Protein AF-A0A4Y2AVK8-F1 (afdb_monomer_lite)

Organism: Araneus ventricosus (NCBI:txid182803)

Foldseek 3Di:
DLVVLLPDQDPVRHRPLLVVLLVLVLLLVVLVVVLPDPLPPDPLLPLLSVLSVLLSQLSVLLVCLLLCCLQPLLVLLLVCLVPPLQVVLLVLLVVLCVVLVDHLVVLLVLLVVQLVCVVVVNPDHDVVSVVSLVSSVVSVVVSLDDPDDDPPDDDSNSVSVCVNVVSVVSSVVSLVVSLVSLVPDPDDPLLCLAPLNVVLCVQAVQQVDPVSVVSVVSSLVSLSSVLVSQLSVLSSLQSVLLDDPPDPDCPPPPSPNQAPSNNSSSSSSSSSVCCRHRSRSSSSSSVLSSLVVVLVSLVHPLSVVSVPDPCPPVSHDHSVVSSVVSVVVSCVVPDDPVCVVVVVVVVVVVSVVSSVVSVVVVVVSVVSSVVSSVVVVVVSVLSVCQVCVVVCVVVVVVVPPDVPRDHPVVVVVVVVVVVVVVVVVVVVD

pLDDT: mean 81.4, std 15.29, range [35.22, 97.69]

Radius of gyration: 27.88 Å; chains: 1; bounding box: 68×67×81 Å

Sequence (429 aa):
SGDRLVDLTSWNGDWFLDEISSTCANVAQYVQLLLDSSVVKNNELKSALQGVKLAHIVFLALEDLNLHFQNIILPEAIQTALEPSVIEMVAKLDRIIARCGIPLEKLIADLQCNITNLILETQIIENRVADTVKKLRNEFESLMQRSEPQITGLNQGQMLLMGFNGLFTKVDSDLETLLTFLDNLVVPASWQKLDFYSDTISLAPSIHYLGARPILKDIYFVKKLSAMQQAFHVCHSFAASLQVNSRPGILEREMHLISDHQLVKPVKQFIADYVCHMVLGLPSQAIGFAVCMLLNHLGYDLSAEIELRDIGVENKAPTEEILVKACKCCISEHFSEAQLPALSTLLGAFDTAWRKEDLARRLEQYLVVARGGQQRAQLHLARYQWLNEDLLMQGNIGALQSPSVSSRATVMSEIRKVKHNNVQLIIST

Secondary structure (DSSP, 8-state):
-THHHHT-B-TTS-BHHHHHHHHHHHHHHHHHHHHHSTT---HHHHHHHHHHHHHHHHHHHHHHHHHHIIIIIHHHHHHHTTSHHHHHHHHHHHHHHHHT-S-HHHHHHHHHHHHHHHHTT-S---HHHHHHHHHHHHHHHHHHS-SSS-TT---HHHHHHHHHHHHHHHHHHHHHHHHHHHHT----TTGGGBHHHHHHHHHSHHHHSTTTHHHHHHHHHHHHHHHHHHHHHHHHHHHHHTS----TT-TT-------HHHHHHHHHHHHHHHIIIIITTHHHHHHHHHHHHHHHHTT--HHHHHHHS---TT--B-HHHHHHHHHHHHHHHHS-TTTHHHHHHHHHHHHHHHHHHHHHHHHHHHHHHHHHHHHHHHHHHHHHHHHTHHHHHHTT-GGG--TT---HHHHHHHHHHHHHHHHHHHH--

Structure (mmCIF, N/CA/C/O backbone):
data_AF-A0A4Y2AVK8-F1
#
_entry.id   AF-A0A4Y2AVK8-F1
#
loop_
_atom_site.group_PDB
_atom_site.id
_atom_site.type_symbol
_atom_site.label_atom_id
_atom_site.label_alt_id
_atom_site.label_comp_id
_atom_site.label_asym_id
_atom_site.label_entity_id
_atom_site.label_seq_id
_atom_site.pdbx_PDB_ins_code
_atom_site.Cartn_x
_atom_site.Cartn_y
_atom_site.Cartn_z
_atom_site.occupancy
_atom_site.B_iso_or_equiv
_atom_site.auth_seq_id
_atom_site.auth_comp_id
_atom_site.auth_asym_id
_atom_site.auth_atom_id
_atom_site.pdbx_PDB_model_num
ATOM 1 N N . SER A 1 1 ? 4.474 -13.587 7.503 1.00 47.62 1 SER A N 1
ATOM 2 C CA . SER A 1 1 ? 5.597 -12.888 6.847 1.00 47.62 1 SER A CA 1
ATOM 3 C C . SER A 1 1 ? 5.493 -11.366 6.943 1.00 47.62 1 SER A C 1
ATOM 5 O O . SER A 1 1 ? 6.541 -10.755 7.099 1.00 47.62 1 SER A O 1
ATOM 7 N N . GLY A 1 2 ? 4.298 -10.750 6.979 1.00 44.09 2 GLY A N 1
ATOM 8 C CA . GLY A 1 2 ? 4.146 -9.304 7.222 1.00 44.09 2 GLY A CA 1
ATOM 9 C C . GLY A 1 2 ? 4.422 -8.805 8.642 1.00 44.09 2 GLY A C 1
ATOM 10 O O . GLY A 1 2 ? 4.807 -7.653 8.787 1.00 44.09 2 GLY A O 1
ATOM 11 N N . ASP A 1 3 ? 4.343 -9.641 9.685 1.00 50.28 3 ASP A N 1
ATOM 12 C CA . ASP A 1 3 ? 4.666 -9.194 11.057 1.00 50.28 3 ASP A CA 1
ATOM 13 C C . ASP A 1 3 ? 6.102 -8.667 11.200 1.00 50.28 3 ASP A C 1
ATOM 15 O O . ASP A 1 3 ? 6.341 -7.740 11.961 1.00 50.28 3 ASP A O 1
ATOM 19 N N . ARG A 1 4 ? 7.055 -9.200 10.421 1.00 52.72 4 ARG A N 1
ATOM 20 C CA . ARG A 1 4 ? 8.433 -8.680 10.389 1.00 52.72 4 ARG A CA 1
ATOM 21 C C . ARG A 1 4 ? 8.551 -7.360 9.625 1.00 52.72 4 ARG A C 1
ATOM 23 O O . ARG A 1 4 ? 9.481 -6.610 9.878 1.00 52.72 4 ARG A O 1
ATOM 30 N N . LEU A 1 5 ? 7.632 -7.095 8.694 1.00 57.19 5 LEU A N 1
ATOM 31 C CA . LEU A 1 5 ? 7.611 -5.886 7.866 1.00 57.19 5 LEU A CA 1
ATOM 32 C C . LEU A 1 5 ? 6.950 -4.699 8.563 1.00 57.19 5 LEU A C 1
ATOM 34 O O . LEU A 1 5 ? 7.324 -3.554 8.343 1.00 57.19 5 LEU A O 1
ATOM 38 N N . VAL A 1 6 ? 5.997 -4.975 9.447 1.00 56.81 6 VAL A N 1
ATOM 39 C CA . VAL A 1 6 ? 5.347 -3.967 10.297 1.00 56.81 6 VAL A CA 1
ATOM 40 C C . VAL A 1 6 ? 6.362 -3.249 11.176 1.00 56.81 6 VAL A C 1
ATOM 42 O O . VAL A 1 6 ? 6.271 -2.033 11.336 1.00 56.81 6 VAL A O 1
ATOM 45 N N . ASP A 1 7 ? 7.336 -4.009 11.674 1.00 58.81 7 ASP A N 1
ATOM 46 C CA . ASP A 1 7 ? 8.418 -3.533 12.530 1.00 58.81 7 ASP A CA 1
ATOM 47 C C . ASP A 1 7 ? 9.723 -3.277 11.744 1.00 58.81 7 ASP A C 1
ATOM 49 O O . ASP A 1 7 ? 10.729 -2.890 12.339 1.00 58.81 7 ASP A O 1
ATOM 53 N N . LEU A 1 8 ? 9.734 -3.470 10.413 1.00 58.59 8 LEU A N 1
ATOM 54 C CA . LEU A 1 8 ? 10.880 -3.110 9.571 1.00 58.59 8 LEU A CA 1
ATOM 55 C C . LEU A 1 8 ? 10.925 -1.594 9.415 1.00 58.59 8 LEU A C 1
ATOM 57 O O . LEU A 1 8 ? 10.232 -0.985 8.595 1.00 58.59 8 LEU A O 1
ATOM 61 N N . THR A 1 9 ? 11.785 -1.006 10.230 1.00 58.78 9 THR A N 1
ATOM 62 C CA . THR A 1 9 ? 12.331 0.326 10.031 1.00 58.78 9 THR A CA 1
ATOM 63 C C . THR A 1 9 ? 13.674 0.193 9.319 1.00 58.78 9 THR A C 1
ATOM 65 O O . THR A 1 9 ? 14.493 -0.647 9.703 1.00 58.78 9 THR A O 1
ATOM 68 N N . SER A 1 10 ? 13.907 1.001 8.288 1.00 55.56 10 SER A N 1
ATOM 69 C CA . SER A 1 10 ? 15.195 1.093 7.598 1.00 55.56 10 SER A CA 1
ATOM 70 C C . SER A 1 10 ? 16.316 1.494 8.569 1.00 55.56 10 SER A C 1
ATOM 72 O O . SER A 1 10 ? 16.071 1.876 9.716 1.00 55.56 10 SER A O 1
ATOM 74 N N . TRP A 1 11 ? 17.570 1.466 8.108 1.00 42.94 11 TRP A N 1
ATOM 75 C CA . TRP A 1 11 ? 18.714 1.941 8.900 1.00 42.94 11 TRP A CA 1
ATOM 76 C C . TRP A 1 11 ? 18.565 3.407 9.358 1.00 42.94 11 TRP A C 1
ATOM 78 O O . TRP A 1 11 ? 19.110 3.785 10.393 1.00 42.94 11 TRP A O 1
ATOM 88 N N . ASN A 1 12 ? 17.770 4.203 8.633 1.00 48.88 12 ASN A N 1
ATOM 89 C CA . ASN A 1 12 ? 17.460 5.596 8.965 1.00 48.88 12 ASN A CA 1
ATOM 90 C C . ASN A 1 12 ? 16.224 5.752 9.873 1.00 48.88 12 ASN A C 1
ATOM 92 O O . ASN A 1 12 ? 15.891 6.871 10.252 1.00 48.88 12 ASN A O 1
ATOM 96 N N . GLY A 1 13 ? 15.546 4.655 10.227 1.00 59.72 13 GLY A N 1
ATOM 97 C CA . GLY A 1 13 ? 14.335 4.659 11.053 1.00 59.72 13 GLY A CA 1
ATOM 98 C C . GLY A 1 13 ? 13.020 4.823 10.280 1.00 59.72 13 GLY A C 1
ATOM 99 O O . GLY A 1 13 ? 11.960 4.727 10.896 1.00 59.72 13 GLY A O 1
ATOM 100 N N . ASP A 1 14 ? 13.070 5.025 8.959 1.00 67.81 14 ASP A N 1
ATOM 101 C CA . ASP A 1 14 ? 11.879 5.151 8.105 1.00 67.81 14 ASP A CA 1
ATOM 102 C C . ASP A 1 14 ? 11.139 3.811 8.007 1.00 67.81 14 ASP A C 1
ATOM 104 O O . ASP A 1 14 ? 11.762 2.751 7.913 1.00 67.81 14 ASP A O 1
ATOM 108 N N . TRP A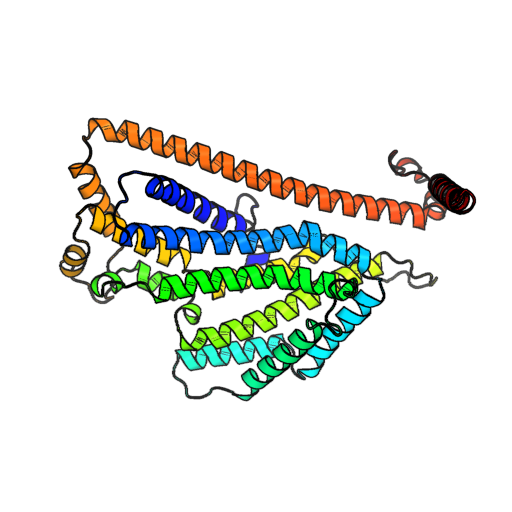 1 15 ? 9.807 3.837 7.998 1.00 83.44 15 TRP A N 1
ATOM 109 C CA . TRP A 1 15 ? 9.010 2.632 7.768 1.00 83.44 15 TRP A CA 1
ATOM 110 C C . TRP A 1 15 ? 9.214 2.125 6.332 1.00 83.44 15 TRP A C 1
ATOM 112 O O . TRP A 1 15 ? 9.336 2.930 5.411 1.00 83.44 15 TRP A O 1
ATOM 122 N N . PHE A 1 16 ? 9.233 0.801 6.118 1.00 85.06 16 PHE A N 1
ATOM 123 C CA . PHE A 1 16 ? 9.571 0.209 4.810 1.00 85.06 16 PHE A CA 1
ATOM 124 C C . PHE A 1 16 ? 8.772 0.799 3.629 1.00 85.06 16 PHE A C 1
ATOM 126 O O . PHE A 1 16 ? 9.305 0.928 2.526 1.00 85.06 16 PHE A O 1
ATOM 133 N N . LEU A 1 17 ? 7.496 1.152 3.847 1.00 86.69 17 LEU A N 1
ATOM 134 C CA . LEU A 1 17 ? 6.638 1.703 2.799 1.00 86.69 17 LEU A CA 1
ATOM 135 C C . LEU A 1 17 ? 7.180 3.038 2.286 1.00 86.69 17 LEU A C 1
ATOM 137 O O . LEU A 1 17 ? 7.158 3.264 1.081 1.00 86.69 17 LEU A O 1
ATOM 141 N N . ASP A 1 18 ? 7.700 3.882 3.174 1.00 86.00 18 ASP A N 1
ATOM 142 C CA . ASP A 1 18 ? 8.155 5.227 2.826 1.00 86.00 18 ASP A CA 1
ATOM 143 C C . ASP A 1 18 ? 9.408 5.174 1.946 1.00 86.00 18 ASP A C 1
ATOM 145 O O . ASP A 1 18 ? 9.578 5.992 1.046 1.00 86.00 18 ASP A O 1
ATOM 149 N N . GLU A 1 19 ? 10.279 4.186 2.165 1.00 85.62 19 GLU A N 1
ATOM 150 C CA . GLU A 1 19 ? 11.477 3.974 1.347 1.00 85.62 19 GLU A CA 1
ATOM 151 C C . GLU A 1 19 ? 11.117 3.477 -0.062 1.00 85.62 19 GLU A C 1
ATOM 153 O O . GLU A 1 19 ? 11.610 4.004 -1.069 1.00 85.62 19 GLU A O 1
ATOM 158 N N . ILE A 1 20 ? 10.210 2.497 -0.150 1.00 87.06 20 ILE A N 1
ATOM 159 C CA . ILE A 1 20 ? 9.738 1.961 -1.434 1.00 87.06 20 ILE A CA 1
ATOM 160 C C . ILE A 1 20 ? 8.960 3.032 -2.204 1.00 87.06 20 ILE A C 1
ATOM 162 O O . ILE A 1 20 ? 9.185 3.220 -3.403 1.00 87.06 20 ILE A O 1
ATOM 166 N N . SER A 1 21 ? 8.076 3.755 -1.518 1.00 88.62 21 SER A N 1
ATOM 167 C CA . SER A 1 21 ? 7.280 4.833 -2.095 1.00 88.62 21 SER A CA 1
ATOM 168 C C . SER A 1 21 ? 8.163 5.981 -2.578 1.00 88.62 21 SER A C 1
ATOM 170 O O . SER A 1 21 ? 8.030 6.391 -3.728 1.00 88.62 21 SER A O 1
ATOM 172 N N . SER A 1 22 ? 9.152 6.416 -1.785 1.00 88.69 22 SER A N 1
ATOM 173 C CA . SER A 1 22 ? 10.132 7.437 -2.191 1.00 88.69 22 SER A CA 1
ATOM 174 C C . SER A 1 22 ? 10.910 7.010 -3.440 1.00 88.69 22 SER A C 1
ATOM 176 O O . SER A 1 22 ? 11.054 7.779 -4.393 1.00 88.69 22 SER A O 1
ATOM 178 N N . THR A 1 23 ? 11.340 5.747 -3.507 1.00 88.50 23 THR A N 1
ATOM 179 C CA . THR A 1 23 ? 12.012 5.209 -4.700 1.00 88.50 23 THR A CA 1
ATOM 180 C C . THR A 1 23 ? 11.089 5.237 -5.921 1.00 88.50 23 THR A C 1
ATOM 182 O O . THR A 1 23 ? 11.484 5.714 -6.987 1.00 88.50 23 THR A O 1
ATOM 185 N N . CYS A 1 24 ? 9.834 4.806 -5.770 1.00 90.38 24 CYS A N 1
ATOM 186 C CA . CYS A 1 24 ? 8.837 4.877 -6.839 1.00 90.38 24 CYS A CA 1
ATOM 187 C C . CYS A 1 24 ? 8.507 6.328 -7.231 1.00 90.38 24 CYS A C 1
ATOM 189 O O . CYS A 1 24 ? 8.263 6.600 -8.405 1.00 90.38 24 CYS A O 1
ATOM 191 N N . ALA A 1 25 ? 8.511 7.266 -6.281 1.00 91.44 25 ALA A N 1
ATOM 192 C CA . ALA A 1 25 ? 8.309 8.697 -6.505 1.00 91.44 25 ALA A CA 1
ATOM 193 C C . ALA A 1 25 ? 9.414 9.299 -7.361 1.00 91.44 25 ALA A C 1
ATOM 195 O O . ALA A 1 25 ? 9.125 9.996 -8.332 1.00 91.44 25 ALA A O 1
ATOM 196 N N . ASN A 1 26 ? 10.668 8.974 -7.050 1.00 91.31 26 ASN A N 1
ATOM 197 C CA . ASN A 1 26 ? 11.821 9.416 -7.828 1.00 91.31 26 ASN A CA 1
ATOM 198 C C . ASN A 1 26 ? 11.687 8.973 -9.289 1.00 91.31 26 ASN A C 1
ATOM 200 O O . ASN A 1 26 ? 11.794 9.792 -10.202 1.00 91.31 26 ASN A O 1
ATOM 204 N N . VAL A 1 27 ? 11.369 7.695 -9.521 1.00 92.25 27 VAL A N 1
ATOM 205 C CA . VAL A 1 27 ? 11.172 7.170 -10.880 1.00 92.25 27 VAL A CA 1
ATOM 206 C C . VAL A 1 27 ? 9.983 7.843 -11.573 1.00 92.25 27 VAL A C 1
ATOM 208 O O . VAL A 1 27 ? 10.096 8.241 -12.733 1.00 92.25 27 VAL A O 1
ATOM 211 N N . ALA A 1 28 ? 8.864 8.039 -10.871 1.00 92.25 28 ALA A N 1
ATOM 212 C CA . ALA A 1 28 ? 7.692 8.715 -11.420 1.00 92.25 28 ALA A CA 1
ATOM 213 C C . ALA A 1 28 ? 7.988 10.163 -11.855 1.00 92.25 28 ALA A C 1
ATOM 215 O O . ALA A 1 28 ? 7.420 10.615 -12.852 1.00 92.25 28 ALA A O 1
ATOM 216 N N . GLN A 1 29 ? 8.902 10.872 -11.183 1.00 91.50 29 GLN A N 1
ATOM 217 C CA . GLN A 1 29 ? 9.323 12.209 -11.614 1.00 91.50 29 GLN A CA 1
ATOM 218 C C . GLN A 1 29 ? 10.193 12.198 -12.863 1.00 91.50 29 GLN A C 1
ATOM 220 O O . GLN A 1 29 ? 9.978 13.017 -13.755 1.00 91.50 29 GLN A O 1
ATOM 225 N N . TYR A 1 30 ? 11.129 11.255 -12.987 1.00 90.75 30 TYR A N 1
ATOM 226 C CA . TYR A 1 30 ? 11.862 11.090 -14.246 1.00 90.75 30 TYR A CA 1
ATOM 227 C C . TYR A 1 30 ? 10.903 10.807 -15.404 1.00 90.75 30 TYR A C 1
ATOM 229 O O . TYR A 1 30 ? 11.015 11.397 -16.478 1.00 90.75 30 TYR A O 1
ATOM 237 N N . VAL A 1 31 ? 9.903 9.962 -15.162 1.00 92.62 31 VAL A N 1
ATOM 238 C CA . VAL A 1 31 ? 8.837 9.682 -16.123 1.00 92.62 31 VAL A CA 1
ATOM 239 C C . VAL A 1 31 ? 8.012 10.933 -16.442 1.00 92.62 31 VAL A C 1
ATOM 241 O O . VAL A 1 31 ? 7.685 11.159 -17.606 1.00 92.62 31 VAL A O 1
ATOM 244 N N . GLN A 1 32 ? 7.685 11.763 -15.449 1.00 91.19 32 GLN A N 1
ATOM 245 C CA . GLN A 1 32 ? 6.987 13.035 -15.657 1.00 91.19 32 GLN A CA 1
ATOM 246 C C . GLN A 1 32 ? 7.794 13.967 -16.568 1.00 91.19 32 GLN A C 1
ATOM 248 O O . GLN A 1 32 ? 7.256 14.433 -17.569 1.00 91.19 32 GLN A O 1
ATOM 253 N N . LEU A 1 33 ? 9.089 14.152 -16.297 1.00 89.75 33 LEU A N 1
ATOM 254 C CA . LEU A 1 33 ? 9.976 14.955 -17.143 1.00 89.75 33 LEU A CA 1
ATOM 255 C C . LEU A 1 33 ? 10.031 14.441 -18.587 1.00 89.75 33 LEU A C 1
ATOM 257 O O . LEU A 1 33 ? 10.002 15.233 -19.530 1.00 89.75 33 LEU A O 1
ATOM 261 N N . LEU A 1 34 ? 10.093 13.119 -18.775 1.00 89.00 34 LEU A N 1
ATOM 262 C CA . LEU A 1 34 ? 10.074 12.511 -20.107 1.00 89.00 34 LEU A CA 1
ATOM 263 C C . LEU A 1 34 ? 8.744 12.765 -20.824 1.00 89.00 34 LEU A C 1
ATOM 265 O O . LEU A 1 34 ? 8.749 13.102 -22.006 1.00 89.00 34 LEU A O 1
ATOM 269 N N . LEU A 1 35 ? 7.615 12.643 -20.125 1.00 88.38 35 LEU A N 1
ATOM 270 C CA . LEU A 1 35 ? 6.285 12.883 -20.691 1.00 88.38 35 LEU A CA 1
ATOM 271 C C . LEU A 1 35 ? 6.040 14.355 -21.048 1.00 88.38 35 LEU A C 1
ATOM 273 O O . LEU A 1 35 ? 5.359 14.621 -22.038 1.00 88.38 35 LEU A O 1
ATOM 277 N N . ASP A 1 36 ? 6.600 15.286 -20.275 1.00 86.75 36 ASP A N 1
ATOM 278 C CA . ASP A 1 36 ? 6.521 16.728 -20.543 1.00 86.75 36 ASP A CA 1
ATOM 279 C C . ASP A 1 36 ? 7.472 17.164 -21.667 1.00 86.75 36 ASP A C 1
ATOM 281 O O . ASP A 1 36 ? 7.308 18.229 -22.269 1.00 86.75 36 ASP A O 1
ATOM 285 N N . SER A 1 37 ? 8.467 16.334 -21.987 1.00 82.50 37 SER A N 1
ATOM 286 C CA . SER A 1 37 ? 9.390 16.595 -23.082 1.00 82.50 37 SER A CA 1
ATOM 287 C C . SER A 1 37 ? 8.710 16.452 -24.449 1.00 82.50 37 SER A C 1
ATOM 289 O O . SER A 1 37 ? 7.873 15.582 -24.690 1.00 82.50 37 SER A O 1
ATOM 291 N N . SER A 1 38 ? 9.150 17.259 -25.416 1.00 70.81 38 SER A N 1
ATOM 292 C CA . SER A 1 38 ? 8.705 17.142 -26.814 1.00 70.81 38 SER A CA 1
ATOM 293 C C . SER A 1 38 ? 9.252 15.900 -27.539 1.00 70.81 38 SER A C 1
ATOM 295 O O . SER A 1 38 ? 8.893 15.661 -28.696 1.00 70.81 38 SER A O 1
ATOM 297 N N . VAL A 1 39 ? 10.115 15.122 -26.872 1.00 69.50 39 VAL A N 1
ATOM 298 C CA . VAL A 1 39 ? 10.791 13.932 -27.409 1.00 69.50 39 VAL A CA 1
ATOM 299 C C . VAL A 1 39 ? 9.828 12.751 -27.472 1.00 69.50 39 VAL A C 1
ATOM 301 O O . VAL A 1 39 ? 9.789 12.032 -28.468 1.00 69.50 39 VAL A O 1
ATOM 304 N N . VAL A 1 40 ? 8.973 12.589 -26.461 1.00 74.88 40 VAL A N 1
ATOM 305 C CA . VAL A 1 40 ? 8.010 11.488 -26.409 1.00 74.88 40 VAL A CA 1
ATOM 306 C C . VAL A 1 40 ? 6.785 11.840 -27.257 1.00 74.88 40 VAL A C 1
ATOM 308 O O . VAL A 1 40 ? 5.798 12.400 -26.781 1.00 74.88 40 VAL A O 1
ATOM 311 N N . LYS A 1 41 ? 6.834 11.513 -28.553 1.00 76.44 41 LYS A N 1
ATOM 312 C CA . LYS A 1 41 ? 5.692 11.676 -29.478 1.00 76.44 41 LYS A CA 1
ATOM 313 C C . LYS A 1 41 ? 4.917 10.381 -29.711 1.00 76.44 41 LYS A C 1
ATOM 315 O O . LYS A 1 41 ? 3.737 10.448 -30.039 1.00 76.44 41 LYS A O 1
ATOM 320 N N . ASN A 1 42 ? 5.557 9.226 -29.518 1.00 83.12 42 ASN A N 1
ATOM 321 C CA . ASN A 1 42 ? 4.929 7.922 -29.709 1.00 83.12 42 ASN A CA 1
ATOM 322 C C . ASN A 1 42 ? 3.915 7.630 -28.586 1.00 83.12 42 ASN A C 1
ATOM 324 O O . ASN A 1 42 ? 4.268 7.639 -27.406 1.00 83.12 42 ASN A O 1
ATOM 328 N N . ASN A 1 43 ? 2.667 7.339 -28.960 1.00 85.44 43 ASN A N 1
ATOM 329 C CA . ASN A 1 43 ? 1.598 6.982 -28.027 1.00 85.44 43 ASN A CA 1
ATOM 330 C C . ASN A 1 43 ? 1.890 5.689 -27.253 1.00 85.44 43 ASN A C 1
ATOM 332 O O . ASN A 1 43 ? 1.525 5.596 -26.085 1.00 85.44 43 ASN A O 1
ATOM 336 N N . GLU A 1 44 ? 2.582 4.723 -27.856 1.00 86.12 44 GLU A N 1
ATOM 337 C CA . GLU A 1 44 ? 2.943 3.462 -27.196 1.00 86.12 44 GLU A CA 1
ATOM 338 C C . GLU A 1 44 ? 3.956 3.694 -26.070 1.00 86.12 44 GLU A C 1
ATOM 340 O O . GLU A 1 44 ? 3.788 3.184 -24.964 1.00 86.12 44 GLU A O 1
ATOM 345 N N . LEU A 1 45 ? 4.961 4.548 -26.310 1.00 88.38 45 LEU A N 1
ATOM 346 C CA . LEU A 1 45 ? 5.921 4.950 -25.282 1.00 88.38 45 LEU A CA 1
ATOM 347 C C . LEU A 1 45 ? 5.241 5.762 -24.171 1.00 88.38 45 LEU A C 1
ATOM 349 O O . LEU A 1 45 ? 5.497 5.518 -22.994 1.00 88.38 45 LEU A O 1
ATOM 353 N N . LYS A 1 46 ? 4.335 6.690 -24.519 1.00 89.62 46 LYS A N 1
ATOM 354 C CA . LYS A 1 46 ? 3.536 7.418 -23.515 1.00 89.62 46 LYS A CA 1
ATOM 355 C C . LYS A 1 46 ? 2.733 6.465 -22.642 1.00 89.62 46 LYS A C 1
ATOM 357 O O . LYS A 1 46 ? 2.722 6.640 -21.429 1.00 89.62 46 LYS A O 1
ATOM 362 N N . SER A 1 47 ? 2.098 5.467 -23.250 1.00 89.75 47 SER A N 1
ATOM 363 C CA . SER A 1 47 ? 1.336 4.445 -22.537 1.00 89.75 47 SER A CA 1
ATOM 364 C C . SER A 1 47 ? 2.238 3.659 -21.583 1.00 89.75 47 SER A C 1
ATOM 366 O O . SER A 1 47 ? 1.943 3.576 -20.395 1.00 89.75 47 SER A O 1
ATOM 368 N N . ALA A 1 48 ? 3.392 3.170 -22.048 1.00 90.81 48 ALA A N 1
ATOM 369 C CA . ALA A 1 48 ? 4.350 2.443 -21.209 1.00 90.81 48 ALA A CA 1
ATOM 370 C C . ALA A 1 48 ? 4.820 3.272 -19.995 1.00 90.81 48 ALA A C 1
ATOM 372 O O . ALA A 1 48 ? 4.824 2.789 -18.864 1.00 90.81 48 ALA A O 1
ATOM 373 N N . LEU A 1 49 ? 5.135 4.551 -20.218 1.00 92.31 49 LEU A N 1
ATOM 374 C CA . LEU A 1 49 ? 5.498 5.509 -19.172 1.00 92.31 49 LEU A CA 1
ATOM 375 C C . LEU A 1 49 ? 4.336 5.786 -18.198 1.00 92.31 49 LEU A C 1
ATOM 377 O O . LEU A 1 49 ? 4.551 5.903 -16.992 1.00 92.31 49 LEU A O 1
ATOM 381 N N . GLN A 1 50 ? 3.090 5.842 -18.678 1.00 91.69 50 GLN A N 1
ATOM 382 C CA . GLN A 1 50 ? 1.910 5.955 -17.813 1.00 91.69 50 GLN A CA 1
ATOM 383 C C . GLN A 1 50 ? 1.754 4.749 -16.877 1.00 91.69 50 GLN A C 1
ATOM 385 O O . GLN A 1 50 ? 1.348 4.938 -15.733 1.00 91.69 50 GLN A O 1
ATOM 390 N N . GLY A 1 51 ? 2.151 3.546 -17.299 1.00 93.12 51 GLY A N 1
ATOM 391 C CA . GLY A 1 51 ? 2.172 2.357 -16.439 1.00 93.12 51 GLY A CA 1
ATOM 392 C C . GLY A 1 51 ? 2.989 2.541 -15.160 1.00 93.12 51 GLY A C 1
ATOM 393 O O . GLY A 1 51 ? 2.557 2.150 -14.076 1.00 93.12 51 GLY A O 1
ATOM 394 N N . VAL A 1 52 ? 4.135 3.220 -15.256 1.00 95.06 52 VAL A N 1
ATOM 395 C CA . VAL A 1 52 ? 4.981 3.537 -14.093 1.00 95.06 52 VAL A CA 1
ATOM 396 C C . VAL A 1 52 ? 4.270 4.495 -13.133 1.00 95.06 52 VAL A C 1
ATOM 398 O O . VAL A 1 52 ? 4.349 4.332 -11.915 1.00 95.06 52 VAL A O 1
ATOM 401 N N . LYS A 1 53 ? 3.515 5.464 -13.663 1.00 94.81 53 LYS A N 1
ATOM 402 C CA . LYS A 1 53 ? 2.695 6.365 -12.840 1.00 94.81 53 LYS A CA 1
ATOM 403 C C . LYS A 1 53 ? 1.542 5.639 -12.157 1.00 94.81 53 LYS A C 1
ATOM 405 O O . LYS A 1 53 ? 1.282 5.915 -10.993 1.00 94.81 53 LYS A O 1
ATOM 410 N N . LEU A 1 54 ? 0.878 4.709 -12.845 1.00 95.88 54 LEU A N 1
ATOM 411 C CA . LEU A 1 54 ? -0.165 3.880 -12.236 1.00 95.88 54 LEU A CA 1
ATOM 412 C C . LEU A 1 54 ? 0.397 3.066 -11.064 1.00 95.88 54 LEU A C 1
ATOM 414 O O . LEU A 1 54 ? -0.218 3.027 -10.004 1.00 95.88 54 LEU A O 1
ATOM 418 N N . ALA A 1 55 ? 1.600 2.501 -11.210 1.00 95.06 55 ALA A N 1
ATOM 419 C CA . ALA A 1 55 ? 2.272 1.801 -10.116 1.00 95.06 55 ALA A CA 1
ATOM 420 C C . ALA A 1 55 ? 2.570 2.725 -8.925 1.00 95.06 55 ALA A C 1
ATOM 422 O O . ALA A 1 55 ? 2.337 2.350 -7.778 1.00 95.06 55 ALA A O 1
ATOM 423 N N . HIS A 1 56 ? 3.022 3.952 -9.188 1.00 95.00 56 HIS A N 1
ATOM 424 C CA . HIS A 1 56 ? 3.229 4.961 -8.151 1.00 95.00 56 HIS A CA 1
ATOM 425 C C . HIS A 1 56 ? 1.920 5.353 -7.433 1.00 95.00 56 HIS A C 1
ATOM 427 O O . HIS A 1 56 ? 1.908 5.473 -6.211 1.00 95.00 56 HIS A O 1
ATOM 433 N N . ILE A 1 57 ? 0.807 5.500 -8.163 1.00 96.19 57 ILE A N 1
ATOM 434 C CA . ILE A 1 57 ? -0.507 5.844 -7.586 1.00 96.19 57 ILE A CA 1
ATOM 435 C C . ILE A 1 57 ? -0.960 4.801 -6.554 1.00 96.19 57 ILE A C 1
ATOM 437 O O . ILE A 1 57 ? -1.506 5.177 -5.519 1.00 96.19 57 ILE A O 1
ATOM 441 N N . VAL A 1 58 ? -0.678 3.512 -6.773 1.00 96.88 58 VAL A N 1
ATOM 442 C CA . VAL A 1 58 ? -0.995 2.458 -5.792 1.00 96.88 58 VAL A CA 1
ATOM 443 C C . VAL A 1 58 ? -0.258 2.683 -4.466 1.00 96.88 58 VAL A C 1
ATOM 445 O O . VAL A 1 58 ? -0.857 2.520 -3.402 1.00 96.88 58 VAL A O 1
ATOM 448 N N . PHE A 1 59 ? 1.015 3.095 -4.496 1.00 95.06 59 PHE A N 1
ATOM 449 C CA . PHE A 1 59 ? 1.752 3.422 -3.270 1.00 95.06 59 PHE A CA 1
ATOM 450 C C . PHE A 1 59 ? 1.217 4.678 -2.588 1.00 95.06 59 PHE A C 1
ATOM 452 O O . PHE A 1 59 ? 1.026 4.646 -1.375 1.00 95.06 59 PHE A O 1
ATOM 459 N N . LEU A 1 60 ? 0.874 5.723 -3.348 1.00 94.50 60 LEU A N 1
ATOM 460 C CA . LEU A 1 60 ? 0.214 6.907 -2.786 1.00 94.50 60 LEU A CA 1
ATOM 461 C C . LEU A 1 60 ? -1.105 6.541 -2.097 1.00 94.50 60 LEU A C 1
ATOM 463 O O . LEU A 1 60 ? -1.394 7.044 -1.017 1.00 94.50 60 LEU A O 1
ATOM 467 N N . ALA A 1 61 ? -1.898 5.633 -2.673 1.00 96.81 61 ALA A N 1
ATOM 468 C CA . ALA A 1 61 ? -3.136 5.168 -2.055 1.00 96.81 61 ALA A CA 1
ATOM 469 C C . ALA A 1 61 ? -2.888 4.404 -0.738 1.00 96.81 61 ALA A C 1
ATOM 471 O O . ALA A 1 61 ? -3.680 4.517 0.200 1.00 96.81 61 ALA A O 1
ATOM 472 N N . LEU A 1 62 ? -1.793 3.641 -0.644 1.00 96.25 62 LEU A N 1
ATOM 473 C CA . LEU A 1 62 ? -1.386 2.944 0.582 1.00 96.25 62 LEU A CA 1
ATOM 474 C C . LEU A 1 62 ? -0.858 3.910 1.656 1.00 96.25 62 LEU A C 1
ATOM 476 O O . LEU A 1 62 ? -1.183 3.748 2.835 1.00 96.25 62 LEU A O 1
ATOM 480 N N . GLU A 1 63 ? -0.088 4.927 1.266 1.00 93.50 63 GLU A N 1
ATOM 481 C CA . GLU A 1 63 ? 0.337 6.012 2.158 1.00 93.50 63 GLU A CA 1
ATOM 482 C C . GLU A 1 63 ? -0.869 6.805 2.669 1.00 93.50 63 GLU A C 1
ATOM 484 O O . GLU A 1 63 ? -1.019 6.990 3.878 1.00 93.50 63 GLU A O 1
ATOM 489 N N . ASP A 1 64 ? -1.779 7.186 1.767 1.00 94.69 64 ASP A N 1
ATOM 490 C CA . ASP A 1 64 ? -3.045 7.847 2.079 1.00 94.69 64 ASP A CA 1
ATOM 491 C C . ASP A 1 64 ? -3.875 7.016 3.061 1.00 94.69 64 ASP A C 1
ATOM 493 O O . ASP A 1 64 ? -4.445 7.570 3.999 1.00 94.69 64 ASP A O 1
ATOM 497 N N . LEU A 1 65 ? -3.963 5.695 2.876 1.00 96.75 65 LEU A N 1
ATOM 498 C CA . LEU A 1 65 ? -4.666 4.805 3.802 1.00 96.75 65 LEU A CA 1
ATOM 499 C C . LEU A 1 65 ? -4.083 4.922 5.218 1.00 96.75 65 LEU A C 1
ATOM 501 O O . LEU A 1 65 ? -4.833 5.118 6.175 1.00 96.75 65 LEU A O 1
ATOM 505 N N . ASN A 1 66 ? -2.758 4.844 5.361 1.00 94.50 66 ASN A N 1
ATOM 506 C CA . ASN A 1 66 ? -2.095 4.945 6.662 1.00 94.50 66 ASN A CA 1
ATOM 507 C C . ASN A 1 66 ? -2.226 6.350 7.280 1.00 94.50 66 ASN A C 1
ATOM 509 O O . ASN A 1 66 ? -2.460 6.486 8.485 1.00 94.50 66 ASN A O 1
ATOM 513 N N . LEU A 1 67 ? -2.080 7.398 6.467 1.00 93.56 67 LEU A N 1
ATOM 514 C CA . LEU A 1 67 ? -2.121 8.792 6.901 1.00 93.56 67 LEU A CA 1
ATOM 515 C C . LEU A 1 67 ? -3.538 9.210 7.312 1.00 93.56 67 LEU A C 1
ATOM 517 O O . LEU A 1 67 ? -3.739 9.732 8.411 1.00 93.56 67 LEU A O 1
ATOM 521 N N . HIS A 1 68 ? -4.538 8.943 6.468 1.00 95.44 68 HIS A N 1
ATOM 522 C CA . HIS A 1 68 ? -5.936 9.255 6.765 1.00 95.44 68 HIS A CA 1
ATOM 523 C C . HIS A 1 68 ? -6.482 8.394 7.900 1.00 95.44 68 HIS A C 1
ATOM 525 O O . HIS A 1 68 ? -7.284 8.885 8.697 1.00 95.44 68 HIS A O 1
ATOM 531 N N . PHE A 1 69 ? -6.021 7.147 8.044 1.00 96.00 69 PHE A N 1
ATOM 532 C CA . PHE A 1 69 ? -6.351 6.374 9.233 1.00 96.00 69 PHE A CA 1
ATOM 533 C C . PHE A 1 69 ? -5.865 7.087 10.501 1.00 96.00 69 PHE A C 1
ATOM 535 O O . PHE A 1 69 ? -6.660 7.334 11.399 1.00 96.00 69 PHE A O 1
ATOM 542 N N . GLN A 1 70 ? -4.595 7.490 10.565 1.00 93.69 70 GLN A N 1
ATOM 543 C CA . GLN A 1 70 ? -4.012 8.112 11.762 1.00 93.69 70 GLN A CA 1
ATOM 544 C C . GLN A 1 70 ? -4.567 9.502 12.096 1.00 93.69 70 GLN A C 1
ATOM 546 O O . GLN A 1 70 ? -4.660 9.851 13.277 1.00 93.69 70 GLN A O 1
ATOM 551 N N . ASN A 1 71 ? -4.915 10.286 11.074 1.00 92.00 71 ASN A N 1
ATOM 552 C CA . ASN A 1 71 ? -5.314 11.686 11.231 1.00 92.00 71 ASN A CA 1
ATOM 553 C C . ASN A 1 71 ? -6.831 11.901 11.254 1.00 92.00 71 ASN A C 1
ATOM 555 O O . ASN A 1 71 ? -7.277 12.915 11.783 1.00 92.00 71 ASN A O 1
ATOM 559 N N . ILE A 1 72 ? -7.615 10.981 10.684 1.00 93.69 72 ILE A N 1
ATOM 560 C CA . ILE A 1 72 ? -9.071 11.130 10.549 1.00 93.69 72 ILE A CA 1
ATOM 561 C C . ILE A 1 72 ? -9.787 9.984 11.261 1.00 93.69 72 ILE A C 1
ATOM 563 O O . ILE A 1 72 ? -10.491 10.219 12.238 1.00 93.69 72 ILE A O 1
ATOM 567 N N . ILE A 1 73 ? -9.583 8.740 10.815 1.00 95.69 73 ILE A N 1
ATOM 568 C CA . ILE A 1 73 ? -10.362 7.592 11.309 1.00 95.69 73 ILE A CA 1
ATOM 569 C C . ILE A 1 73 ? -10.061 7.295 12.777 1.00 95.69 73 ILE A C 1
ATOM 571 O O . ILE A 1 73 ? -10.980 7.102 13.561 1.00 95.69 73 ILE A O 1
ATOM 575 N N . LEU A 1 74 ? -8.787 7.261 13.162 1.00 94.06 74 LEU A N 1
ATOM 576 C CA . LEU A 1 74 ? -8.352 6.896 14.505 1.00 94.06 74 LEU A CA 1
ATOM 577 C C . LEU A 1 74 ? -8.821 7.909 15.568 1.00 94.06 74 LEU A C 1
ATOM 579 O O . LEU A 1 74 ? -9.420 7.474 16.554 1.00 94.06 74 LEU A O 1
ATOM 583 N N . PRO A 1 75 ? -8.610 9.235 15.412 1.00 90.88 75 PRO A N 1
ATOM 584 C CA . PRO A 1 75 ? -9.142 10.214 16.357 1.00 90.88 75 PRO A CA 1
ATOM 585 C C . PRO A 1 75 ? -10.665 10.133 16.484 1.00 90.88 75 PRO A C 1
ATOM 587 O O . PRO A 1 75 ? -11.180 10.104 17.602 1.00 90.88 75 PRO A O 1
ATOM 590 N N . GLU A 1 76 ? -11.368 10.022 15.354 1.00 92.75 76 GLU A N 1
ATOM 591 C CA . GLU A 1 76 ? -12.828 9.929 15.314 1.00 92.75 76 GLU A CA 1
ATOM 592 C C . GLU A 1 76 ? -13.328 8.650 16.002 1.00 92.75 76 GLU A C 1
ATOM 594 O O . GLU A 1 76 ? -14.240 8.700 16.828 1.00 92.75 76 GLU A O 1
ATOM 599 N N . ALA A 1 77 ? -12.690 7.506 15.738 1.00 93.69 77 ALA A N 1
ATOM 600 C CA . ALA A 1 77 ? -13.028 6.220 16.339 1.00 93.69 77 ALA A CA 1
ATOM 601 C C . ALA A 1 77 ? -12.810 6.211 17.855 1.00 93.69 77 ALA A C 1
ATOM 603 O O . ALA A 1 77 ? -13.630 5.657 18.579 1.00 93.69 77 ALA A O 1
ATOM 604 N N . ILE A 1 78 ? -11.744 6.841 18.358 1.00 90.38 78 ILE A N 1
ATOM 605 C CA . ILE A 1 78 ? -11.509 6.971 19.805 1.00 90.38 78 ILE A CA 1
ATOM 606 C C . ILE A 1 78 ? -12.551 7.897 20.440 1.00 90.38 78 ILE A C 1
ATOM 608 O O . ILE A 1 78 ? -13.092 7.583 21.502 1.00 90.38 78 ILE A O 1
ATOM 612 N N . GLN A 1 79 ? -12.839 9.037 19.805 1.00 88.94 79 GLN A N 1
ATOM 613 C CA . GLN A 1 79 ? -13.793 10.023 20.314 1.00 88.94 79 GLN A CA 1
ATOM 614 C C . GLN A 1 79 ? -15.219 9.463 20.376 1.00 88.94 79 GLN A C 1
ATOM 616 O O . GLN A 1 79 ? -15.947 9.726 21.335 1.00 88.94 79 GLN A O 1
ATOM 621 N N . THR A 1 80 ? -15.607 8.679 19.373 1.00 90.88 80 THR A N 1
ATOM 622 C CA . THR A 1 80 ? -16.960 8.129 19.222 1.00 90.88 80 THR A CA 1
ATOM 623 C C . THR A 1 80 ? -17.086 6.679 19.686 1.00 90.88 80 THR A C 1
ATOM 625 O O . THR A 1 80 ? -18.172 6.118 19.626 1.00 90.88 80 THR A O 1
ATOM 628 N N . ALA A 1 81 ? -16.028 6.078 20.241 1.00 88.44 81 ALA A N 1
ATOM 629 C CA . ALA A 1 81 ? -16.013 4.679 20.684 1.00 88.44 81 ALA A CA 1
ATOM 630 C C . ALA A 1 81 ? -17.154 4.299 21.646 1.00 88.44 81 ALA A C 1
ATOM 632 O O . ALA A 1 81 ? -17.544 3.139 21.714 1.00 88.44 81 ALA A O 1
ATOM 633 N N . LEU A 1 82 ? -17.657 5.266 22.418 1.00 84.81 82 LEU A N 1
ATOM 634 C CA . LEU A 1 82 ? -18.713 5.072 23.417 1.00 84.81 82 LEU A CA 1
ATOM 635 C C . LEU A 1 82 ? -20.098 5.514 22.926 1.00 84.81 82 LEU A C 1
ATOM 637 O O . LEU A 1 82 ? -21.069 5.474 23.682 1.00 84.81 82 LEU A O 1
ATOM 641 N N . GLU A 1 83 ? -20.186 5.989 21.687 1.00 90.62 83 GLU A N 1
ATOM 642 C CA . GLU A 1 83 ? -21.432 6.407 21.066 1.00 90.62 83 GLU A CA 1
ATOM 643 C C . GLU A 1 83 ? -22.265 5.157 20.705 1.00 90.62 83 GLU A C 1
ATOM 645 O O . GLU A 1 83 ? -21.718 4.193 20.158 1.00 90.62 83 GLU A O 1
ATOM 650 N N . PRO A 1 84 ? -23.575 5.114 21.032 1.00 91.25 84 PRO A N 1
ATOM 651 C CA . PRO A 1 84 ? -24.381 3.906 20.864 1.00 91.25 84 PRO A CA 1
ATOM 652 C C . PRO A 1 84 ? -24.397 3.353 19.436 1.00 91.25 84 PRO A C 1
ATOM 654 O O . PRO A 1 84 ? -24.355 2.133 19.269 1.00 91.25 84 PRO A O 1
ATOM 657 N N . SER A 1 85 ? -24.431 4.218 18.414 1.00 93.00 85 SER A N 1
ATOM 658 C CA . SER A 1 85 ? -24.456 3.770 17.019 1.00 93.00 85 SER A CA 1
ATOM 659 C C . SER A 1 85 ? -23.132 3.127 16.586 1.00 93.00 85 SER A C 1
ATOM 661 O O . SER A 1 85 ? -23.152 2.120 15.876 1.00 93.00 85 SER A O 1
ATOM 663 N N . VAL A 1 86 ? -21.987 3.633 17.065 1.00 92.56 86 VAL A N 1
ATOM 664 C CA . VAL A 1 86 ? -20.661 3.028 16.848 1.00 92.56 86 VAL A CA 1
ATOM 665 C C . VAL A 1 86 ? -20.559 1.668 17.538 1.00 92.56 86 VAL A C 1
ATOM 667 O O . VAL A 1 86 ? -20.152 0.699 16.899 1.00 92.56 86 VAL A O 1
ATOM 670 N N . ILE A 1 87 ? -20.983 1.553 18.802 1.00 92.88 87 ILE A N 1
ATOM 671 C CA . ILE A 1 87 ? -20.980 0.270 19.530 1.00 92.88 87 ILE A CA 1
ATOM 672 C C . ILE A 1 87 ? -21.855 -0.762 18.805 1.00 92.88 87 ILE A C 1
ATOM 674 O O . ILE A 1 87 ? -21.451 -1.912 18.624 1.00 92.88 87 ILE A O 1
ATOM 678 N N . GLU A 1 88 ? -23.051 -0.362 18.364 1.00 92.81 88 GLU A N 1
ATOM 679 C CA . GLU A 1 88 ? -23.949 -1.241 17.615 1.00 92.81 88 GLU A CA 1
ATOM 680 C C . GLU A 1 88 ? -23.339 -1.667 16.271 1.00 92.81 88 GLU A C 1
ATOM 682 O O . GLU A 1 88 ? -23.462 -2.831 15.884 1.00 92.81 88 GLU A O 1
ATOM 687 N N . MET A 1 89 ? -22.661 -0.754 15.569 1.00 94.12 89 MET A N 1
ATOM 688 C CA . MET A 1 89 ? -21.963 -1.042 14.314 1.00 94.12 89 MET A CA 1
ATOM 689 C C . MET A 1 89 ? -20.844 -2.069 14.516 1.00 94.12 89 MET A C 1
ATOM 691 O O . MET A 1 89 ? -20.818 -3.073 13.802 1.00 94.12 89 MET A O 1
ATOM 695 N N . VAL A 1 90 ? -19.982 -1.882 15.521 1.00 94.12 90 VAL A N 1
ATOM 696 C CA . VAL A 1 90 ? -18.904 -2.835 15.837 1.00 94.12 90 VAL A CA 1
ATOM 697 C C . VAL A 1 90 ? -19.492 -4.195 16.218 1.00 94.12 90 VAL A C 1
ATOM 699 O O . VAL A 1 90 ? -19.071 -5.219 15.688 1.00 94.12 90 VAL A O 1
ATOM 702 N N . ALA A 1 91 ? -20.553 -4.220 17.031 1.00 94.00 91 ALA A N 1
ATOM 703 C CA . ALA A 1 91 ? -21.238 -5.462 17.385 1.00 94.00 91 ALA A CA 1
ATOM 704 C C . ALA A 1 91 ? -21.880 -6.162 16.171 1.00 94.00 91 ALA A C 1
ATOM 706 O O . ALA A 1 91 ? -21.928 -7.393 16.119 1.00 94.00 91 ALA A O 1
ATOM 707 N N . LYS A 1 92 ? -22.394 -5.413 15.185 1.00 93.19 92 LYS A N 1
ATOM 708 C CA . LYS A 1 92 ? -22.881 -5.981 13.916 1.00 93.19 92 LYS A CA 1
ATOM 709 C C . LYS A 1 92 ? -21.733 -6.578 13.104 1.00 93.19 92 LYS A C 1
ATOM 711 O O . LYS A 1 92 ? -21.886 -7.697 12.623 1.00 93.19 92 LYS A O 1
ATOM 716 N N . LEU A 1 93 ? -20.598 -5.885 13.005 1.00 93.88 93 LEU A N 1
ATOM 717 C CA . LEU A 1 93 ? -19.395 -6.392 12.340 1.00 93.88 93 LEU A CA 1
ATOM 718 C C . LEU A 1 93 ? -18.899 -7.693 12.994 1.00 93.88 93 LEU A C 1
ATOM 720 O O . LEU A 1 93 ? -18.675 -8.684 12.300 1.00 93.88 93 LEU A O 1
ATOM 724 N N . ASP A 1 94 ? -18.837 -7.735 14.327 1.00 94.31 94 ASP A N 1
ATOM 725 C CA . ASP A 1 94 ? -18.469 -8.936 15.083 1.00 94.31 94 ASP A CA 1
ATOM 726 C C . ASP A 1 94 ? -19.429 -10.099 14.825 1.00 94.31 94 ASP A C 1
ATOM 728 O O . ASP A 1 94 ? -19.000 -11.241 14.667 1.00 94.31 94 ASP A O 1
ATOM 732 N N . ARG A 1 95 ? -20.739 -9.831 14.747 1.00 93.94 95 ARG A N 1
ATOM 733 C CA . ARG A 1 95 ? -21.743 -10.861 14.435 1.00 93.94 95 ARG A CA 1
ATOM 734 C C . ARG A 1 95 ? -21.571 -11.422 13.029 1.00 93.94 95 ARG A C 1
ATOM 736 O O . ARG A 1 95 ? -21.710 -12.630 12.866 1.00 93.94 95 ARG A O 1
ATOM 743 N N . ILE A 1 96 ? -21.280 -10.578 12.038 1.00 92.75 96 ILE A N 1
ATOM 744 C CA . ILE A 1 96 ? -21.015 -11.009 10.656 1.00 92.75 96 ILE A CA 1
ATOM 745 C C . ILE A 1 96 ? -19.802 -11.946 10.630 1.00 92.75 96 ILE A C 1
ATOM 747 O O . ILE A 1 96 ? -19.866 -13.035 10.063 1.00 92.75 96 ILE A O 1
ATOM 751 N N . ILE A 1 97 ? -18.727 -11.572 11.328 1.00 92.19 97 ILE A N 1
ATOM 752 C CA . ILE A 1 97 ? -17.507 -12.381 11.423 1.00 92.19 97 ILE A CA 1
ATOM 753 C C . ILE A 1 97 ? -17.766 -13.690 12.186 1.00 92.19 97 ILE A C 1
ATOM 755 O O . ILE A 1 97 ? -17.365 -14.756 11.728 1.00 92.19 97 ILE A O 1
ATOM 759 N N . ALA A 1 98 ? -18.504 -13.655 13.298 1.00 90.56 98 ALA A N 1
ATOM 760 C CA . ALA A 1 98 ? -18.833 -14.847 14.080 1.00 90.56 98 ALA A CA 1
ATOM 761 C C . ALA A 1 98 ? -19.733 -15.839 13.319 1.00 90.56 98 ALA A C 1
ATOM 763 O O . ALA A 1 98 ? -19.580 -17.053 13.465 1.00 90.56 98 ALA A O 1
ATOM 764 N N . ARG A 1 99 ? -20.649 -15.346 12.472 1.00 87.69 99 ARG A N 1
ATOM 765 C CA . ARG A 1 99 ? -21.530 -16.174 11.626 1.00 87.69 99 ARG A CA 1
ATOM 766 C C . ARG A 1 99 ? -20.789 -16.977 10.562 1.00 87.69 99 ARG A C 1
ATOM 768 O O . ARG A 1 99 ? -21.336 -17.972 10.093 1.00 87.69 99 ARG A O 1
ATOM 775 N N . CYS A 1 100 ? -19.554 -16.598 10.230 1.00 84.12 100 CYS A N 1
ATOM 776 C CA . CYS A 1 100 ? -18.659 -17.406 9.402 1.00 84.12 100 CYS A CA 1
ATOM 777 C C . CYS A 1 100 ? -18.485 -18.828 9.974 1.00 84.12 100 CYS A C 1
ATOM 779 O O . CYS A 1 100 ? -18.322 -19.788 9.225 1.00 84.12 100 CYS A O 1
ATOM 781 N N . GLY A 1 101 ? -18.533 -18.981 11.306 1.00 82.50 101 GLY A N 1
ATOM 782 C CA . GLY A 1 101 ? -18.369 -20.267 11.994 1.00 82.50 101 GLY A CA 1
ATOM 783 C C . GLY A 1 101 ? -16.935 -20.813 11.985 1.00 82.50 101 GLY A C 1
ATOM 784 O O . GLY A 1 101 ? -16.670 -21.843 12.603 1.00 82.50 101 GLY A O 1
ATOM 785 N N . ILE A 1 102 ? -16.007 -20.124 11.316 1.00 86.56 102 ILE A N 1
ATOM 786 C CA . ILE A 1 102 ? -14.586 -20.461 11.208 1.00 86.56 102 ILE A CA 1
ATOM 787 C C . ILE A 1 102 ? -13.772 -19.190 11.515 1.00 86.56 102 ILE A C 1
ATOM 789 O O . ILE A 1 102 ? -14.141 -18.119 11.024 1.00 86.56 102 ILE A O 1
ATOM 793 N N . PRO A 1 103 ? -12.678 -19.271 12.301 1.00 90.44 103 PRO A N 1
ATOM 794 C CA . PRO A 1 103 ? -11.771 -18.141 12.508 1.00 90.44 103 PRO A CA 1
ATOM 795 C C . PRO A 1 103 ? -11.251 -17.574 11.182 1.00 90.44 103 PRO A C 1
ATOM 797 O O . PRO A 1 103 ? -10.914 -18.339 10.273 1.00 90.44 103 PRO A O 1
ATOM 800 N N . LEU A 1 104 ? -11.157 -16.245 11.072 1.00 91.56 104 LEU A N 1
ATOM 801 C CA . LEU A 1 104 ? -10.744 -15.580 9.830 1.00 91.56 104 LEU A CA 1
ATOM 802 C C . LEU A 1 104 ? -9.322 -15.973 9.412 1.00 91.56 104 LEU A C 1
ATOM 804 O O . LEU A 1 104 ? -9.046 -16.098 8.223 1.00 91.56 104 LEU A O 1
ATOM 808 N N . GLU A 1 105 ? -8.433 -16.230 10.371 1.00 91.44 105 GLU A N 1
ATOM 809 C CA . GLU A 1 105 ? -7.060 -16.677 10.124 1.00 91.44 105 GLU A CA 1
ATOM 810 C C . GLU A 1 105 ? -7.040 -18.042 9.436 1.00 91.44 105 GLU A C 1
ATOM 812 O O . GLU A 1 105 ? -6.278 -18.257 8.493 1.00 91.44 105 GLU A O 1
ATOM 817 N N . LYS A 1 106 ? -7.918 -18.954 9.873 1.00 91.69 106 LYS A N 1
ATOM 818 C CA . LYS A 1 106 ? -8.067 -20.268 9.248 1.00 91.69 106 LYS A CA 1
ATOM 819 C C . LYS A 1 106 ? -8.679 -20.141 7.854 1.00 91.69 106 LYS A C 1
ATOM 821 O O . LYS A 1 106 ? -8.171 -20.752 6.926 1.00 91.69 106 LYS A O 1
ATOM 826 N N . LEU A 1 107 ? -9.697 -19.293 7.690 1.00 92.69 107 LEU A N 1
ATOM 827 C CA . LEU A 1 107 ? -10.293 -19.019 6.380 1.00 92.69 107 LEU A CA 1
ATOM 828 C C . LEU A 1 107 ? -9.250 -18.487 5.379 1.00 92.69 107 LEU A C 1
ATOM 830 O O . LEU A 1 107 ? -9.211 -18.927 4.233 1.00 92.69 107 LEU A O 1
ATOM 834 N N . ILE A 1 108 ? -8.371 -17.578 5.816 1.00 92.88 108 ILE A N 1
ATOM 835 C CA . ILE A 1 108 ? -7.254 -17.073 5.004 1.00 92.88 108 ILE A CA 1
ATOM 836 C C . ILE A 1 108 ? -6.279 -18.203 4.649 1.00 92.88 108 ILE A C 1
ATOM 838 O O . ILE A 1 108 ? -5.875 -18.299 3.491 1.00 92.88 108 ILE A O 1
ATOM 842 N N . ALA A 1 109 ? -5.914 -19.058 5.607 1.00 92.31 109 ALA A N 1
ATOM 843 C CA . ALA A 1 109 ? -5.008 -20.181 5.366 1.00 92.31 109 ALA A CA 1
ATOM 844 C C . ALA A 1 109 ? -5.585 -21.188 4.353 1.00 92.31 109 ALA A C 1
ATOM 846 O O . ALA A 1 109 ? -4.875 -21.623 3.446 1.00 92.31 109 ALA A O 1
ATOM 847 N N . ASP A 1 110 ? -6.880 -21.497 4.449 1.00 91.62 110 ASP A N 1
ATOM 848 C CA . ASP A 1 110 ? -7.573 -22.399 3.523 1.00 91.62 110 ASP A CA 1
ATOM 849 C C . ASP A 1 110 ? -7.612 -21.804 2.095 1.00 91.62 110 ASP A C 1
ATOM 851 O O . ASP A 1 110 ? -7.351 -22.498 1.110 1.00 91.62 110 ASP A O 1
ATOM 855 N N . LEU A 1 111 ? -7.835 -20.489 1.957 1.00 91.31 111 LEU A N 1
ATOM 856 C CA . LEU A 1 111 ? -7.755 -19.792 0.663 1.00 91.31 111 LEU A CA 1
ATOM 857 C C . LEU A 1 111 ? -6.326 -19.765 0.090 1.00 91.31 111 LEU A C 1
ATOM 859 O O . LEU A 1 111 ? -6.140 -19.928 -1.116 1.00 91.31 111 LEU A O 1
ATOM 863 N N . GLN A 1 112 ? -5.304 -19.581 0.932 1.00 91.31 112 GLN A N 1
ATOM 864 C CA . GLN A 1 112 ? -3.896 -19.647 0.515 1.00 91.31 112 GLN A CA 1
ATOM 865 C C . GLN A 1 112 ? -3.510 -21.054 0.039 1.00 91.31 112 GLN A C 1
ATOM 867 O O . GLN A 1 112 ? -2.772 -21.198 -0.941 1.00 91.31 112 GLN A O 1
ATOM 872 N N . CYS A 1 113 ? -4.044 -22.090 0.691 1.00 89.19 113 CYS A N 1
ATOM 873 C CA . CYS A 1 113 ? -3.915 -23.473 0.246 1.00 89.19 113 CYS A CA 1
ATOM 874 C C . CYS A 1 113 ? -4.547 -23.666 -1.141 1.00 89.19 113 CYS A C 1
ATOM 876 O O . CYS A 1 113 ? -3.888 -24.191 -2.035 1.00 89.19 113 CYS A O 1
ATOM 878 N N . ASN A 1 114 ? -5.756 -23.137 -1.375 1.00 88.62 114 ASN A N 1
ATOM 879 C CA . ASN A 1 114 ? -6.403 -23.185 -2.693 1.00 88.62 114 ASN A CA 1
ATOM 880 C C . ASN A 1 114 ? -5.562 -22.511 -3.793 1.00 88.62 114 ASN A C 1
ATOM 882 O O . ASN A 1 114 ? -5.466 -23.054 -4.890 1.00 88.62 114 ASN A O 1
ATOM 886 N N . ILE A 1 115 ? -4.918 -21.369 -3.517 1.00 87.50 115 ILE A N 1
ATOM 887 C CA . ILE A 1 115 ? -3.989 -20.731 -4.473 1.00 87.50 115 ILE A CA 1
ATOM 888 C C . ILE A 1 115 ? -2.790 -21.636 -4.752 1.00 87.50 115 ILE A C 1
ATOM 890 O O . ILE A 1 115 ? -2.394 -21.797 -5.902 1.00 87.50 115 ILE A O 1
ATOM 894 N N . THR A 1 116 ? -2.214 -22.229 -3.709 1.00 86.88 116 THR A N 1
ATOM 895 C CA . THR A 1 116 ? -1.047 -23.108 -3.845 1.00 86.88 116 THR A CA 1
ATOM 896 C C . THR A 1 116 ? -1.399 -24.339 -4.678 1.00 86.88 116 THR A C 1
ATOM 898 O O . THR A 1 116 ? -0.657 -24.691 -5.589 1.00 86.88 116 THR A O 1
ATOM 901 N N . ASN A 1 117 ? -2.566 -24.939 -4.436 1.00 86.25 117 ASN A N 1
ATOM 902 C CA . ASN A 1 117 ? -3.078 -26.058 -5.222 1.00 86.25 117 ASN A CA 1
ATOM 903 C C . ASN A 1 117 ? -3.331 -25.672 -6.680 1.00 86.25 117 ASN A C 1
ATOM 905 O O . ASN A 1 117 ? -2.982 -26.416 -7.589 1.00 86.25 117 ASN A O 1
ATOM 909 N N . LEU A 1 118 ? -3.887 -24.482 -6.906 1.00 86.00 118 LEU A N 1
ATOM 910 C CA . LEU A 1 118 ? -4.135 -23.964 -8.245 1.00 86.00 118 LEU A CA 1
ATOM 911 C C . LEU A 1 118 ? -2.832 -23.744 -9.029 1.00 86.00 118 LEU A C 1
ATOM 913 O O . LEU A 1 118 ? -2.760 -24.112 -10.196 1.00 86.00 118 LEU A O 1
ATOM 917 N N . ILE A 1 119 ? -1.798 -23.193 -8.385 1.00 83.19 119 ILE A N 1
ATOM 918 C CA . ILE A 1 119 ? -0.472 -22.989 -8.992 1.00 83.19 119 ILE A CA 1
ATOM 919 C C . ILE A 1 119 ? 0.234 -24.331 -9.248 1.00 83.19 119 ILE A C 1
ATOM 921 O O . ILE A 1 119 ? 0.914 -24.477 -10.257 1.00 83.19 119 ILE A O 1
ATOM 925 N N . LEU A 1 120 ? 0.069 -25.313 -8.355 1.00 84.31 120 LEU A N 1
ATOM 926 C CA . LEU A 1 120 ? 0.627 -26.665 -8.495 1.00 84.31 120 LEU A CA 1
ATOM 927 C C . LEU A 1 120 ? -0.231 -27.599 -9.371 1.00 84.31 120 LEU A C 1
ATOM 929 O O . LEU A 1 120 ? 0.069 -28.789 -9.455 1.00 84.31 120 LEU A O 1
ATOM 933 N N . GLU A 1 121 ? -1.299 -27.082 -9.990 1.00 77.62 121 GLU A N 1
ATOM 934 C CA . GLU A 1 121 ? -2.263 -27.827 -10.814 1.00 77.62 121 GLU A CA 1
ATOM 935 C C . GLU A 1 121 ? -2.871 -29.065 -10.119 1.00 77.62 121 GLU A C 1
ATOM 937 O O . GLU A 1 121 ? -3.299 -30.030 -10.761 1.00 77.62 121 GLU A O 1
ATOM 942 N N . THR A 1 122 ? -2.960 -29.056 -8.786 1.00 70.69 122 THR A N 1
ATOM 943 C CA . THR A 1 122 ? -3.637 -30.112 -8.031 1.00 70.69 122 THR A CA 1
ATOM 944 C C . THR A 1 122 ? -5.151 -29.871 -8.029 1.00 70.69 122 THR A C 1
ATOM 946 O O . THR A 1 122 ? -5.641 -28.783 -7.742 1.00 70.69 122 THR A O 1
ATOM 949 N N . GLN A 1 123 ? -5.940 -30.908 -8.340 1.00 60.56 123 GLN A N 1
ATOM 950 C CA . GLN A 1 123 ? -7.399 -30.813 -8.559 1.00 60.56 123 GLN A CA 1
ATOM 951 C C . GLN A 1 123 ? -8.248 -30.593 -7.284 1.00 60.56 123 GLN A C 1
ATOM 953 O O . GLN A 1 123 ? -9.449 -30.864 -7.282 1.00 60.56 123 GLN A O 1
ATOM 958 N N . ILE A 1 124 ? -7.661 -30.131 -6.178 1.00 62.56 124 ILE A N 1
ATOM 959 C CA . ILE A 1 124 ? -8.350 -29.985 -4.890 1.00 62.56 124 ILE A CA 1
ATOM 960 C C . ILE A 1 124 ? -8.591 -28.497 -4.626 1.00 62.56 124 ILE A C 1
ATOM 962 O O . ILE A 1 124 ? -7.764 -27.816 -4.022 1.00 62.56 124 ILE A O 1
ATOM 966 N N . ILE A 1 125 ? -9.738 -28.000 -5.095 1.00 66.19 125 ILE A N 1
ATOM 967 C CA . ILE A 1 125 ? -10.240 -26.656 -4.782 1.00 66.19 125 ILE A CA 1
ATOM 968 C C . ILE A 1 125 ? -11.483 -26.809 -3.907 1.00 66.19 125 ILE A C 1
ATOM 970 O O . ILE A 1 125 ? -12.498 -27.372 -4.328 1.00 66.19 125 ILE A O 1
ATOM 974 N N . GLU A 1 126 ? -11.426 -26.308 -2.675 1.00 71.31 126 GLU A N 1
ATOM 975 C CA . GLU A 1 126 ? -12.567 -26.374 -1.764 1.00 71.31 126 GLU A CA 1
ATOM 976 C C . GLU A 1 126 ? -13.572 -25.240 -2.026 1.00 71.31 126 GLU A C 1
ATOM 978 O O . GLU A 1 126 ? -13.492 -24.158 -1.444 1.00 71.31 126 GLU A O 1
ATOM 983 N N . ASN A 1 127 ? -14.591 -25.506 -2.851 1.00 75.38 127 ASN A N 1
ATOM 984 C CA . ASN A 1 127 ? -15.648 -24.530 -3.179 1.00 75.38 127 ASN A CA 1
ATOM 985 C C . ASN A 1 127 ? -16.390 -23.967 -1.949 1.00 75.38 127 ASN A C 1
ATOM 987 O O . ASN A 1 127 ? -16.869 -22.835 -1.969 1.00 75.38 127 ASN A O 1
ATOM 991 N N . ARG A 1 128 ? -16.440 -24.723 -0.843 1.00 81.12 128 ARG A N 1
ATOM 992 C CA . ARG A 1 128 ? -17.092 -24.300 0.410 1.00 81.12 128 ARG A CA 1
ATOM 993 C C . ARG A 1 128 ? -16.440 -23.062 1.032 1.00 81.12 128 ARG A C 1
ATOM 995 O O . ARG A 1 128 ? -17.126 -22.260 1.668 1.00 81.12 128 ARG A O 1
ATOM 1002 N N . VAL A 1 129 ? -15.130 -22.909 0.852 1.00 85.69 129 VAL A N 1
ATOM 1003 C CA . VAL A 1 129 ? -14.359 -21.776 1.377 1.00 85.69 129 VAL A CA 1
ATOM 1004 C C . VAL A 1 129 ? -14.761 -20.499 0.631 1.00 85.69 129 VAL A C 1
ATOM 1006 O O . VAL A 1 129 ? -15.106 -19.500 1.260 1.00 85.69 129 VAL A O 1
ATOM 1009 N N . ALA A 1 130 ? -14.844 -20.564 -0.701 1.00 86.19 130 ALA A N 1
ATOM 1010 C CA . ALA A 1 130 ? -15.290 -19.453 -1.543 1.00 86.19 130 ALA A CA 1
ATOM 1011 C C . ALA A 1 130 ? -16.749 -19.046 -1.254 1.00 86.19 130 ALA A C 1
ATOM 1013 O O . ALA A 1 130 ? -17.051 -17.859 -1.113 1.00 86.19 130 ALA A O 1
ATOM 1014 N N . ASP A 1 131 ? -17.652 -20.017 -1.074 1.00 88.75 131 ASP A N 1
ATOM 1015 C CA . ASP A 1 131 ? -19.049 -19.745 -0.702 1.00 88.75 131 ASP A CA 1
ATOM 1016 C C . ASP A 1 131 ? -19.164 -19.012 0.641 1.00 88.75 131 ASP A C 1
ATOM 1018 O O . ASP A 1 131 ? -20.035 -18.157 0.826 1.00 88.75 131 ASP A O 1
ATOM 1022 N N . THR A 1 132 ? -18.279 -19.335 1.585 1.00 91.06 132 THR A N 1
ATOM 1023 C CA . THR A 1 132 ? -18.234 -18.693 2.903 1.00 91.06 132 THR A CA 1
ATOM 1024 C C . THR A 1 132 ? -17.788 -17.236 2.785 1.00 91.06 132 THR A C 1
ATOM 1026 O O . THR A 1 132 ? -18.455 -16.353 3.327 1.00 91.06 132 THR A O 1
ATOM 1029 N N . VAL A 1 133 ? -16.736 -16.954 2.007 1.00 93.06 133 VAL A N 1
ATOM 1030 C CA . VAL A 1 133 ? -16.291 -15.573 1.744 1.00 93.06 133 VAL A CA 1
ATOM 1031 C C . VAL A 1 133 ? -17.377 -14.765 1.037 1.00 93.06 133 VAL A C 1
ATOM 1033 O O . VAL A 1 133 ? -17.637 -13.622 1.408 1.00 93.06 133 VAL A O 1
ATOM 1036 N N . LYS A 1 134 ? -18.072 -15.358 0.060 1.00 92.19 134 LYS A N 1
ATOM 1037 C CA . LYS A 1 134 ? -19.161 -14.686 -0.658 1.00 92.19 134 LYS A CA 1
ATOM 1038 C C . LYS A 1 134 ? -20.315 -14.301 0.268 1.00 92.19 134 LYS A C 1
ATOM 1040 O O . LYS A 1 134 ? -20.834 -13.191 0.171 1.00 92.19 134 LYS A O 1
ATOM 1045 N N . LYS A 1 135 ? -20.705 -15.185 1.192 1.00 92.25 135 LYS A N 1
ATOM 1046 C CA . LYS A 1 135 ? -21.707 -14.863 2.224 1.00 92.25 135 LYS A CA 1
ATOM 1047 C C . LYS A 1 135 ? -21.236 -13.720 3.119 1.00 92.25 135 LYS A C 1
ATOM 1049 O O . LYS A 1 135 ? -21.996 -12.781 3.336 1.00 92.25 135 LYS A O 1
ATOM 1054 N N . LEU A 1 136 ? -19.981 -13.769 3.569 1.00 93.50 136 LEU A N 1
ATOM 1055 C CA . LEU A 1 136 ? -19.377 -12.725 4.397 1.00 93.50 136 LEU A CA 1
ATOM 1056 C C . LEU A 1 136 ? -19.387 -11.363 3.686 1.00 93.50 136 LEU A C 1
ATOM 1058 O O . LEU A 1 136 ? -19.754 -10.355 4.286 1.00 93.50 136 LEU A O 1
ATOM 1062 N N . ARG A 1 137 ? -19.054 -11.344 2.390 1.00 94.06 137 ARG A N 1
ATOM 1063 C CA . ARG A 1 137 ? -19.109 -10.150 1.540 1.00 94.06 137 ARG A CA 1
ATOM 1064 C C . ARG A 1 137 ? -20.517 -9.585 1.438 1.00 94.06 137 ARG A C 1
ATOM 1066 O O . ARG A 1 137 ? -20.699 -8.403 1.696 1.00 94.06 137 ARG A O 1
ATOM 1073 N N . ASN A 1 138 ? -21.508 -10.424 1.153 1.00 92.31 138 ASN A N 1
ATOM 1074 C CA . ASN A 1 138 ? -22.899 -9.985 1.051 1.00 92.31 138 ASN A CA 1
ATOM 1075 C C . ASN A 1 138 ? -23.430 -9.420 2.380 1.00 92.31 138 ASN A C 1
ATOM 1077 O O . ASN A 1 138 ? -24.133 -8.410 2.386 1.00 92.31 138 ASN A O 1
ATOM 1081 N N . GLU A 1 139 ? -23.106 -10.054 3.512 1.00 91.69 139 GLU A N 1
ATOM 1082 C CA . GLU A 1 139 ? -23.505 -9.560 4.836 1.00 91.69 139 GLU A CA 1
ATOM 1083 C C . GLU A 1 139 ? -22.821 -8.229 5.174 1.00 91.69 139 GLU A C 1
ATOM 1085 O O . GLU A 1 139 ? -23.475 -7.314 5.678 1.00 91.69 139 GLU A O 1
ATOM 1090 N N . PHE A 1 140 ? -21.533 -8.086 4.849 1.00 92.75 140 PHE A N 1
ATOM 1091 C CA . PHE A 1 140 ? -20.813 -6.828 5.029 1.00 92.75 140 PHE A CA 1
ATOM 1092 C C . PHE A 1 140 ? -21.358 -5.718 4.124 1.00 92.75 140 PHE A C 1
ATOM 1094 O O . PHE A 1 140 ? -21.629 -4.620 4.594 1.00 92.75 140 PHE A O 1
ATOM 1101 N N . GLU A 1 141 ? -21.603 -5.996 2.846 1.00 90.81 141 GLU A N 1
ATOM 1102 C CA . GLU A 1 141 ? -22.230 -5.037 1.935 1.00 90.81 141 GLU A CA 1
ATOM 1103 C C . GLU A 1 141 ? -23.622 -4.630 2.425 1.00 90.81 141 GLU A C 1
ATOM 1105 O O . GLU A 1 141 ? -23.965 -3.456 2.358 1.00 90.81 141 GLU A O 1
ATOM 1110 N N . SER A 1 142 ? -24.394 -5.556 2.999 1.00 88.56 142 SER A N 1
ATOM 1111 C CA . SER A 1 142 ? -25.696 -5.245 3.606 1.00 88.56 142 SER A CA 1
ATOM 1112 C C . SER A 1 142 ? -25.573 -4.327 4.828 1.00 88.56 142 SER A C 1
ATOM 1114 O O . SER A 1 142 ? -26.444 -3.491 5.047 1.00 88.56 142 SER A O 1
ATOM 1116 N N . LEU A 1 143 ? -24.493 -4.442 5.613 1.00 87.06 143 LEU A N 1
ATOM 1117 C CA . LEU A 1 143 ? -24.186 -3.515 6.712 1.00 87.06 143 LEU A CA 1
ATOM 1118 C C . LEU A 1 143 ? -23.835 -2.109 6.196 1.00 87.06 143 LEU A C 1
ATOM 1120 O O . LEU A 1 143 ? -24.140 -1.116 6.856 1.00 87.06 143 LEU A O 1
ATOM 1124 N N . MET A 1 144 ? -23.203 -2.043 5.024 1.00 82.38 144 MET A N 1
ATOM 1125 C CA . MET A 1 144 ? -22.808 -0.802 4.349 1.00 82.38 144 MET A CA 1
ATOM 1126 C C . MET A 1 144 ? -23.955 -0.165 3.555 1.00 82.38 144 MET A C 1
ATOM 1128 O O . MET A 1 144 ? -23.923 1.032 3.262 1.00 82.38 144 MET A O 1
ATOM 1132 N N . GLN A 1 145 ? -24.961 -0.956 3.177 1.00 72.25 145 GLN A N 1
ATOM 1133 C CA . GLN A 1 145 ? -26.130 -0.494 2.444 1.00 72.25 145 GLN A CA 1
ATOM 1134 C C . GLN A 1 145 ? -27.074 0.313 3.341 1.00 72.25 145 GLN A C 1
ATOM 1136 O O . GLN A 1 145 ? -27.237 0.077 4.537 1.00 72.25 145 GLN A O 1
ATOM 1141 N N . ARG A 1 146 ? -27.696 1.316 2.721 1.00 62.78 146 ARG A N 1
ATOM 1142 C CA . ARG A 1 146 ? -28.592 2.269 3.375 1.00 62.78 146 ARG A CA 1
ATOM 1143 C C . ARG A 1 146 ? -29.904 1.583 3.745 1.00 62.78 146 ARG A C 1
ATOM 1145 O O . ARG A 1 146 ? -30.513 0.947 2.890 1.00 62.78 146 ARG A O 1
ATOM 1152 N N . SER A 1 147 ? -30.400 1.817 4.956 1.00 51.00 147 SER A N 1
ATOM 1153 C CA . SER A 1 147 ? -31.794 1.492 5.282 1.00 51.00 147 SER A CA 1
ATOM 1154 C C . SER A 1 147 ? -32.783 2.423 4.558 1.00 51.00 147 SER A C 1
ATOM 1156 O O . SER A 1 147 ? -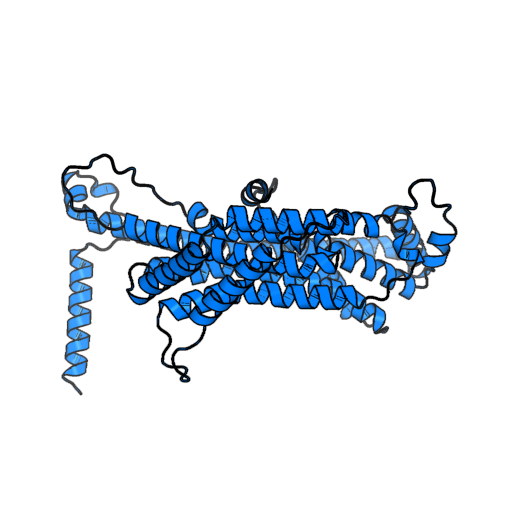33.917 2.021 4.324 1.00 51.00 147 SER A O 1
ATOM 1158 N N . GLU A 1 148 ? -32.367 3.642 4.164 1.00 44.69 148 GLU A N 1
ATOM 1159 C CA . GLU A 1 148 ? -33.233 4.650 3.525 1.00 44.69 148 GLU A CA 1
ATOM 1160 C C . GLU A 1 148 ? -32.515 5.502 2.444 1.00 44.69 148 GLU A C 1
ATOM 1162 O O . GLU A 1 148 ? -31.319 5.783 2.551 1.00 44.69 148 GLU A O 1
ATOM 1167 N N . PRO A 1 149 ? -33.221 5.952 1.384 1.00 47.25 149 PRO A N 1
ATOM 1168 C CA . PRO A 1 149 ? -32.624 6.588 0.201 1.00 47.25 149 PRO A CA 1
ATOM 1169 C C . PRO A 1 149 ? -32.220 8.074 0.342 1.00 47.25 149 PRO A C 1
ATOM 1171 O O . PRO A 1 149 ? -31.854 8.680 -0.664 1.00 47.25 149 PRO A O 1
ATOM 1174 N N . GLN A 1 150 ? -32.237 8.685 1.533 1.00 47.84 150 GLN A N 1
ATOM 1175 C CA . GLN A 1 150 ? -31.895 10.108 1.712 1.00 47.84 150 GLN A CA 1
ATOM 1176 C C . GLN A 1 150 ? -30.523 10.307 2.380 1.00 47.84 150 GLN A C 1
ATOM 1178 O O . GLN A 1 150 ? -30.154 9.602 3.313 1.00 47.84 150 GLN A O 1
ATOM 1183 N N . ILE A 1 151 ? -29.762 11.297 1.898 1.00 50.56 151 ILE A N 1
ATOM 1184 C CA . ILE A 1 151 ? -28.382 11.626 2.322 1.00 50.56 151 ILE A CA 1
ATOM 1185 C C . ILE A 1 151 ? -28.309 12.092 3.797 1.00 50.56 151 ILE A C 1
ATOM 1187 O O . ILE A 1 151 ? -27.236 12.132 4.386 1.00 50.56 151 ILE A O 1
ATOM 1191 N N . THR A 1 152 ? -29.446 12.378 4.433 1.00 48.47 152 THR A N 1
ATOM 1192 C CA . THR A 1 152 ? -29.566 12.928 5.793 1.00 48.47 152 THR A CA 1
ATOM 1193 C C . THR A 1 152 ? -29.718 11.886 6.915 1.00 48.47 152 THR A C 1
ATOM 1195 O O . THR A 1 152 ? -30.070 12.266 8.027 1.00 48.47 152 THR A O 1
ATOM 1198 N N . GLY A 1 153 ? -29.480 10.590 6.660 1.00 58.66 153 GLY A N 1
ATOM 1199 C CA . GLY A 1 153 ? -29.828 9.506 7.600 1.00 58.66 153 GLY A CA 1
ATOM 1200 C C . GLY A 1 153 ? -28.695 8.604 8.111 1.00 58.66 153 GLY A C 1
ATOM 1201 O O . GLY A 1 153 ? -28.989 7.647 8.824 1.00 58.66 153 GLY A O 1
ATOM 1202 N N . LEU A 1 154 ? -27.426 8.839 7.753 1.00 72.19 154 LEU A N 1
ATOM 1203 C CA . LEU A 1 154 ? -26.332 7.991 8.247 1.00 72.19 154 LEU A CA 1
ATOM 1204 C C . LEU A 1 154 ? -26.022 8.321 9.707 1.00 72.19 154 LEU A C 1
ATOM 1206 O O . LEU A 1 154 ? -25.773 9.476 10.051 1.00 72.19 154 LEU A O 1
ATOM 1210 N N . ASN A 1 155 ? -26.019 7.297 10.559 1.00 85.94 155 ASN A N 1
ATOM 1211 C CA . ASN A 1 155 ? -25.548 7.454 11.930 1.00 85.94 155 ASN A CA 1
ATOM 1212 C C . ASN A 1 155 ? -24.010 7.504 11.982 1.00 85.94 155 ASN A C 1
ATOM 1214 O O . ASN A 1 155 ? -23.325 7.145 11.018 1.00 85.94 155 ASN A O 1
ATOM 1218 N N . GLN A 1 156 ? -23.469 7.947 13.118 1.00 88.69 156 GLN A N 1
ATOM 1219 C CA . GLN A 1 156 ? -22.030 8.147 13.301 1.00 88.69 156 GLN A CA 1
ATOM 1220 C C . GLN A 1 156 ? -21.229 6.870 13.002 1.00 88.69 156 GLN A C 1
ATOM 1222 O O . GLN A 1 156 ? -20.225 6.917 12.290 1.00 88.69 156 GLN A O 1
ATOM 1227 N N . GLY A 1 157 ? -21.708 5.714 13.479 1.00 90.50 157 GLY A N 1
ATOM 1228 C CA . GLY A 1 157 ? -21.076 4.414 13.254 1.00 90.50 157 GLY A CA 1
ATOM 1229 C C . GLY A 1 157 ? -21.004 4.021 11.780 1.00 90.50 157 GLY A C 1
ATOM 1230 O O . GLY A 1 157 ? -19.965 3.551 11.317 1.00 90.50 157 GLY A O 1
ATOM 1231 N N . GLN A 1 158 ? -22.073 4.256 11.018 1.00 89.25 158 GLN A N 1
ATOM 1232 C CA . GLN A 1 158 ? -22.101 3.999 9.578 1.00 89.25 158 GLN A CA 1
ATOM 1233 C C . GLN A 1 158 ? -21.170 4.940 8.818 1.00 89.25 158 GLN A C 1
ATOM 1235 O O . GLN A 1 158 ? -20.420 4.477 7.963 1.00 89.25 158 GLN A O 1
ATOM 1240 N N . MET A 1 159 ? -21.171 6.238 9.139 1.00 91.69 159 MET A N 1
ATOM 1241 C CA . MET A 1 159 ? -20.260 7.197 8.504 1.00 91.69 159 MET A CA 1
ATOM 1242 C C . MET A 1 159 ? -18.796 6.818 8.729 1.00 91.69 159 MET A C 1
ATOM 1244 O O . MET A 1 159 ? -18.007 6.829 7.784 1.00 91.69 159 MET A O 1
ATOM 1248 N N . LEU A 1 160 ? -18.448 6.431 9.958 1.00 94.19 160 LEU A N 1
ATOM 1249 C CA . LEU A 1 160 ? -17.097 6.018 10.319 1.00 94.19 160 LEU A CA 1
ATOM 1250 C C . LEU A 1 160 ? -16.674 4.739 9.584 1.00 94.19 160 LEU A C 1
ATOM 1252 O O . LEU A 1 160 ? -15.590 4.699 8.999 1.00 94.19 160 LEU A O 1
ATOM 1256 N N . LEU A 1 161 ? -17.535 3.714 9.556 1.00 94.44 161 LEU A N 1
ATOM 1257 C CA . LEU A 1 161 ? -17.258 2.465 8.840 1.00 94.44 161 LEU A CA 1
ATOM 1258 C C . LEU A 1 161 ? -17.139 2.693 7.324 1.00 94.44 161 LEU A C 1
ATOM 1260 O O . LEU A 1 161 ? -16.230 2.156 6.693 1.00 94.44 161 LEU A O 1
ATOM 1264 N N . MET A 1 162 ? -18.011 3.524 6.742 1.00 92.88 162 MET A N 1
ATOM 1265 C CA . MET A 1 162 ? -17.948 3.911 5.329 1.00 92.88 162 MET A CA 1
ATOM 1266 C C . MET A 1 162 ? -16.666 4.664 4.992 1.00 92.88 162 MET A C 1
ATOM 1268 O O . MET A 1 162 ? -16.013 4.326 4.004 1.00 92.88 162 MET A O 1
ATOM 1272 N N . GLY A 1 163 ? -16.283 5.639 5.819 1.00 93.94 163 GLY A N 1
ATOM 1273 C CA . GLY A 1 163 ? -15.030 6.371 5.663 1.00 93.94 163 GLY A CA 1
ATOM 1274 C C . GLY A 1 163 ? -13.823 5.438 5.716 1.00 93.94 163 GLY A C 1
ATOM 1275 O O . GLY A 1 163 ? -12.967 5.491 4.835 1.00 93.94 163 GLY A O 1
ATOM 1276 N N . PHE A 1 164 ? -13.791 4.523 6.688 1.00 96.44 164 PHE A N 1
ATOM 1277 C CA . PHE A 1 164 ? -12.685 3.582 6.843 1.00 96.44 164 PHE A CA 1
ATOM 1278 C C . PHE A 1 164 ? -12.600 2.587 5.673 1.00 96.44 164 PHE A C 1
ATOM 1280 O O . PHE A 1 164 ? -11.539 2.432 5.067 1.00 96.44 164 PHE A O 1
ATOM 1287 N N . ASN A 1 165 ? -13.720 1.974 5.277 1.00 95.81 165 ASN A N 1
ATOM 1288 C CA . ASN A 1 165 ? -13.766 1.080 4.118 1.00 95.81 165 ASN A CA 1
ATOM 1289 C C . ASN A 1 165 ? -13.409 1.801 2.803 1.00 95.81 165 ASN A C 1
ATOM 1291 O O . ASN A 1 165 ? -12.797 1.209 1.910 1.00 95.81 165 ASN A O 1
ATOM 1295 N N . GLY A 1 166 ? -13.767 3.082 2.676 1.00 95.75 166 GLY A N 1
ATOM 1296 C CA . GLY A 1 166 ? -13.445 3.912 1.515 1.00 95.75 166 GLY A CA 1
ATOM 1297 C C . GLY A 1 166 ? -11.942 4.011 1.252 1.00 95.75 166 GLY A C 1
ATOM 1298 O O . GLY A 1 166 ? -11.523 3.917 0.098 1.00 95.75 166 GLY A O 1
ATOM 1299 N N . LEU A 1 167 ? -11.124 4.090 2.309 1.00 96.94 167 LEU A N 1
ATOM 1300 C CA . LEU A 1 167 ? -9.662 4.103 2.184 1.00 96.94 167 LEU A CA 1
ATOM 1301 C C . LEU A 1 167 ? -9.139 2.811 1.533 1.00 96.94 167 LEU A C 1
ATOM 1303 O O . LEU A 1 167 ? -8.339 2.863 0.603 1.00 96.94 167 LEU A O 1
ATOM 1307 N N . PHE A 1 168 ? -9.645 1.648 1.953 1.00 97.12 168 PHE A N 1
ATOM 1308 C CA . PHE A 1 168 ? -9.273 0.363 1.351 1.00 97.12 168 PHE A CA 1
ATOM 1309 C C . PHE A 1 168 ? -9.821 0.173 -0.066 1.00 97.12 168 PHE A C 1
ATOM 1311 O O . PHE A 1 168 ? -9.219 -0.548 -0.861 1.00 97.12 168 PHE A O 1
ATOM 1318 N N . THR A 1 169 ? -10.979 0.761 -0.366 1.00 95.94 169 THR A N 1
ATOM 1319 C CA . THR A 1 169 ? -11.614 0.672 -1.690 1.00 95.94 169 THR A CA 1
ATOM 1320 C C . THR A 1 169 ? -10.825 1.473 -2.724 1.00 95.94 169 THR A C 1
ATOM 1322 O O . THR A 1 169 ? -10.669 1.019 -3.854 1.00 95.94 169 THR A O 1
ATOM 1325 N N . LYS A 1 170 ? -10.268 2.628 -2.329 1.00 96.56 170 LYS A N 1
ATOM 1326 C CA . LYS A 1 170 ? -9.366 3.418 -3.179 1.00 96.56 170 LYS A CA 1
ATOM 1327 C C . LYS A 1 170 ? -8.142 2.597 -3.602 1.00 96.56 170 LYS A C 1
ATOM 1329 O O . LYS A 1 170 ? -7.870 2.494 -4.791 1.00 96.56 170 LYS A O 1
ATOM 1334 N N . VAL A 1 171 ? -7.491 1.926 -2.647 1.00 97.56 171 VAL A N 1
ATOM 1335 C CA . VAL A 1 171 ? -6.337 1.047 -2.917 1.00 97.56 171 VAL A CA 1
ATOM 1336 C C . VAL A 1 171 ? -6.684 -0.076 -3.906 1.00 97.56 171 VAL A C 1
ATOM 1338 O O . VAL A 1 171 ? -5.909 -0.333 -4.825 1.00 97.56 171 VAL A O 1
ATOM 1341 N N . ASP A 1 172 ? -7.843 -0.728 -3.756 1.00 96.38 172 ASP A N 1
ATOM 1342 C CA . ASP A 1 172 ? -8.276 -1.775 -4.699 1.00 96.38 172 ASP A CA 1
ATOM 1343 C C . ASP A 1 172 ? -8.517 -1.220 -6.102 1.00 96.38 172 ASP A C 1
ATOM 1345 O O . ASP A 1 172 ? -8.119 -1.841 -7.083 1.00 96.38 172 ASP A O 1
ATOM 1349 N N . SER A 1 173 ? -9.178 -0.064 -6.202 1.00 97.19 173 SER A N 1
ATOM 1350 C CA . SER A 1 173 ? -9.490 0.578 -7.481 1.00 97.19 173 SER A CA 1
ATOM 1351 C C . SER A 1 173 ? -8.220 0.961 -8.240 1.00 97.19 173 SER A C 1
ATOM 1353 O O . SER A 1 173 ? -8.105 0.711 -9.444 1.00 97.19 173 SER A O 1
ATOM 1355 N N . ASP A 1 174 ? -7.253 1.546 -7.536 1.00 97.69 174 ASP A N 1
ATOM 1356 C CA . ASP A 1 174 ? -5.984 1.962 -8.126 1.00 97.69 174 ASP A CA 1
ATOM 1357 C C . ASP A 1 174 ? -5.143 0.740 -8.536 1.00 97.69 174 ASP A C 1
ATOM 1359 O O . ASP A 1 174 ? -4.577 0.719 -9.633 1.00 97.69 174 ASP A O 1
ATOM 1363 N N . LEU A 1 175 ? -5.133 -0.327 -7.722 1.00 96.88 175 LEU A N 1
ATOM 1364 C CA . LEU A 1 175 ? -4.474 -1.583 -8.089 1.00 96.88 175 LEU A CA 1
ATOM 1365 C C . LEU A 1 175 ? -5.141 -2.248 -9.299 1.00 96.88 175 LEU A C 1
ATOM 1367 O O . LEU A 1 175 ? -4.441 -2.705 -10.197 1.00 96.88 175 LEU A O 1
ATOM 1371 N N . GLU A 1 176 ? -6.471 -2.300 -9.358 1.00 96.56 176 GLU A N 1
ATOM 1372 C CA . GLU A 1 176 ? -7.180 -2.900 -10.492 1.00 96.56 176 GLU A CA 1
ATOM 1373 C C . GLU A 1 176 ? -6.895 -2.145 -11.792 1.00 96.56 176 GLU A C 1
ATOM 1375 O O . GLU A 1 176 ? -6.726 -2.758 -12.848 1.00 96.56 176 GLU A O 1
ATOM 1380 N N . THR A 1 177 ? -6.781 -0.817 -11.709 1.00 97.00 177 THR A N 1
ATOM 1381 C CA . THR A 1 177 ? -6.392 0.029 -12.842 1.00 97.00 177 THR A CA 1
ATOM 1382 C C . THR A 1 177 ? -4.990 -0.335 -13.335 1.00 97.00 177 THR A C 1
ATOM 1384 O O . THR A 1 177 ? -4.788 -0.506 -14.539 1.00 97.00 177 THR A O 1
ATOM 1387 N N . LEU A 1 178 ? -4.033 -0.522 -12.420 1.00 96.06 178 LEU A N 1
ATOM 1388 C CA . LEU A 1 178 ? -2.684 -0.979 -12.758 1.00 96.06 178 LEU A CA 1
ATOM 1389 C C . LEU A 1 178 ? -2.684 -2.391 -13.358 1.00 96.06 178 LEU A C 1
ATOM 1391 O O . LEU A 1 178 ? -2.050 -2.609 -14.385 1.00 96.06 178 LEU A O 1
ATOM 1395 N N . LEU A 1 179 ? -3.384 -3.349 -12.748 1.00 95.19 179 LEU A N 1
ATOM 1396 C CA . LEU A 1 179 ? -3.435 -4.732 -13.232 1.00 95.19 179 LEU A CA 1
ATOM 1397 C C . LEU A 1 179 ? -4.051 -4.810 -14.629 1.00 95.19 179 LEU A C 1
ATOM 1399 O O . LEU A 1 179 ? -3.478 -5.436 -15.514 1.00 95.19 179 LEU A O 1
ATOM 1403 N N . THR A 1 180 ? -5.161 -4.104 -14.850 1.00 94.88 180 THR A N 1
ATOM 1404 C CA . THR A 1 180 ? -5.807 -4.013 -16.166 1.00 94.88 180 THR A CA 1
ATOM 1405 C C . THR A 1 180 ? -4.861 -3.406 -17.196 1.00 94.88 180 THR A C 1
ATOM 1407 O O . THR A 1 180 ? -4.812 -3.855 -18.338 1.00 94.88 180 THR A O 1
ATOM 1410 N N . PHE A 1 181 ? -4.089 -2.389 -16.812 1.00 94.50 181 PHE A N 1
ATOM 1411 C CA . PHE A 1 181 ? -3.072 -1.822 -17.688 1.00 94.50 181 PHE A CA 1
ATOM 1412 C C . PHE A 1 181 ? -1.986 -2.854 -18.031 1.00 94.50 181 PHE A C 1
ATOM 1414 O O . PHE A 1 181 ? -1.689 -3.042 -19.209 1.00 94.50 181 PHE A O 1
ATOM 1421 N N . LEU A 1 182 ? -1.433 -3.546 -17.028 1.00 91.44 182 LEU A N 1
ATOM 1422 C CA . LEU A 1 182 ? -0.361 -4.531 -17.202 1.00 91.44 182 LEU A CA 1
ATOM 1423 C C . LEU A 1 182 ? -0.797 -5.745 -18.035 1.00 91.44 182 LEU A C 1
ATOM 1425 O O . LEU A 1 182 ? -0.018 -6.217 -18.857 1.00 91.44 182 LEU A O 1
ATOM 1429 N N . ASP A 1 183 ? -2.032 -6.221 -17.870 1.00 90.56 183 ASP A N 1
ATOM 1430 C CA . ASP A 1 183 ? -2.574 -7.349 -18.642 1.00 90.56 183 ASP A CA 1
ATOM 1431 C C . ASP A 1 183 ? -2.748 -7.021 -20.129 1.00 90.56 183 ASP A C 1
ATOM 1433 O O . ASP A 1 183 ? -2.658 -7.902 -20.981 1.00 90.56 183 ASP A O 1
ATOM 1437 N N . ASN A 1 184 ? -2.993 -5.748 -20.446 1.00 89.62 184 ASN A N 1
ATOM 1438 C CA . ASN A 1 184 ? -3.162 -5.272 -21.816 1.00 89.62 184 ASN A CA 1
ATOM 1439 C C . ASN A 1 184 ? -1.830 -4.900 -22.491 1.00 89.62 184 ASN A C 1
ATOM 1441 O O . ASN A 1 184 ? -1.829 -4.451 -23.641 1.00 89.62 184 ASN A O 1
ATOM 1445 N N . LEU A 1 185 ? -0.692 -5.070 -21.808 1.00 85.56 185 LEU A N 1
ATOM 1446 C CA . LEU A 1 185 ? 0.617 -4.820 -22.400 1.00 85.56 185 LEU A CA 1
ATOM 1447 C C . LEU A 1 185 ? 0.968 -5.901 -23.423 1.00 85.56 185 LEU A C 1
ATOM 1449 O O . LEU A 1 185 ? 1.091 -7.083 -23.107 1.00 85.56 185 LEU A O 1
ATOM 1453 N N . VAL A 1 186 ? 1.222 -5.472 -24.658 1.00 81.94 186 VAL A N 1
ATOM 1454 C CA . VAL A 1 186 ? 1.764 -6.342 -25.704 1.00 81.94 186 VAL A CA 1
ATOM 1455 C C . VAL A 1 186 ? 3.276 -6.426 -25.517 1.00 81.94 186 VAL A C 1
ATOM 1457 O O . VAL A 1 186 ? 4.022 -5.564 -25.978 1.00 81.94 186 VAL A O 1
ATOM 1460 N N . VAL A 1 187 ? 3.730 -7.455 -24.802 1.00 82.25 187 VAL A N 1
ATOM 1461 C CA . VAL A 1 187 ? 5.158 -7.711 -24.576 1.00 82.25 187 VAL A CA 1
ATOM 1462 C C . VAL A 1 187 ? 5.690 -8.649 -25.668 1.00 82.25 187 VAL A C 1
ATOM 1464 O O . VAL A 1 187 ? 5.198 -9.777 -25.776 1.00 82.25 187 VAL A O 1
ATOM 1467 N N . PRO A 1 188 ? 6.696 -8.237 -26.466 1.00 85.50 188 PRO A N 1
ATOM 1468 C CA . PRO A 1 188 ? 7.360 -9.113 -27.428 1.00 85.50 188 PRO A CA 1
ATOM 1469 C C . PRO A 1 188 ? 7.894 -10.394 -26.776 1.00 85.50 188 PRO A C 1
ATOM 1471 O O . PRO A 1 188 ? 8.462 -10.357 -25.685 1.00 85.50 188 PRO A O 1
ATOM 1474 N N . ALA A 1 189 ? 7.762 -11.533 -27.462 1.00 83.25 189 ALA A N 1
ATOM 1475 C CA . ALA A 1 189 ? 8.201 -12.833 -26.940 1.00 83.25 189 ALA A CA 1
ATOM 1476 C C . ALA A 1 189 ? 9.711 -12.880 -26.639 1.00 83.25 189 ALA A C 1
ATOM 1478 O O . ALA A 1 189 ? 10.140 -13.560 -25.709 1.00 83.25 189 ALA A O 1
ATOM 1479 N N . SER A 1 190 ? 10.517 -12.120 -27.388 1.00 82.19 190 SER A N 1
ATOM 1480 C CA . SER A 1 190 ? 11.949 -11.946 -27.131 1.00 82.19 190 SER A CA 1
ATOM 1481 C C . SER A 1 190 ? 12.214 -11.355 -25.740 1.00 82.19 190 SER A C 1
ATOM 1483 O O . SER A 1 190 ? 13.127 -11.802 -25.057 1.00 82.19 190 SER A O 1
ATOM 1485 N N . TRP A 1 191 ? 11.390 -10.414 -25.269 1.00 84.12 191 TRP A N 1
ATOM 1486 C CA . TRP A 1 191 ? 11.606 -9.701 -24.003 1.00 84.12 191 TRP A CA 1
ATOM 1487 C C . TRP A 1 191 ? 11.261 -10.541 -22.772 1.00 84.12 191 TRP A C 1
ATOM 1489 O O . TRP A 1 191 ? 11.780 -10.282 -21.692 1.00 84.12 191 TRP A O 1
ATOM 1499 N N . GLN A 1 192 ? 10.442 -11.584 -22.923 1.00 82.56 192 GLN A N 1
ATOM 1500 C CA . GLN A 1 192 ? 10.113 -12.508 -21.828 1.00 82.56 192 GLN A CA 1
ATOM 1501 C C . GLN A 1 192 ? 11.325 -13.333 -21.361 1.00 82.56 192 GLN A C 1
ATOM 1503 O O . GLN A 1 192 ? 11.302 -13.896 -20.271 1.00 82.56 192 GLN A O 1
ATOM 1508 N N . LYS A 1 193 ? 12.389 -13.391 -22.175 1.00 81.44 193 LYS A N 1
ATOM 1509 C CA . LYS A 1 193 ? 13.665 -14.053 -21.860 1.00 81.44 193 LYS A CA 1
ATOM 1510 C C . LYS A 1 193 ? 14.570 -13.220 -20.947 1.00 81.44 193 LYS A C 1
ATOM 1512 O O . LYS A 1 193 ? 15.606 -13.710 -20.505 1.00 81.44 193 LYS A O 1
ATOM 1517 N N . LEU A 1 194 ? 14.233 -11.956 -20.699 1.00 83.19 194 LEU A N 1
ATOM 1518 C CA . LEU A 1 194 ? 14.997 -11.100 -19.798 1.00 83.19 194 LEU A CA 1
ATOM 1519 C C . LEU A 1 194 ? 14.791 -11.554 -18.346 1.00 83.19 194 LEU A C 1
ATOM 1521 O O . LEU A 1 194 ? 13.663 -11.828 -17.930 1.00 83.19 194 LEU A O 1
ATOM 1525 N N . ASP A 1 195 ? 15.875 -11.624 -17.571 1.00 82.25 195 ASP A N 1
ATOM 1526 C CA . ASP A 1 195 ? 15.842 -12.063 -16.168 1.00 82.25 195 ASP A CA 1
ATOM 1527 C C . ASP A 1 195 ? 14.828 -11.263 -15.328 1.00 82.25 195 ASP A C 1
ATOM 1529 O O . ASP A 1 195 ? 14.044 -11.876 -14.599 1.00 82.25 195 ASP A O 1
ATOM 1533 N N . PHE A 1 196 ? 14.715 -9.944 -15.544 1.00 83.06 196 PHE A N 1
ATOM 1534 C CA . PHE A 1 196 ? 13.766 -9.074 -14.843 1.00 83.06 196 PHE A CA 1
ATOM 1535 C C . PHE A 1 196 ? 12.319 -9.565 -14.971 1.00 83.06 196 PHE A C 1
ATOM 1537 O O . PHE A 1 196 ? 11.541 -9.443 -14.024 1.00 83.06 196 PHE A O 1
ATOM 1544 N N . TYR A 1 197 ? 11.932 -10.128 -16.120 1.00 81.38 197 TYR A N 1
ATOM 1545 C CA . TYR A 1 197 ? 10.572 -10.617 -16.330 1.00 81.38 197 TYR A CA 1
ATOM 1546 C C . TYR A 1 197 ? 10.290 -11.820 -15.423 1.00 81.38 197 TYR A C 1
ATOM 1548 O O . TYR A 1 197 ? 9.284 -11.860 -14.719 1.00 81.38 197 TYR A O 1
ATOM 1556 N N . SER A 1 198 ? 11.224 -12.771 -15.361 1.00 82.50 198 SER A N 1
ATOM 1557 C CA . SER A 1 198 ? 11.107 -13.936 -14.479 1.00 82.50 198 SER A CA 1
ATOM 1558 C C . SER A 1 198 ? 11.222 -13.576 -12.993 1.00 82.50 198 SER A C 1
ATOM 1560 O O . SER A 1 198 ? 10.492 -14.114 -12.159 1.00 82.50 198 SER A O 1
ATOM 1562 N N . ASP A 1 199 ? 12.098 -12.629 -12.661 1.00 84.81 199 ASP A N 1
ATOM 1563 C CA . ASP A 1 199 ? 12.381 -12.249 -11.283 1.00 84.81 199 ASP A CA 1
ATOM 1564 C C . ASP A 1 199 ? 11.218 -11.442 -10.697 1.00 84.81 199 ASP A C 1
ATOM 1566 O O . ASP A 1 199 ? 10.811 -11.698 -9.566 1.00 84.81 199 ASP A O 1
ATOM 1570 N N . THR A 1 200 ? 10.597 -10.553 -11.481 1.00 84.12 200 THR A N 1
ATOM 1571 C CA . THR A 1 200 ? 9.384 -9.828 -11.057 1.00 84.12 200 THR A CA 1
ATOM 1572 C C . THR A 1 200 ? 8.220 -10.768 -10.768 1.00 84.12 200 THR A C 1
ATOM 1574 O O . THR A 1 200 ? 7.576 -10.621 -9.730 1.00 84.12 200 THR A O 1
ATOM 1577 N N . ILE A 1 201 ? 8.014 -11.790 -11.606 1.00 83.75 201 ILE A N 1
ATOM 1578 C CA . ILE A 1 201 ? 6.994 -12.821 -11.369 1.00 83.75 201 ILE A CA 1
ATOM 1579 C C . ILE A 1 201 ? 7.291 -13.608 -10.086 1.00 83.75 201 ILE A C 1
ATOM 1581 O O . ILE A 1 201 ? 6.376 -13.913 -9.319 1.00 83.75 201 ILE A O 1
ATOM 1585 N N . SER A 1 202 ? 8.565 -13.913 -9.820 1.00 84.38 202 SER A N 1
ATOM 1586 C CA . SER A 1 202 ? 8.978 -14.674 -8.634 1.00 84.38 202 SER A CA 1
ATOM 1587 C C . SER A 1 202 ? 8.719 -13.948 -7.307 1.00 84.38 202 SER A C 1
ATOM 1589 O O . SER A 1 202 ? 8.507 -14.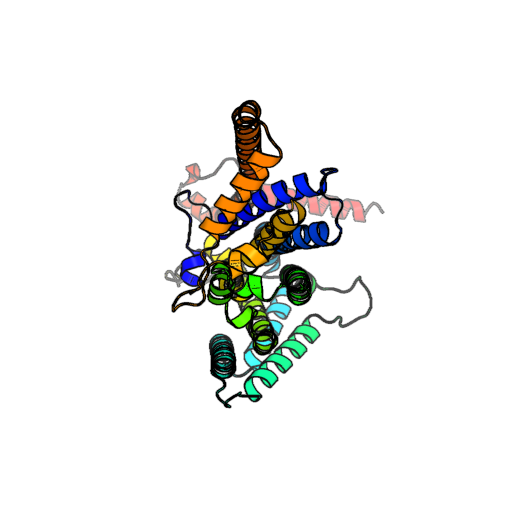605 -6.287 1.00 84.38 202 SER A O 1
ATOM 1591 N N . LEU A 1 203 ? 8.687 -12.609 -7.313 1.00 83.50 203 LEU A N 1
ATOM 1592 C CA . LEU A 1 203 ? 8.448 -11.801 -6.113 1.00 83.50 203 LEU A CA 1
ATOM 1593 C C . LEU A 1 203 ? 7.012 -11.937 -5.591 1.00 83.50 203 LEU A C 1
ATOM 1595 O O . LEU A 1 203 ? 6.799 -11.918 -4.378 1.00 83.50 203 LEU A O 1
ATOM 1599 N N . ALA A 1 204 ? 6.034 -12.091 -6.486 1.00 82.56 204 ALA A N 1
ATOM 1600 C CA . ALA A 1 204 ? 4.625 -12.245 -6.130 1.00 82.56 204 ALA A CA 1
ATOM 1601 C C . ALA A 1 204 ? 3.895 -13.181 -7.118 1.00 82.56 204 ALA A C 1
ATOM 1603 O O . ALA A 1 204 ? 3.018 -12.751 -7.865 1.00 82.56 204 ALA A O 1
ATOM 1604 N N . PRO A 1 205 ? 4.183 -14.493 -7.123 1.00 83.50 205 PRO A N 1
ATOM 1605 C CA . PRO A 1 205 ? 3.695 -15.407 -8.165 1.00 83.50 205 PRO A CA 1
ATOM 1606 C C . PRO A 1 205 ? 2.163 -15.445 -8.266 1.00 83.50 205 PRO A C 1
ATOM 1608 O O . PRO A 1 205 ? 1.595 -15.516 -9.357 1.00 83.50 205 PRO A O 1
ATOM 1611 N N . SER A 1 206 ? 1.475 -15.327 -7.130 1.00 86.31 206 SER A N 1
ATOM 1612 C CA . SER A 1 206 ? 0.018 -15.402 -7.060 1.00 86.31 206 SER A CA 1
ATOM 1613 C C . SER A 1 206 ? -0.695 -14.242 -7.765 1.00 86.31 206 SER A C 1
ATOM 1615 O O . SER A 1 206 ? -1.789 -14.457 -8.282 1.00 86.31 206 SER A O 1
ATOM 1617 N N . ILE A 1 207 ? -0.121 -13.028 -7.798 1.00 88.50 207 ILE A N 1
ATOM 1618 C CA . ILE A 1 207 ? -0.771 -11.885 -8.468 1.00 88.50 207 ILE A CA 1
ATOM 1619 C C . ILE A 1 207 ? -0.616 -11.969 -9.988 1.00 88.50 207 ILE A C 1
ATOM 1621 O O . ILE A 1 207 ? -1.504 -11.543 -10.721 1.00 88.50 207 ILE A O 1
ATOM 1625 N N . HIS A 1 208 ? 0.464 -12.574 -10.485 1.00 85.94 208 HIS A N 1
ATOM 1626 C CA . HIS A 1 208 ? 0.675 -12.763 -11.922 1.00 85.94 208 HIS A CA 1
ATOM 1627 C C . HIS A 1 208 ? -0.184 -13.896 -12.502 1.00 85.94 208 HIS A C 1
ATOM 1629 O O . HIS A 1 208 ? -0.547 -13.851 -13.676 1.00 85.94 208 HIS A O 1
ATOM 1635 N N . TYR A 1 209 ? -0.578 -14.877 -11.687 1.00 86.88 209 TYR A N 1
ATOM 1636 C CA . TYR A 1 209 ? -1.455 -15.960 -12.122 1.00 86.88 209 TYR A CA 1
ATOM 1637 C C . TYR A 1 209 ? -2.937 -15.532 -12.129 1.00 86.88 209 TYR A C 1
ATOM 1639 O O . TYR A 1 209 ? -3.577 -15.414 -11.081 1.00 86.88 209 TYR A O 1
ATOM 1647 N N . LEU A 1 210 ? -3.513 -15.336 -13.325 1.00 86.25 210 LEU A N 1
ATOM 1648 C CA . LEU A 1 210 ? -4.883 -14.823 -13.519 1.00 86.25 210 LEU A CA 1
ATOM 1649 C C . LEU A 1 210 ? -5.955 -15.608 -12.745 1.00 86.25 210 LEU A C 1
ATOM 1651 O O . LEU A 1 210 ? -6.869 -15.002 -12.187 1.00 86.25 210 LEU A O 1
ATOM 1655 N N . GLY A 1 211 ? -5.828 -16.936 -12.655 1.00 85.88 211 GLY A N 1
ATOM 1656 C CA . GLY A 1 211 ? -6.778 -17.778 -11.920 1.00 85.88 211 GLY A CA 1
ATOM 1657 C C . GLY A 1 211 ? -6.725 -17.609 -10.395 1.00 85.88 211 GLY A C 1
ATOM 1658 O O . GLY A 1 211 ? -7.714 -17.877 -9.719 1.00 85.88 211 GLY A O 1
ATOM 1659 N N . ALA A 1 212 ? -5.606 -17.132 -9.839 1.00 89.81 212 ALA A N 1
ATOM 1660 C CA . ALA A 1 212 ? -5.417 -16.937 -8.399 1.00 89.81 212 ALA A CA 1
ATOM 1661 C C . ALA A 1 212 ? -5.867 -15.545 -7.945 1.00 89.81 212 ALA A C 1
ATOM 1663 O O . ALA A 1 212 ? -6.192 -15.368 -6.770 1.00 89.81 212 ALA A O 1
ATOM 1664 N N . ARG A 1 213 ? -5.949 -14.563 -8.856 1.00 91.75 213 ARG A N 1
ATOM 1665 C CA . ARG A 1 213 ? -6.365 -13.187 -8.533 1.00 91.75 213 ARG A CA 1
ATOM 1666 C C . ARG A 1 213 ? -7.734 -13.092 -7.846 1.00 91.75 213 ARG A C 1
ATOM 1668 O O . ARG A 1 213 ? -7.825 -12.345 -6.875 1.00 91.75 213 ARG A O 1
ATOM 1675 N N . PRO A 1 214 ? -8.792 -13.821 -8.260 1.00 91.94 214 PRO A N 1
ATOM 1676 C CA . PRO A 1 214 ? -10.068 -13.796 -7.542 1.00 91.94 214 PRO A CA 1
ATOM 1677 C C . PRO A 1 214 ? -9.932 -14.288 -6.095 1.00 91.94 214 PRO A C 1
ATOM 1679 O O . PRO A 1 214 ? -10.438 -13.648 -5.178 1.00 91.94 214 PRO A O 1
ATOM 1682 N N . ILE A 1 215 ? -9.169 -15.366 -5.879 1.00 92.75 215 ILE A N 1
ATOM 1683 C CA . ILE A 1 215 ? -8.927 -15.927 -4.542 1.00 92.75 215 ILE A CA 1
ATOM 1684 C C . ILE A 1 215 ? -8.091 -14.955 -3.695 1.00 92.75 215 ILE A C 1
ATOM 1686 O O . ILE A 1 215 ? -8.365 -14.771 -2.511 1.00 92.75 215 ILE A O 1
ATOM 1690 N N . LEU A 1 216 ? -7.112 -14.266 -4.292 1.00 92.94 216 LEU A N 1
ATOM 1691 C CA . LEU A 1 216 ? -6.365 -13.194 -3.629 1.00 92.94 216 LEU A CA 1
ATOM 1692 C C . LEU A 1 216 ? -7.270 -12.028 -3.216 1.00 92.94 216 LEU A C 1
ATOM 1694 O O . LEU A 1 216 ? -7.177 -11.565 -2.080 1.00 92.94 216 LEU A O 1
ATOM 1698 N N . LYS A 1 217 ? -8.169 -11.574 -4.097 1.00 93.88 217 LYS A N 1
ATOM 1699 C CA . LYS A 1 217 ? -9.156 -10.527 -3.775 1.00 93.88 217 LYS A CA 1
ATOM 1700 C C . LYS A 1 217 ? -10.051 -10.944 -2.604 1.00 93.88 217 LYS A C 1
ATOM 1702 O O . LYS A 1 217 ? -10.379 -10.114 -1.756 1.00 93.88 217 LYS A O 1
ATOM 1707 N N . ASP A 1 218 ? -10.397 -12.225 -2.515 1.00 94.75 218 ASP A N 1
ATOM 1708 C CA . ASP A 1 218 ? -11.152 -12.789 -1.396 1.00 94.75 218 ASP A CA 1
ATOM 1709 C C . ASP A 1 218 ? -10.338 -12.841 -0.095 1.00 94.75 218 ASP A C 1
ATOM 1711 O O . ASP A 1 218 ? -10.830 -12.403 0.947 1.00 94.75 218 ASP A O 1
ATOM 1715 N N . ILE A 1 219 ? -9.069 -13.263 -0.146 1.00 95.19 219 ILE A N 1
ATOM 1716 C CA . ILE A 1 219 ? -8.152 -13.203 1.006 1.00 95.19 219 ILE A CA 1
ATOM 1717 C C . ILE A 1 219 ? -8.048 -11.772 1.533 1.00 95.19 219 ILE A C 1
ATOM 1719 O O . ILE A 1 219 ? -8.170 -11.538 2.737 1.00 95.19 219 ILE A O 1
ATOM 1723 N N . TYR A 1 220 ? -7.832 -10.803 0.644 1.00 95.56 220 TYR A N 1
ATOM 1724 C CA . TYR A 1 220 ? -7.637 -9.417 1.049 1.00 95.56 220 TYR A CA 1
ATOM 1725 C C . TYR A 1 220 ? -8.915 -8.736 1.506 1.00 95.56 220 TYR A C 1
ATOM 1727 O O . TYR A 1 220 ? -8.852 -7.891 2.394 1.00 95.56 220 TYR A O 1
ATOM 1735 N N . PHE A 1 221 ? -10.075 -9.154 1.011 1.00 96.50 221 PHE A N 1
ATOM 1736 C CA . PHE A 1 221 ? -11.346 -8.770 1.608 1.00 96.50 221 PHE A CA 1
ATOM 1737 C C . PHE A 1 221 ? -11.458 -9.244 3.067 1.00 96.50 221 PHE A C 1
ATOM 1739 O O . PHE A 1 221 ? -11.759 -8.440 3.951 1.00 96.50 221 PHE A O 1
ATOM 1746 N N . VAL A 1 222 ? -11.134 -10.511 3.353 1.00 95.81 222 VAL A N 1
ATOM 1747 C CA . VAL A 1 222 ? -11.147 -11.037 4.731 1.00 95.81 222 VAL A CA 1
ATOM 1748 C C . VAL A 1 222 ? -10.126 -10.308 5.614 1.00 95.81 222 VAL A C 1
ATOM 1750 O O . VAL A 1 222 ? -10.438 -9.941 6.748 1.00 95.81 222 VAL A O 1
ATOM 1753 N N . LYS A 1 223 ? -8.925 -10.022 5.094 1.00 95.94 223 LYS A N 1
ATOM 1754 C CA . LYS A 1 223 ? -7.910 -9.241 5.820 1.00 95.94 223 LYS A CA 1
ATOM 1755 C C . LYS A 1 223 ? -8.359 -7.810 6.119 1.00 95.94 223 LYS A C 1
ATOM 1757 O O . LYS A 1 223 ? -8.078 -7.328 7.212 1.00 95.94 223 LYS A O 1
ATOM 1762 N N . LYS A 1 224 ? -9.083 -7.146 5.210 1.00 95.81 224 LYS A N 1
ATOM 1763 C CA . LYS A 1 224 ? -9.674 -5.815 5.461 1.00 95.81 224 LYS A CA 1
ATOM 1764 C C . LYS A 1 224 ? -10.669 -5.855 6.608 1.00 95.81 224 LYS A C 1
ATOM 1766 O O . LYS A 1 224 ? -10.592 -5.018 7.502 1.00 95.81 224 LYS A O 1
ATOM 1771 N N . LEU A 1 225 ? -11.574 -6.836 6.600 1.00 95.44 225 LEU A N 1
ATOM 1772 C CA . LEU A 1 225 ? -12.540 -7.021 7.684 1.00 95.44 225 LEU A CA 1
ATOM 1773 C C . LEU A 1 225 ? -11.841 -7.229 9.026 1.00 95.44 225 LEU A C 1
ATOM 1775 O O . LEU A 1 225 ? -12.187 -6.557 9.994 1.00 95.44 225 LEU A O 1
ATOM 1779 N N . SER A 1 226 ? -10.829 -8.099 9.061 1.00 94.75 226 SER A N 1
ATOM 1780 C CA . SER A 1 226 ? -10.029 -8.342 10.264 1.00 94.75 226 SER A CA 1
ATOM 1781 C C . SER A 1 226 ? -9.313 -7.069 10.736 1.00 94.75 226 SER A C 1
ATOM 1783 O O . SER A 1 226 ? -9.418 -6.706 11.905 1.00 94.75 226 SER A O 1
ATOM 1785 N N . ALA A 1 227 ? -8.677 -6.318 9.831 1.00 96.25 227 ALA A N 1
ATOM 1786 C CA . ALA A 1 227 ? -7.999 -5.065 10.166 1.00 96.25 227 ALA A CA 1
ATOM 1787 C C . ALA A 1 227 ? -8.963 -4.003 10.721 1.00 96.25 227 ALA A C 1
ATOM 1789 O O . ALA A 1 227 ? -8.655 -3.370 11.730 1.00 96.25 227 ALA A O 1
ATOM 1790 N N . MET A 1 228 ? -10.140 -3.830 10.106 1.00 96.62 228 MET A N 1
ATOM 1791 C CA . MET A 1 228 ? -11.171 -2.907 10.596 1.00 96.62 228 MET A CA 1
ATOM 1792 C C . MET A 1 228 ? -11.697 -3.331 11.970 1.00 96.62 228 MET A C 1
ATOM 1794 O O . MET A 1 228 ? -11.753 -2.509 12.883 1.00 96.62 228 MET A O 1
ATOM 1798 N N . GLN A 1 229 ? -12.034 -4.613 12.136 1.00 95.31 229 GLN A N 1
ATOM 1799 C CA . GLN A 1 229 ? -12.519 -5.169 13.397 1.00 95.31 229 GLN A CA 1
ATOM 1800 C C . GLN A 1 229 ? -11.493 -4.961 14.521 1.00 95.31 229 GLN A C 1
ATOM 1802 O O . GLN A 1 229 ? -11.822 -4.420 15.576 1.00 95.31 229 GLN A O 1
ATOM 1807 N N . GLN A 1 230 ? -10.236 -5.342 14.287 1.00 95.00 230 GLN A N 1
ATOM 1808 C CA . GLN A 1 230 ? -9.156 -5.181 15.257 1.00 95.00 230 GLN A CA 1
ATOM 1809 C C . GLN A 1 230 ? -8.911 -3.706 15.588 1.00 95.00 230 GLN A C 1
ATOM 1811 O O . GLN A 1 230 ? -8.810 -3.362 16.763 1.00 95.00 230 GLN A O 1
ATOM 1816 N N . ALA A 1 231 ? -8.869 -2.821 14.588 1.00 95.69 231 ALA A N 1
ATOM 1817 C CA . ALA A 1 231 ? -8.688 -1.390 14.814 1.00 95.69 231 ALA A CA 1
ATOM 1818 C C . ALA A 1 231 ? -9.802 -0.806 15.698 1.00 95.69 231 ALA A C 1
ATOM 1820 O O . ALA A 1 231 ? -9.502 -0.108 16.669 1.00 95.69 231 ALA A O 1
ATOM 1821 N N . PHE A 1 232 ? -11.072 -1.137 15.433 1.00 95.75 232 PHE A N 1
ATOM 1822 C CA . PHE A 1 232 ? -12.183 -0.687 16.275 1.00 95.75 232 PHE A CA 1
ATOM 1823 C C . PHE A 1 232 ? -12.125 -1.267 17.690 1.00 95.75 232 PHE A C 1
ATOM 1825 O O . PHE A 1 232 ? -12.341 -0.523 18.646 1.00 95.75 232 PHE A O 1
ATOM 1832 N N . HIS A 1 233 ? -11.769 -2.545 17.861 1.00 93.19 233 HIS A N 1
ATOM 1833 C CA . HIS A 1 233 ? -11.612 -3.145 19.194 1.00 93.19 233 HIS A CA 1
ATOM 1834 C C . HIS A 1 233 ? -10.492 -2.505 20.003 1.00 93.19 233 HIS A C 1
ATOM 1836 O O . HIS A 1 233 ? -10.666 -2.269 21.200 1.00 93.19 233 HIS A O 1
ATOM 1842 N N . VAL A 1 234 ? -9.359 -2.189 19.373 1.00 92.31 234 VAL A N 1
ATOM 1843 C CA . VAL A 1 234 ? -8.252 -1.490 20.041 1.00 92.31 234 VAL A CA 1
ATOM 1844 C C . VAL A 1 234 ? -8.676 -0.064 20.408 1.00 92.31 234 VAL A C 1
ATOM 1846 O O . VAL A 1 234 ? -8.453 0.350 21.545 1.00 92.31 234 VAL A O 1
ATOM 1849 N N . CYS A 1 235 ? -9.371 0.659 19.519 1.00 91.81 235 CYS A N 1
ATOM 1850 C CA . CYS A 1 235 ? -9.916 1.992 19.818 1.00 91.81 235 CYS A CA 1
ATOM 1851 C C . CYS A 1 235 ? -10.937 1.960 20.965 1.00 91.81 235 CYS A C 1
ATOM 1853 O O . CYS A 1 235 ? -10.880 2.793 21.869 1.00 91.81 235 CYS A O 1
ATOM 1855 N N . HIS A 1 236 ? -11.846 0.984 20.967 1.00 89.69 236 HIS A N 1
ATOM 1856 C CA . HIS A 1 236 ? -12.841 0.813 22.022 1.00 89.69 236 HIS A CA 1
ATOM 1857 C C . HIS A 1 236 ? -12.190 0.435 23.356 1.00 89.69 236 HIS A C 1
ATOM 1859 O O . HIS A 1 236 ? -12.506 1.023 24.387 1.00 89.69 236 HIS A O 1
ATOM 1865 N N . SER A 1 237 ? -11.238 -0.501 23.346 1.00 88.12 237 SER A N 1
ATOM 1866 C CA . SER A 1 237 ? -10.474 -0.895 24.538 1.00 88.12 237 SER A CA 1
ATOM 1867 C C . SER A 1 237 ? -9.684 0.279 25.107 1.00 88.12 237 SER A C 1
ATOM 1869 O O . SER A 1 237 ? -9.629 0.456 26.322 1.00 88.12 237 SER A O 1
ATOM 1871 N N . PHE A 1 238 ? -9.133 1.123 24.234 1.00 86.50 238 PHE A N 1
ATOM 1872 C CA . PHE A 1 238 ? -8.466 2.356 24.622 1.00 86.50 238 PHE A CA 1
ATOM 1873 C C . PHE A 1 238 ? -9.444 3.365 25.229 1.00 86.50 238 PHE A C 1
ATOM 1875 O O . PHE A 1 238 ? -9.210 3.880 26.315 1.00 86.50 238 PHE A O 1
ATOM 1882 N N . ALA A 1 239 ? -10.591 3.611 24.599 1.00 84.19 239 ALA A N 1
ATOM 1883 C CA . ALA A 1 239 ? -11.606 4.502 25.155 1.00 84.19 239 ALA A CA 1
ATOM 1884 C C . ALA A 1 239 ? -12.160 4.002 26.504 1.00 84.19 239 ALA A C 1
ATOM 1886 O O . ALA A 1 239 ? -12.416 4.806 27.409 1.00 84.19 239 ALA A O 1
ATOM 1887 N N . ALA A 1 240 ? -12.311 2.683 26.653 1.00 81.25 240 ALA A N 1
ATOM 1888 C CA . ALA A 1 240 ? -12.770 2.022 27.867 1.00 81.25 240 ALA A CA 1
ATOM 1889 C C . ALA A 1 240 ? -11.718 2.042 28.986 1.00 81.25 240 ALA A C 1
ATOM 1891 O O . ALA A 1 240 ? -12.084 2.248 30.142 1.00 81.25 240 ALA A O 1
ATOM 1892 N N . SER A 1 241 ? -10.424 1.890 28.677 1.00 76.50 241 SER A N 1
ATOM 1893 C CA . SER A 1 241 ? -9.348 1.968 29.681 1.00 76.50 241 SER A CA 1
ATOM 1894 C C . SER A 1 241 ? -9.240 3.355 30.313 1.00 76.50 241 SER A C 1
ATOM 1896 O O . SER A 1 241 ? -8.810 3.492 31.456 1.00 76.50 241 SER A O 1
ATOM 1898 N N . LEU A 1 242 ? -9.702 4.385 29.604 1.00 71.12 242 LEU A N 1
ATOM 1899 C CA . LEU A 1 242 ? -9.772 5.744 30.125 1.00 71.12 242 LEU A CA 1
ATOM 1900 C C . LEU A 1 242 ? -10.968 5.963 31.076 1.00 71.12 242 LEU A C 1
ATOM 1902 O O . LEU A 1 242 ? -11.051 7.012 31.725 1.00 71.12 242 LEU A O 1
ATOM 1906 N N . GLN A 1 243 ? -11.944 5.049 31.138 1.00 68.00 243 GLN A N 1
ATOM 1907 C CA . GLN A 1 243 ? -13.071 5.140 32.073 1.00 68.00 243 GLN A CA 1
ATOM 1908 C C . GLN A 1 243 ? -12.660 4.671 33.477 1.00 68.00 243 GLN A C 1
ATOM 1910 O O . GLN A 1 243 ? -11.987 3.655 33.638 1.00 68.00 243 GLN A O 1
ATOM 1915 N N . VAL A 1 244 ? -13.107 5.381 34.519 1.00 59.75 244 VAL A N 1
ATOM 1916 C CA . VAL A 1 244 ? -12.926 4.929 35.909 1.00 59.75 244 VAL A CA 1
ATOM 1917 C C . VAL A 1 244 ? -13.837 3.739 36.147 1.00 59.75 244 VAL A C 1
ATOM 1919 O O . VAL A 1 244 ? -15.055 3.888 36.225 1.00 59.75 244 VAL A O 1
ATOM 1922 N N . ASN A 1 245 ? -13.258 2.559 36.341 1.00 52.38 245 ASN A N 1
ATOM 1923 C CA . ASN A 1 245 ? -13.971 1.510 37.051 1.00 52.38 245 ASN A CA 1
ATOM 1924 C C . ASN A 1 245 ? -13.961 1.878 38.538 1.00 52.38 245 ASN A C 1
ATOM 1926 O O . ASN A 1 245 ? -12.997 1.597 39.243 1.00 52.38 245 ASN A O 1
ATOM 1930 N N . SER A 1 246 ? -15.034 2.511 39.016 1.00 42.16 246 SER A N 1
ATOM 1931 C CA . SER A 1 246 ? -15.251 2.885 40.424 1.00 42.16 246 SER A CA 1
ATOM 1932 C C . SER A 1 246 ? -15.507 1.670 41.330 1.00 42.16 246 SER A C 1
ATOM 1934 O O . SER A 1 246 ? -16.427 1.684 42.146 1.00 42.16 246 SER A O 1
ATOM 1936 N N . ARG A 1 247 ? -14.750 0.577 41.173 1.00 41.41 247 ARG A N 1
ATOM 1937 C CA . ARG A 1 247 ? -14.806 -0.565 42.091 1.00 41.41 247 ARG A CA 1
ATOM 1938 C C . ARG A 1 247 ? -13.617 -0.501 43.048 1.00 41.41 247 ARG A C 1
ATOM 1940 O O . ARG A 1 247 ? -12.502 -0.820 42.636 1.00 41.41 247 ARG A O 1
ATOM 1947 N N . PRO A 1 248 ? -13.834 -0.104 44.314 1.00 36.44 248 PRO A N 1
ATOM 1948 C CA . PRO A 1 248 ? -12.794 -0.177 45.327 1.00 36.44 248 PRO A CA 1
ATOM 1949 C C . PRO A 1 248 ? -12.474 -1.657 45.575 1.00 36.44 248 PRO A C 1
ATOM 1951 O O . PRO A 1 248 ? -13.360 -2.424 45.946 1.00 36.44 248 PRO A O 1
ATOM 1954 N N . GLY A 1 249 ? -11.227 -2.070 45.324 1.00 44.09 249 GLY A N 1
ATOM 1955 C CA . GLY A 1 249 ? -10.733 -3.399 45.711 1.00 44.09 249 GLY A CA 1
ATOM 1956 C C . GLY A 1 249 ? -9.983 -4.210 44.651 1.00 44.09 249 GLY A C 1
ATOM 1957 O O . GLY A 1 249 ? -9.474 -5.269 44.994 1.00 44.09 249 GLY A O 1
ATOM 1958 N N . ILE A 1 250 ? -9.864 -3.752 43.399 1.00 43.38 250 ILE A N 1
ATOM 1959 C CA . ILE A 1 250 ? -9.061 -4.453 42.378 1.00 43.38 250 ILE A CA 1
ATOM 1960 C C . ILE A 1 250 ? -7.855 -3.581 42.024 1.00 43.38 250 ILE A C 1
ATOM 1962 O O . ILE A 1 250 ? -7.883 -2.819 41.064 1.00 43.38 250 ILE A O 1
ATOM 1966 N N . LEU A 1 251 ? -6.801 -3.683 42.836 1.00 40.03 251 LEU A N 1
ATOM 1967 C CA . LEU A 1 251 ? -5.491 -3.052 42.608 1.00 40.03 251 LEU A CA 1
ATOM 1968 C C . LEU A 1 251 ? -4.663 -3.747 41.503 1.00 40.03 251 LEU A C 1
ATOM 1970 O O . LEU A 1 251 ? -3.517 -3.382 41.282 1.00 40.03 251 LEU A O 1
ATOM 1974 N N . GLU A 1 252 ? -5.235 -4.716 40.784 1.00 40.38 252 GLU A N 1
ATOM 1975 C CA . GLU A 1 252 ? -4.525 -5.557 39.808 1.00 40.38 252 GLU A CA 1
ATOM 1976 C C . GLU A 1 252 ? -5.243 -5.650 38.456 1.00 40.38 252 GLU A C 1
ATOM 1978 O O . GLU A 1 252 ? -5.204 -6.679 37.786 1.00 40.38 252 GLU A O 1
ATOM 1983 N N . ARG A 1 253 ? -5.926 -4.593 38.003 1.00 44.03 253 ARG A N 1
ATOM 1984 C CA . ARG A 1 253 ? -6.115 -4.491 36.553 1.00 44.03 253 ARG A CA 1
ATOM 1985 C C . ARG A 1 253 ? -4.865 -3.821 36.030 1.00 44.03 253 ARG A C 1
ATOM 1987 O O . ARG A 1 253 ? -4.744 -2.607 36.171 1.00 44.03 253 ARG A O 1
ATOM 1994 N N . GLU A 1 254 ? -3.939 -4.622 35.496 1.00 43.03 254 GLU A N 1
ATOM 1995 C CA . GLU A 1 254 ? -2.898 -4.132 34.595 1.00 43.03 254 GLU A CA 1
ATOM 1996 C C . GLU A 1 254 ? -3.557 -3.081 33.710 1.00 43.03 254 GLU A C 1
ATOM 1998 O O . GLU A 1 254 ? -4.461 -3.374 32.921 1.00 43.03 254 GLU A O 1
ATOM 2003 N N . MET A 1 255 ? -3.211 -1.819 33.951 1.00 50.53 255 MET A N 1
ATOM 2004 C CA . MET A 1 255 ? -3.676 -0.720 33.136 1.00 50.53 255 MET A CA 1
ATOM 2005 C C . MET A 1 255 ? -2.941 -0.943 31.821 1.00 50.53 255 MET A C 1
ATOM 2007 O O . MET A 1 255 ? -1.803 -0.508 31.671 1.00 50.53 255 MET A O 1
ATOM 2011 N N . HIS A 1 256 ? -3.517 -1.757 30.930 1.00 54.78 256 HIS A N 1
ATOM 2012 C CA . HIS A 1 256 ? -2.982 -1.996 29.600 1.00 54.78 256 HIS A CA 1
ATOM 2013 C C . HIS A 1 256 ? -3.059 -0.658 28.871 1.00 54.78 256 HIS A C 1
ATOM 2015 O O . HIS A 1 256 ? -4.057 -0.310 28.240 1.00 54.78 256 HIS A O 1
ATOM 2021 N N . LEU A 1 257 ? -2.018 0.146 29.071 1.00 64.31 257 LEU A N 1
ATOM 2022 C CA . LEU A 1 257 ? -1.786 1.401 28.395 1.00 64.31 257 LEU A CA 1
ATOM 2023 C C . LEU A 1 257 ? -1.531 1.042 26.939 1.00 64.31 257 LEU A C 1
ATOM 2025 O O . LEU A 1 257 ? -0.440 0.602 26.577 1.00 64.31 257 LEU A O 1
ATOM 2029 N N . ILE A 1 258 ? -2.575 1.166 26.126 1.00 76.56 258 ILE A N 1
ATOM 2030 C CA . ILE A 1 258 ? -2.462 0.958 24.691 1.00 76.56 258 ILE A CA 1
ATOM 2031 C C . ILE A 1 258 ? -1.646 2.123 24.137 1.00 76.56 258 ILE A C 1
ATOM 2033 O O . ILE A 1 258 ? -2.001 3.285 24.336 1.00 76.56 258 ILE A O 1
ATOM 2037 N N . SER A 1 259 ? -0.526 1.810 23.490 1.00 80.38 259 SER A N 1
ATOM 2038 C CA . SER A 1 259 ? 0.336 2.819 22.875 1.00 80.38 259 SER A CA 1
ATOM 2039 C C . SER A 1 259 ? -0.197 3.246 21.506 1.00 80.38 259 SER A C 1
ATOM 2041 O O . SER A 1 259 ? -0.896 2.486 20.832 1.00 80.38 259 SER A O 1
ATOM 2043 N N . ASP A 1 260 ? 0.204 4.430 21.039 1.00 80.44 260 ASP A N 1
ATOM 2044 C CA . ASP A 1 260 ? -0.116 4.901 19.683 1.00 80.44 260 ASP A CA 1
ATOM 2045 C C . ASP A 1 260 ? 0.334 3.903 18.600 1.00 80.44 260 ASP A C 1
ATOM 2047 O O . ASP A 1 260 ? -0.361 3.709 17.604 1.00 80.44 260 ASP A O 1
ATOM 2051 N N . HIS A 1 261 ? 1.437 3.181 18.827 1.00 82.81 261 HIS A N 1
ATOM 2052 C CA . HIS A 1 261 ? 1.889 2.112 17.932 1.00 82.81 261 HIS A CA 1
ATOM 2053 C C . HIS A 1 261 ? 0.893 0.947 17.843 1.00 82.81 261 HIS A C 1
ATOM 2055 O O . HIS A 1 261 ? 0.684 0.404 16.761 1.00 82.81 261 HIS A O 1
ATOM 2061 N N . GLN A 1 262 ? 0.257 0.568 18.955 1.00 86.44 262 GLN A N 1
ATOM 2062 C CA . GLN A 1 262 ? -0.750 -0.496 18.971 1.00 86.44 262 GLN A CA 1
ATOM 2063 C C . GLN A 1 262 ? -2.049 -0.063 18.283 1.00 86.44 262 GLN A C 1
ATOM 2065 O O . GLN A 1 262 ? -2.684 -0.887 17.629 1.00 86.44 262 GLN A O 1
ATOM 2070 N N . LEU A 1 263 ? -2.408 1.223 18.366 1.00 89.25 263 LEU A N 1
ATOM 2071 C CA . LEU A 1 263 ? -3.589 1.782 17.701 1.00 89.25 263 LEU A CA 1
ATOM 2072 C C . LEU A 1 263 ? -3.491 1.724 16.169 1.00 89.25 263 LEU A C 1
ATOM 2074 O O . LEU A 1 263 ? -4.493 1.502 15.494 1.00 89.25 263 LEU A O 1
ATOM 2078 N N . VAL A 1 264 ? -2.286 1.886 15.616 1.00 91.38 264 VAL A N 1
ATOM 2079 C CA . VAL A 1 264 ? -2.049 1.871 14.159 1.00 91.38 264 VAL A CA 1
ATOM 2080 C C . VAL A 1 264 ? -1.675 0.499 13.607 1.00 91.38 264 VAL A C 1
ATOM 2082 O O . VAL A 1 264 ? -1.716 0.285 12.392 1.00 91.38 264 VAL A O 1
ATOM 2085 N N . LYS A 1 265 ? -1.319 -0.443 14.487 1.00 91.31 265 LYS A N 1
ATOM 2086 C CA . LYS A 1 265 ? -0.782 -1.755 14.116 1.00 91.31 265 LYS A CA 1
ATOM 2087 C C . LYS A 1 265 ? -1.669 -2.539 13.137 1.00 91.31 265 LYS A C 1
ATOM 2089 O O . LYS A 1 265 ? -1.106 -3.010 12.150 1.00 91.31 265 LYS A O 1
ATOM 2094 N N . PRO A 1 266 ? -3.004 -2.645 13.314 1.00 94.06 266 PRO A N 1
ATOM 2095 C CA . PRO A 1 266 ? -3.836 -3.448 12.412 1.00 94.06 266 PRO A CA 1
ATOM 2096 C C . PRO A 1 266 ? -3.795 -2.960 10.957 1.00 94.06 266 PRO A C 1
ATOM 2098 O O . PRO A 1 266 ? -3.732 -3.759 10.024 1.00 94.06 266 PRO A O 1
ATOM 2101 N N . VAL A 1 267 ? -3.765 -1.638 10.752 1.00 95.44 267 VAL A N 1
ATOM 2102 C CA . VAL A 1 267 ? -3.691 -1.037 9.411 1.00 95.44 267 VAL A CA 1
ATOM 2103 C C . VAL A 1 267 ? -2.293 -1.193 8.816 1.00 95.44 267 VAL A C 1
ATOM 2105 O O . VAL A 1 267 ? -2.165 -1.562 7.651 1.00 95.44 267 VAL A O 1
ATOM 2108 N N . LYS A 1 268 ? -1.234 -1.002 9.613 1.00 92.94 268 LYS A N 1
ATOM 2109 C CA . LYS A 1 268 ? 0.145 -1.233 9.151 1.00 92.94 268 LYS A CA 1
ATOM 2110 C C . LYS A 1 268 ? 0.405 -2.695 8.779 1.00 92.94 268 LYS A C 1
ATOM 2112 O O . LYS A 1 268 ? 1.055 -2.947 7.769 1.00 92.94 268 LYS A O 1
ATOM 2117 N N . GLN A 1 269 ? -0.132 -3.645 9.549 1.00 91.62 269 GLN A N 1
ATOM 2118 C CA . GLN A 1 269 ? -0.101 -5.083 9.243 1.00 91.62 269 GLN A CA 1
ATOM 2119 C C . GLN A 1 269 ? -0.781 -5.390 7.919 1.00 91.62 269 GLN A C 1
ATOM 2121 O O . GLN A 1 269 ? -0.198 -6.073 7.076 1.00 91.62 269 GLN A O 1
ATOM 2126 N N . PHE A 1 270 ? -1.974 -4.833 7.710 1.00 94.81 270 PHE A N 1
ATOM 2127 C CA . PHE A 1 270 ? -2.668 -4.965 6.440 1.00 94.81 270 PHE A CA 1
ATOM 2128 C C . PHE A 1 270 ? -1.815 -4.451 5.273 1.00 94.81 270 PHE A C 1
ATOM 2130 O O . PHE A 1 270 ? -1.636 -5.177 4.300 1.00 94.81 270 PHE A O 1
ATOM 2137 N N . ILE A 1 271 ? -1.267 -3.235 5.375 1.00 95.19 271 ILE A N 1
ATOM 2138 C CA . ILE A 1 271 ? -0.468 -2.623 4.303 1.00 95.19 271 ILE A CA 1
ATOM 2139 C C . ILE A 1 271 ? 0.789 -3.446 4.009 1.00 95.19 271 ILE A C 1
ATOM 2141 O O . ILE A 1 271 ? 1.079 -3.710 2.845 1.00 95.19 271 ILE A O 1
ATOM 2145 N N . ALA A 1 272 ? 1.507 -3.889 5.043 1.00 91.25 272 ALA A N 1
ATOM 2146 C CA . ALA A 1 272 ? 2.704 -4.713 4.894 1.00 91.25 272 ALA A CA 1
ATOM 2147 C C . ALA A 1 272 ? 2.420 -6.016 4.140 1.00 91.25 272 ALA A C 1
ATOM 2149 O O . ALA A 1 272 ? 3.100 -6.334 3.163 1.00 91.25 272 ALA A O 1
ATOM 2150 N N . ASP A 1 273 ? 1.379 -6.742 4.550 1.00 91.00 273 ASP A N 1
ATOM 2151 C CA . ASP A 1 273 ? 0.963 -7.953 3.849 1.00 91.00 273 ASP A CA 1
ATOM 2152 C C . ASP A 1 273 ? 0.511 -7.641 2.411 1.00 91.00 273 ASP A C 1
ATOM 2154 O O . ASP A 1 273 ? 0.916 -8.340 1.479 1.00 91.00 273 ASP A O 1
ATOM 2158 N N . TYR A 1 274 ? -0.288 -6.581 2.224 1.00 93.69 274 TYR A N 1
ATOM 2159 C CA . TYR A 1 274 ? -0.818 -6.170 0.922 1.00 93.69 274 TYR A CA 1
ATOM 2160 C C . TYR A 1 274 ? 0.302 -5.875 -0.071 1.00 93.69 274 TYR A C 1
ATOM 2162 O O . TYR A 1 274 ? 0.291 -6.412 -1.177 1.00 93.69 274 TYR A O 1
ATOM 2170 N N . VAL A 1 275 ? 1.309 -5.095 0.332 1.00 92.25 275 VAL A N 1
ATOM 2171 C CA . VAL A 1 275 ? 2.472 -4.818 -0.515 1.00 92.25 275 VAL A CA 1
ATOM 2172 C C . VAL A 1 275 ? 3.152 -6.122 -0.915 1.00 92.25 275 VAL A C 1
ATOM 2174 O O . VAL A 1 275 ? 3.356 -6.347 -2.104 1.00 92.25 275 VAL A O 1
ATOM 2177 N N . CYS A 1 276 ? 3.424 -7.019 0.034 1.00 88.38 276 CYS A N 1
ATOM 2178 C CA . CYS A 1 276 ? 4.139 -8.265 -0.241 1.00 88.38 276 CYS A CA 1
ATOM 2179 C C . CYS A 1 276 ? 3.456 -9.209 -1.223 1.00 88.38 276 CYS A C 1
ATOM 2181 O O . CYS A 1 276 ? 4.154 -9.885 -1.971 1.00 88.38 276 CYS A O 1
ATOM 2183 N N . HIS A 1 277 ? 2.128 -9.309 -1.199 1.00 88.81 277 HIS A N 1
ATOM 2184 C CA . HIS A 1 277 ? 1.436 -10.321 -2.005 1.00 88.81 277 HIS A CA 1
ATOM 2185 C C . HIS A 1 277 ? 0.630 -9.756 -3.176 1.00 88.81 277 HIS A C 1
ATOM 2187 O O . HIS A 1 277 ? 0.262 -10.532 -4.054 1.00 88.81 277 HIS A O 1
ATOM 2193 N N . MET A 1 278 ? 0.330 -8.453 -3.187 1.00 91.94 278 MET A N 1
ATOM 2194 C CA . MET A 1 278 ? -0.500 -7.824 -4.224 1.00 91.94 278 MET A CA 1
ATOM 2195 C C . MET A 1 278 ? 0.257 -6.815 -5.084 1.00 91.94 278 MET A C 1
ATOM 2197 O O . MET A 1 278 ? -0.157 -6.585 -6.214 1.00 91.94 278 MET A O 1
ATOM 2201 N N . VAL A 1 279 ? 1.318 -6.187 -4.566 1.00 92.12 279 VAL A N 1
ATOM 2202 C CA . VAL A 1 279 ? 1.975 -5.051 -5.243 1.00 92.12 279 VAL A CA 1
ATOM 2203 C C . VAL A 1 279 ? 3.422 -5.355 -5.614 1.00 92.12 279 VAL A C 1
ATOM 2205 O O . VAL A 1 279 ? 3.902 -4.875 -6.6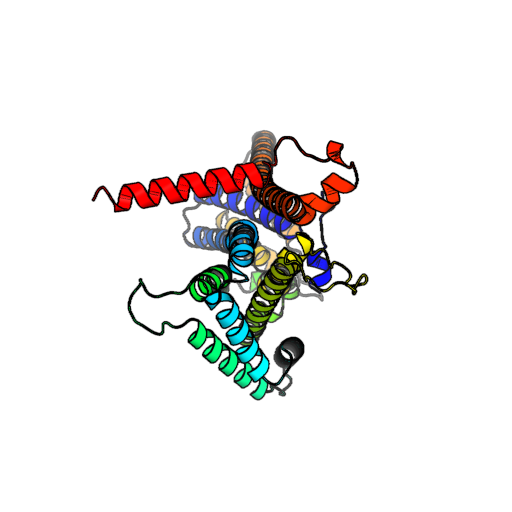38 1.00 92.12 279 VAL A O 1
ATOM 2208 N N . LEU A 1 280 ? 4.131 -6.139 -4.801 1.00 89.00 280 LEU A N 1
ATOM 2209 C CA . LEU A 1 280 ? 5.546 -6.433 -5.000 1.00 89.00 280 LEU A CA 1
ATOM 2210 C C . LEU A 1 280 ? 5.792 -7.015 -6.402 1.00 89.00 280 LEU A C 1
ATOM 2212 O O . LEU A 1 280 ? 5.078 -7.908 -6.843 1.00 89.00 280 LEU A O 1
ATOM 2216 N N . GLY A 1 281 ? 6.786 -6.482 -7.113 1.00 88.44 281 GLY A N 1
ATOM 2217 C CA . GLY A 1 281 ? 7.107 -6.876 -8.489 1.00 88.44 281 GLY A CA 1
ATOM 2218 C C . GLY A 1 281 ? 6.370 -6.086 -9.580 1.00 88.44 281 GLY A C 1
ATOM 2219 O O . GLY A 1 281 ? 6.981 -5.804 -10.610 1.00 88.44 281 GLY A O 1
ATOM 2220 N N . LEU A 1 282 ? 5.132 -5.619 -9.354 1.00 92.25 282 LEU A N 1
ATOM 2221 C CA . LEU A 1 282 ? 4.370 -4.858 -10.364 1.00 92.25 282 LEU A CA 1
ATOM 2222 C C . LEU A 1 282 ? 5.043 -3.533 -10.785 1.00 92.25 282 LEU A C 1
ATOM 2224 O O . LEU A 1 282 ? 5.115 -3.263 -11.986 1.00 92.25 282 LEU A O 1
ATOM 2228 N N . PRO A 1 283 ? 5.587 -2.706 -9.865 1.00 92.06 283 PRO A N 1
ATOM 2229 C CA . PRO A 1 283 ? 6.304 -1.488 -10.241 1.00 92.06 283 PRO A CA 1
ATOM 2230 C C . PRO A 1 283 ? 7.550 -1.795 -11.068 1.00 92.06 283 PRO A C 1
ATOM 2232 O O . PRO A 1 283 ? 7.796 -1.149 -12.081 1.00 92.06 283 PRO A O 1
ATOM 2235 N N . SER A 1 284 ? 8.310 -2.818 -10.672 1.00 90.44 284 SER A N 1
ATOM 2236 C CA . SER A 1 284 ? 9.498 -3.270 -11.397 1.00 90.44 284 SER A CA 1
ATOM 2237 C C . SER A 1 284 ? 9.147 -3.772 -12.800 1.00 90.44 284 SER A C 1
ATOM 2239 O O . SER A 1 284 ? 9.861 -3.454 -13.746 1.00 90.44 284 SER A O 1
ATOM 2241 N N . GLN A 1 285 ? 8.020 -4.476 -12.962 1.00 90.25 285 GLN A N 1
ATOM 2242 C CA . GLN A 1 285 ? 7.505 -4.884 -14.270 1.00 90.25 285 GLN A CA 1
ATOM 2243 C C . GLN A 1 285 ? 7.156 -3.665 -15.138 1.00 90.25 285 GLN A C 1
ATOM 2245 O O . GLN A 1 285 ? 7.573 -3.595 -16.295 1.00 90.25 285 GLN A O 1
ATOM 2250 N N . ALA A 1 286 ? 6.428 -2.688 -14.585 1.00 92.38 286 ALA A N 1
ATOM 2251 C CA . ALA A 1 286 ? 6.058 -1.466 -15.298 1.00 92.38 286 ALA A CA 1
ATOM 2252 C C . ALA A 1 286 ? 7.293 -0.657 -15.732 1.00 92.38 286 ALA A C 1
ATOM 2254 O O . ALA A 1 286 ? 7.371 -0.208 -16.876 1.00 92.38 286 ALA A O 1
ATOM 2255 N N . ILE A 1 287 ? 8.279 -0.510 -14.840 1.00 91.62 287 ILE A N 1
ATOM 2256 C CA . ILE A 1 287 ? 9.542 0.187 -15.117 1.00 91.62 287 ILE A CA 1
ATOM 2257 C C . ILE A 1 287 ? 10.347 -0.562 -16.179 1.00 91.62 287 ILE A C 1
ATOM 2259 O O . ILE A 1 287 ? 10.777 0.055 -17.150 1.00 91.62 287 ILE A O 1
ATOM 2263 N N . GLY A 1 288 ? 10.517 -1.880 -16.037 1.00 89.56 288 GLY A N 1
ATOM 2264 C CA . GLY A 1 288 ? 11.252 -2.700 -17.000 1.00 89.56 288 GLY A CA 1
ATOM 2265 C C . GLY A 1 288 ? 10.665 -2.588 -18.406 1.00 89.56 288 GLY A C 1
ATOM 2266 O O . GLY A 1 288 ? 11.395 -2.332 -19.365 1.00 89.56 288 GLY A O 1
ATOM 2267 N N . PHE A 1 289 ? 9.337 -2.663 -18.524 1.00 89.19 289 PHE A N 1
ATOM 2268 C CA . PHE A 1 289 ? 8.651 -2.469 -19.801 1.00 89.19 289 PHE A CA 1
ATOM 2269 C C . PHE A 1 289 ? 8.837 -1.051 -20.361 1.00 89.19 289 PHE A C 1
ATOM 2271 O O . PHE A 1 289 ? 9.160 -0.894 -21.539 1.00 89.19 289 PHE A O 1
ATOM 2278 N N . ALA A 1 290 ? 8.690 -0.014 -19.531 1.00 91.31 290 ALA A N 1
ATOM 2279 C CA . ALA A 1 290 ? 8.884 1.372 -19.953 1.00 91.31 290 ALA A CA 1
ATOM 2280 C C . ALA A 1 290 ? 10.311 1.641 -20.456 1.00 91.31 290 ALA A C 1
ATOM 2282 O O . ALA A 1 290 ? 10.484 2.325 -21.465 1.00 91.31 290 ALA A O 1
ATOM 2283 N N . VAL A 1 291 ? 11.325 1.069 -19.802 1.00 89.94 291 VAL A N 1
ATOM 2284 C CA . VAL A 1 291 ? 12.727 1.180 -20.225 1.00 89.94 291 VAL A CA 1
ATOM 2285 C C . VAL A 1 291 ? 12.962 0.454 -21.552 1.00 89.94 291 VAL A C 1
ATOM 2287 O O . VAL A 1 291 ? 13.563 1.035 -22.454 1.00 89.94 291 VAL A O 1
ATOM 2290 N N . CYS A 1 292 ? 12.446 -0.768 -21.723 1.00 88.69 292 CYS A N 1
ATOM 2291 C CA . CYS A 1 292 ? 12.561 -1.502 -22.990 1.00 88.69 292 CYS A CA 1
ATOM 2292 C C . CYS A 1 292 ? 11.907 -0.735 -24.153 1.00 88.69 292 CYS A C 1
ATOM 2294 O O . CYS A 1 292 ? 12.498 -0.591 -25.224 1.00 88.69 292 CYS A O 1
ATOM 2296 N N . MET A 1 293 ? 10.717 -0.171 -23.922 1.00 88.88 293 MET A N 1
ATOM 2297 C CA . MET A 1 293 ? 10.018 0.668 -24.900 1.00 88.88 293 MET A CA 1
ATOM 2298 C C . MET A 1 293 ? 10.783 1.952 -25.227 1.00 88.88 293 MET A C 1
ATOM 2300 O O . MET A 1 293 ? 10.806 2.373 -26.384 1.00 88.88 293 MET A O 1
ATOM 2304 N N . LEU A 1 294 ? 11.420 2.573 -24.231 1.00 88.56 294 LEU A N 1
ATOM 2305 C CA . LEU A 1 294 ? 12.239 3.764 -24.435 1.00 88.56 294 LEU A CA 1
ATOM 2306 C C . LEU A 1 294 ? 13.456 3.458 -25.315 1.00 88.56 294 LEU A C 1
ATOM 2308 O O . LEU A 1 294 ? 13.715 4.202 -26.255 1.00 88.56 294 LEU A O 1
ATOM 2312 N N . LEU A 1 295 ? 14.162 2.354 -25.059 1.00 87.19 295 LEU A N 1
ATOM 2313 C CA . LEU A 1 295 ? 15.310 1.935 -25.870 1.00 87.19 295 LEU A CA 1
ATOM 2314 C C . LEU A 1 295 ? 14.916 1.645 -27.319 1.00 87.19 295 LEU A C 1
ATOM 2316 O O . LEU A 1 295 ? 15.570 2.127 -28.242 1.00 87.19 295 LEU A O 1
ATOM 2320 N N . ASN A 1 296 ? 13.805 0.934 -27.521 1.00 86.81 296 ASN A N 1
ATOM 2321 C CA . ASN A 1 296 ? 13.286 0.673 -28.860 1.00 86.81 296 ASN A CA 1
ATOM 2322 C C . ASN A 1 296 ? 12.901 1.981 -29.581 1.00 86.81 296 ASN A C 1
ATOM 2324 O O . ASN A 1 296 ? 13.158 2.147 -30.770 1.00 86.81 296 ASN A O 1
ATOM 2328 N N . HIS A 1 297 ? 12.340 2.958 -28.857 1.00 86.00 297 HIS A N 1
ATOM 2329 C CA . HIS A 1 297 ? 12.027 4.275 -29.418 1.00 86.00 297 HIS A CA 1
ATOM 2330 C C . HIS A 1 297 ? 13.272 5.084 -29.809 1.00 86.00 297 HIS A C 1
ATOM 2332 O O . HIS A 1 297 ? 13.214 5.851 -30.769 1.00 86.00 297 HIS A O 1
ATOM 2338 N N . LEU A 1 298 ? 14.386 4.903 -29.096 1.00 83.94 298 LEU A N 1
ATOM 2339 C CA . LEU A 1 298 ? 15.682 5.504 -29.423 1.00 83.94 298 LEU A CA 1
ATOM 2340 C C . LEU A 1 298 ? 16.392 4.801 -30.596 1.00 83.94 298 LEU A C 1
ATOM 2342 O O . LEU A 1 298 ? 17.442 5.261 -31.024 1.00 83.94 298 LEU A O 1
ATOM 2346 N N . GLY A 1 299 ? 15.809 3.731 -31.151 1.00 79.62 299 GLY A N 1
ATOM 2347 C CA . GLY A 1 299 ? 16.337 3.022 -32.319 1.00 79.62 299 GLY A CA 1
ATOM 2348 C C . GLY A 1 299 ? 17.233 1.827 -31.989 1.00 79.62 299 GLY A C 1
ATOM 2349 O O . GLY A 1 299 ? 17.812 1.243 -32.903 1.00 79.62 299 GLY A O 1
ATOM 2350 N N . TYR A 1 300 ? 17.334 1.432 -30.716 1.00 84.12 300 TYR A N 1
ATOM 2351 C CA . TYR A 1 300 ? 18.076 0.237 -30.322 1.00 84.12 300 TYR A CA 1
ATOM 2352 C C . TYR A 1 300 ? 17.207 -1.018 -30.477 1.00 84.12 300 TYR A C 1
ATOM 2354 O O . TYR A 1 300 ? 16.211 -1.180 -29.767 1.00 84.12 300 TYR A O 1
ATOM 2362 N N . ASP A 1 301 ? 17.597 -1.927 -31.376 1.00 82.50 301 ASP A N 1
ATOM 2363 C CA . ASP A 1 301 ? 16.898 -3.202 -31.580 1.00 82.50 301 ASP A CA 1
ATOM 2364 C C . ASP A 1 301 ? 17.206 -4.191 -30.446 1.00 82.50 301 ASP A C 1
ATOM 2366 O O . ASP A 1 301 ? 18.092 -5.049 -30.518 1.00 82.50 301 ASP A O 1
ATOM 2370 N N . LEU A 1 302 ? 16.440 -4.046 -29.367 1.00 82.50 302 LEU A N 1
ATOM 2371 C CA . LEU A 1 302 ? 16.536 -4.894 -28.188 1.00 82.50 302 LEU A CA 1
ATOM 2372 C C . LEU A 1 302 ? 16.213 -6.363 -28.505 1.00 82.50 302 LEU A C 1
ATOM 2374 O O . LEU A 1 302 ? 16.799 -7.259 -27.903 1.00 82.50 302 LEU A O 1
ATOM 2378 N N . SER A 1 303 ? 15.301 -6.628 -29.444 1.00 81.56 303 SER A N 1
ATOM 2379 C CA . SER A 1 303 ? 14.900 -7.996 -29.789 1.00 81.56 303 SER A CA 1
ATOM 2380 C C . SER A 1 303 ? 16.033 -8.749 -30.475 1.00 81.56 303 SER A C 1
ATOM 2382 O O . SER A 1 303 ? 16.320 -9.880 -30.086 1.00 81.56 303 SER A O 1
ATOM 2384 N N . ALA A 1 304 ? 16.721 -8.108 -31.423 1.00 80.31 304 ALA A N 1
ATOM 2385 C CA . ALA A 1 304 ? 17.877 -8.701 -32.085 1.00 80.31 304 ALA A CA 1
ATOM 2386 C C . ALA A 1 304 ? 19.032 -8.965 -31.105 1.00 80.31 304 ALA A C 1
ATOM 2388 O O . ALA A 1 304 ? 19.629 -10.036 -31.142 1.00 80.31 304 ALA A O 1
ATOM 2389 N N . GLU A 1 305 ? 19.330 -8.038 -30.188 1.00 78.00 305 GLU A N 1
ATOM 2390 C CA . GLU A 1 305 ? 20.392 -8.237 -29.187 1.00 78.00 305 GLU A CA 1
ATOM 2391 C C . GLU A 1 305 ? 20.078 -9.412 -28.238 1.00 78.00 305 GLU A C 1
ATOM 2393 O O . GLU A 1 305 ? 20.978 -10.178 -27.889 1.00 78.00 305 GLU A O 1
ATOM 2398 N N . ILE A 1 306 ? 18.808 -9.594 -27.852 1.00 80.44 306 ILE A N 1
ATOM 2399 C CA . ILE A 1 306 ? 18.382 -10.728 -27.017 1.00 80.44 306 ILE A CA 1
ATOM 2400 C C . ILE A 1 306 ? 18.457 -12.053 -27.789 1.00 80.44 306 ILE A C 1
ATOM 2402 O O . ILE A 1 306 ? 18.825 -13.071 -27.211 1.00 80.44 306 ILE A O 1
ATOM 2406 N N . GLU A 1 307 ? 18.112 -12.062 -29.078 1.00 78.44 307 GLU A N 1
ATOM 2407 C CA . GLU A 1 307 ? 18.166 -13.265 -29.921 1.00 78.44 307 GLU A CA 1
ATOM 2408 C C . GLU A 1 307 ? 19.592 -13.668 -30.313 1.00 78.44 307 GLU A C 1
ATOM 2410 O O . GLU A 1 307 ? 19.870 -14.856 -30.463 1.00 78.44 307 GLU A O 1
ATOM 2415 N N . LEU A 1 308 ? 20.499 -12.697 -30.453 1.00 73.50 308 LEU A N 1
ATOM 2416 C CA . LEU A 1 308 ? 21.916 -12.932 -30.740 1.00 73.50 308 LEU A CA 1
ATOM 2417 C C . LEU A 1 308 ? 22.689 -13.464 -29.530 1.00 73.50 308 LEU A C 1
ATOM 2419 O O . LEU A 1 308 ? 23.741 -14.085 -29.705 1.00 73.50 308 LEU A O 1
ATOM 2423 N N . ARG A 1 309 ? 22.208 -13.218 -28.305 1.00 70.94 309 ARG A N 1
ATOM 2424 C CA . ARG A 1 309 ? 22.795 -13.828 -27.112 1.00 70.94 309 ARG A CA 1
ATOM 2425 C C . ARG A 1 309 ? 22.339 -15.278 -27.009 1.00 70.94 309 ARG A C 1
ATOM 2427 O O . ARG A 1 309 ? 21.154 -15.561 -26.872 1.00 70.94 309 ARG A O 1
ATOM 2434 N N . ASP A 1 310 ? 23.311 -16.185 -27.026 1.00 56.66 310 ASP A N 1
ATOM 2435 C CA . ASP A 1 310 ? 23.081 -17.604 -26.785 1.00 56.66 310 ASP A CA 1
ATOM 2436 C C . ASP A 1 310 ? 22.633 -17.777 -25.328 1.00 56.66 310 ASP A C 1
ATOM 2438 O O . ASP A 1 310 ? 23.408 -17.621 -24.377 1.00 56.66 310 ASP A O 1
ATOM 2442 N N . ILE A 1 311 ? 21.331 -17.970 -25.149 1.00 60.53 311 ILE A N 1
ATOM 2443 C CA . ILE A 1 311 ? 20.712 -18.059 -23.836 1.00 60.53 311 ILE A CA 1
ATOM 2444 C C . ILE A 1 311 ? 21.024 -19.464 -23.333 1.00 60.53 311 ILE A C 1
ATOM 2446 O O . ILE A 1 311 ? 20.480 -20.442 -23.835 1.00 60.53 311 ILE A O 1
ATOM 2450 N N . GLY A 1 312 ? 21.988 -19.565 -22.417 1.00 57.19 312 GLY A N 1
ATOM 2451 C CA . GLY A 1 312 ? 22.454 -20.840 -21.875 1.00 57.19 312 GLY A CA 1
ATOM 2452 C C . GLY A 1 312 ? 21.367 -21.620 -21.118 1.00 57.19 312 GLY A C 1
ATOM 2453 O O . GLY A 1 312 ? 20.172 -21.378 -21.247 1.00 57.19 312 GLY A O 1
ATOM 2454 N N . VAL A 1 313 ? 21.787 -22.551 -20.258 1.00 51.03 313 VAL A N 1
ATOM 2455 C CA . VAL A 1 313 ? 20.915 -23.534 -19.572 1.00 51.03 313 VAL A CA 1
ATOM 2456 C C . VAL A 1 313 ? 19.733 -22.915 -18.794 1.00 51.03 313 VAL A C 1
ATOM 2458 O O . VAL A 1 313 ? 18.728 -23.590 -18.586 1.00 51.03 313 VAL A O 1
ATOM 2461 N N . GLU A 1 314 ? 19.808 -21.640 -18.402 1.00 55.34 314 GLU A N 1
ATOM 2462 C CA . GLU A 1 314 ? 18.757 -20.955 -17.636 1.00 55.34 314 GLU A CA 1
ATOM 2463 C C . GLU A 1 314 ? 17.724 -20.194 -18.487 1.00 55.34 314 GLU A C 1
ATOM 2465 O O . GLU A 1 314 ? 16.730 -19.731 -17.934 1.00 55.34 314 GLU A O 1
ATOM 2470 N N . ASN A 1 315 ? 17.902 -20.060 -19.810 1.00 60.91 315 ASN A N 1
ATOM 2471 C CA . ASN A 1 315 ? 17.020 -19.258 -20.680 1.00 60.91 315 ASN A CA 1
ATOM 2472 C C . ASN A 1 315 ? 16.776 -17.804 -20.192 1.00 60.91 315 ASN A C 1
ATOM 2474 O O . ASN A 1 315 ? 15.792 -17.175 -20.584 1.00 60.91 315 ASN A O 1
ATOM 2478 N N . LYS A 1 316 ? 17.691 -17.251 -19.382 1.00 67.06 316 LYS A N 1
ATOM 2479 C CA . LYS A 1 316 ? 17.651 -15.876 -18.868 1.00 67.06 316 LYS A CA 1
ATOM 2480 C C . LYS A 1 316 ? 18.763 -15.022 -19.473 1.00 67.06 316 LYS A C 1
ATOM 2482 O O . LYS A 1 316 ? 19.932 -15.400 -19.441 1.00 67.06 316 LYS A O 1
ATOM 2487 N N . ALA A 1 317 ? 18.402 -13.857 -19.996 1.00 71.44 317 ALA A N 1
ATOM 2488 C CA . ALA A 1 317 ? 19.338 -12.842 -20.463 1.00 71.44 317 ALA A CA 1
ATOM 2489 C C . ALA A 1 317 ? 19.523 -11.759 -19.378 1.00 71.44 317 ALA A C 1
ATOM 2491 O O . ALA A 1 317 ? 18.513 -11.233 -18.901 1.00 71.44 317 ALA A O 1
ATOM 2492 N N . PRO A 1 318 ? 20.770 -11.414 -18.988 1.00 77.25 318 PRO A N 1
ATOM 2493 C CA . PRO A 1 318 ? 21.024 -10.470 -17.904 1.00 77.25 318 PRO A CA 1
ATOM 2494 C C . PRO A 1 318 ? 20.598 -9.057 -18.305 1.00 77.25 318 PRO A C 1
ATOM 2496 O O . PRO A 1 318 ? 21.217 -8.431 -19.173 1.00 77.25 318 PRO A O 1
ATOM 2499 N N . THR A 1 319 ? 19.539 -8.546 -17.678 1.00 76.88 319 THR A N 1
ATOM 2500 C CA . THR A 1 319 ? 18.926 -7.270 -18.073 1.00 76.88 319 THR A CA 1
ATOM 2501 C C . THR A 1 319 ? 19.875 -6.105 -17.845 1.00 76.88 319 THR A C 1
ATOM 2503 O O . THR A 1 319 ? 19.993 -5.239 -18.707 1.00 76.88 319 THR A O 1
ATOM 2506 N N . GLU A 1 320 ? 20.601 -6.085 -16.726 1.00 80.88 320 GLU A N 1
ATOM 2507 C CA . GLU A 1 320 ? 21.489 -4.968 -16.388 1.00 80.88 320 GLU A CA 1
ATOM 2508 C C . GLU A 1 320 ? 22.588 -4.763 -17.442 1.00 80.88 320 GLU A C 1
ATOM 2510 O O . GLU A 1 320 ? 22.786 -3.647 -17.920 1.00 80.88 320 GLU A O 1
ATOM 2515 N N . GLU A 1 321 ? 23.251 -5.832 -17.890 1.00 80.19 321 GLU A N 1
ATOM 2516 C CA . GLU A 1 321 ? 24.300 -5.732 -18.912 1.00 80.19 321 GLU A CA 1
ATOM 2517 C C . GLU A 1 321 ? 23.766 -5.223 -20.255 1.00 80.19 321 GLU A C 1
ATOM 2519 O O . GLU A 1 321 ? 24.409 -4.396 -20.910 1.00 80.19 321 GLU A O 1
ATOM 2524 N N . ILE A 1 322 ? 22.598 -5.724 -20.669 1.00 80.38 322 ILE A N 1
ATOM 2525 C CA . ILE A 1 322 ? 21.963 -5.361 -21.939 1.00 80.38 322 ILE A CA 1
ATOM 2526 C C . ILE A 1 322 ? 21.516 -3.903 -21.893 1.00 80.38 322 ILE A C 1
ATOM 2528 O O . ILE A 1 322 ? 21.842 -3.138 -22.799 1.00 80.38 322 ILE A O 1
ATOM 2532 N N . LEU A 1 323 ? 20.843 -3.489 -20.817 1.00 80.69 323 LEU A N 1
ATOM 2533 C CA . LEU A 1 323 ? 20.395 -2.110 -20.644 1.00 80.69 323 LEU A CA 1
ATOM 2534 C C . LEU A 1 323 ? 21.578 -1.142 -20.556 1.00 80.69 323 LEU A C 1
ATOM 2536 O O . LEU A 1 323 ? 21.543 -0.088 -21.183 1.00 80.69 323 LEU A O 1
ATOM 2540 N N . VAL A 1 324 ? 22.656 -1.489 -19.844 1.00 84.12 324 VAL A N 1
ATOM 2541 C CA . VAL A 1 324 ? 23.857 -0.641 -19.766 1.00 84.12 324 VAL A CA 1
ATOM 2542 C C . VAL A 1 324 ? 24.523 -0.502 -21.136 1.00 84.12 324 VAL A C 1
ATOM 2544 O O . VAL A 1 324 ? 24.927 0.605 -21.503 1.00 84.12 324 VAL A O 1
ATOM 2547 N N . LYS A 1 325 ? 24.634 -1.589 -21.911 1.00 83.38 325 LYS A N 1
ATOM 2548 C CA . LYS A 1 325 ? 25.177 -1.545 -23.278 1.00 83.38 325 LYS A CA 1
ATOM 2549 C C . LYS A 1 325 ? 24.292 -0.695 -24.193 1.00 83.38 325 LYS A C 1
ATOM 2551 O O . LYS A 1 325 ? 24.805 0.216 -24.839 1.00 83.38 325 LYS A O 1
ATOM 2556 N N . ALA A 1 326 ? 22.983 -0.939 -24.186 1.00 82.75 326 ALA A N 1
ATOM 2557 C CA . ALA A 1 326 ? 22.006 -0.206 -24.983 1.00 82.75 326 ALA A CA 1
ATOM 2558 C C . ALA A 1 326 ? 22.018 1.295 -24.662 1.00 82.75 326 ALA A C 1
ATOM 2560 O O . ALA A 1 326 ? 22.119 2.123 -25.566 1.00 82.75 326 ALA A O 1
ATOM 2561 N N . CYS A 1 327 ? 22.018 1.652 -23.374 1.00 81.62 327 CYS A N 1
ATOM 2562 C CA . CYS A 1 327 ? 22.123 3.035 -22.920 1.00 81.62 327 CYS A CA 1
ATOM 2563 C C . CYS A 1 327 ? 23.419 3.694 -23.404 1.00 81.62 327 CYS A C 1
ATOM 2565 O O . CYS A 1 327 ? 23.370 4.808 -23.917 1.00 81.62 327 CYS A O 1
ATOM 2567 N N . LYS A 1 328 ? 24.574 3.022 -23.292 1.00 83.50 328 LYS A N 1
ATOM 2568 C CA . LYS A 1 328 ? 25.853 3.567 -23.783 1.00 83.50 328 LYS A CA 1
ATOM 2569 C C . LYS A 1 328 ? 25.827 3.823 -25.289 1.00 83.50 328 LYS A C 1
ATOM 2571 O O . LYS A 1 328 ? 26.257 4.896 -25.704 1.00 83.50 328 LYS A O 1
ATOM 2576 N N . CYS A 1 329 ? 25.297 2.887 -26.079 1.00 83.38 329 CYS A N 1
ATOM 2577 C CA . CYS A 1 329 ? 25.139 3.053 -27.525 1.00 83.38 329 CYS A CA 1
ATOM 2578 C C . CYS A 1 329 ? 24.253 4.265 -27.851 1.00 83.38 329 CYS A C 1
ATOM 2580 O O . CYS A 1 329 ? 24.719 5.188 -28.518 1.00 83.38 329 CYS A O 1
ATOM 2582 N N . CYS A 1 330 ? 23.046 4.334 -27.279 1.00 82.00 330 CYS A N 1
ATOM 2583 C CA . CYS A 1 330 ? 22.115 5.448 -27.500 1.00 82.00 330 CYS A CA 1
ATOM 2584 C C . CYS A 1 330 ? 22.728 6.801 -27.100 1.00 82.00 330 CYS A C 1
ATOM 2586 O O . CYS A 1 330 ? 22.568 7.804 -27.792 1.00 82.00 330 CYS A O 1
ATOM 2588 N N . ILE A 1 331 ? 23.456 6.844 -25.979 1.00 82.12 331 ILE A N 1
ATOM 2589 C CA . ILE A 1 331 ? 24.118 8.065 -25.510 1.00 82.12 331 ILE A CA 1
ATOM 2590 C C . ILE A 1 331 ? 25.224 8.490 -26.482 1.00 82.12 331 ILE A C 1
ATOM 2592 O O . ILE A 1 331 ? 25.302 9.669 -26.821 1.00 82.12 331 ILE A O 1
ATOM 2596 N N . SER A 1 332 ? 26.055 7.551 -26.945 1.00 81.06 332 SER A N 1
ATOM 2597 C CA . SER A 1 332 ? 27.154 7.844 -27.876 1.00 81.06 332 SER A CA 1
ATOM 2598 C C . SER A 1 332 ? 26.684 8.309 -29.258 1.00 81.06 332 SER A C 1
ATOM 2600 O O . SER A 1 332 ? 27.389 9.066 -29.918 1.00 81.06 332 SER A O 1
ATOM 2602 N N . GLU A 1 333 ? 25.489 7.893 -29.684 1.00 81.62 333 GLU A N 1
ATOM 2603 C CA . GLU A 1 333 ? 24.901 8.294 -30.966 1.00 81.62 333 GLU A CA 1
ATOM 2604 C C . GLU A 1 333 ? 24.257 9.687 -30.916 1.00 81.62 333 GLU A C 1
ATOM 2606 O O . GLU A 1 333 ? 24.251 10.405 -31.918 1.00 81.62 333 GLU A O 1
ATOM 2611 N N . HIS A 1 334 ? 23.728 10.093 -29.758 1.00 77.56 334 HIS A N 1
ATOM 2612 C CA . HIS A 1 334 ? 22.961 11.334 -29.621 1.00 77.56 334 HIS A CA 1
ATOM 2613 C C . HIS A 1 334 ? 23.701 12.480 -28.925 1.00 77.56 334 HIS A C 1
ATOM 2615 O O . HIS A 1 334 ? 23.304 13.637 -29.083 1.00 77.56 334 HIS A O 1
ATOM 2621 N N . PHE A 1 335 ? 24.768 12.200 -28.174 1.00 79.88 335 PHE A N 1
ATOM 2622 C CA . PHE A 1 335 ? 25.496 13.204 -27.399 1.00 79.88 335 PHE A CA 1
ATOM 2623 C C . PHE A 1 335 ? 26.996 13.157 -27.678 1.00 79.88 335 PHE A C 1
ATOM 2625 O O . PHE A 1 335 ? 27.600 12.095 -27.795 1.00 79.88 335 PHE A O 1
ATOM 2632 N N . SER A 1 336 ? 27.625 14.334 -27.725 1.00 82.50 336 SER A N 1
ATOM 2633 C CA . SER A 1 336 ? 29.089 14.414 -27.790 1.00 82.50 336 SER A CA 1
ATOM 2634 C C . SER A 1 336 ? 29.709 14.163 -26.413 1.00 82.50 336 SER A C 1
ATOM 2636 O O . SER A 1 336 ? 29.156 14.583 -25.394 1.00 82.50 336 SER A O 1
ATOM 2638 N N . GLU A 1 337 ? 30.895 13.546 -26.370 1.00 80.19 337 GLU A N 1
ATOM 2639 C CA . GLU A 1 337 ? 31.601 13.234 -25.113 1.00 80.19 337 GLU A CA 1
ATOM 2640 C C . GLU A 1 337 ? 31.820 14.468 -24.218 1.00 80.19 337 GLU A C 1
ATOM 2642 O O . GLU A 1 337 ? 31.807 14.363 -22.994 1.00 80.19 337 GLU A O 1
ATOM 2647 N N . ALA A 1 338 ? 31.933 15.661 -24.811 1.00 82.00 338 ALA A N 1
ATOM 2648 C CA . ALA A 1 338 ? 32.085 16.923 -24.088 1.00 82.00 338 ALA A CA 1
ATOM 2649 C C . ALA A 1 338 ? 30.820 17.368 -23.323 1.00 82.00 338 ALA A C 1
ATOM 2651 O O . ALA A 1 338 ? 30.922 18.129 -22.362 1.00 82.00 338 ALA A O 1
ATOM 2652 N N . GLN A 1 339 ? 29.628 16.917 -23.729 1.00 84.38 339 GLN A N 1
ATOM 2653 C CA . GLN A 1 339 ? 28.350 17.289 -23.104 1.00 84.38 339 GLN A CA 1
ATOM 2654 C C . GLN A 1 339 ? 27.963 16.360 -21.943 1.00 84.38 339 GLN A C 1
ATOM 2656 O O . GLN A 1 339 ? 27.212 16.769 -21.053 1.00 84.38 339 GLN A O 1
ATOM 2661 N N . LEU A 1 340 ? 28.496 15.134 -21.909 1.00 84.50 340 LEU A N 1
ATOM 2662 C CA . LEU A 1 340 ? 28.147 14.116 -20.910 1.00 84.50 340 LEU A CA 1
ATOM 2663 C C . LEU A 1 340 ? 28.422 14.535 -19.454 1.00 84.50 340 LEU A C 1
ATOM 2665 O O . LEU A 1 340 ? 27.549 14.300 -18.611 1.00 84.50 340 LEU A O 1
ATOM 2669 N N . PRO A 1 341 ? 29.554 15.189 -19.114 1.00 88.81 341 PRO A N 1
ATOM 2670 C CA . PRO A 1 341 ? 29.806 15.619 -17.739 1.00 88.81 341 PRO A CA 1
ATOM 2671 C C . PRO A 1 341 ? 28.812 16.687 -17.272 1.00 88.81 341 PRO A C 1
ATOM 2673 O O . PRO A 1 341 ? 28.355 16.653 -16.129 1.00 88.81 341 PRO A O 1
ATOM 2676 N N . ALA A 1 342 ? 28.428 17.611 -18.159 1.00 90.06 342 ALA A N 1
ATOM 2677 C CA . ALA A 1 342 ? 27.472 18.666 -17.835 1.00 90.06 342 ALA A CA 1
ATOM 2678 C C . ALA A 1 342 ? 26.062 18.094 -17.613 1.00 90.06 342 ALA A C 1
ATOM 2680 O O . ALA A 1 342 ? 25.412 18.430 -16.624 1.00 90.06 342 ALA A O 1
ATOM 2681 N N . LEU A 1 343 ? 25.620 17.175 -18.478 1.00 86.88 343 LEU A N 1
ATOM 2682 C CA . LEU A 1 343 ? 24.335 16.481 -18.338 1.00 86.88 343 LEU A CA 1
ATOM 2683 C C . LEU A 1 343 ? 24.277 15.620 -17.073 1.00 86.88 343 LEU A C 1
ATOM 2685 O O . LEU A 1 343 ? 23.298 15.688 -16.335 1.00 86.88 343 LEU A O 1
ATOM 2689 N N . SER A 1 344 ? 25.344 14.872 -16.779 1.00 88.62 344 SER A N 1
ATOM 2690 C CA . SER A 1 344 ? 25.439 14.063 -15.554 1.00 88.62 344 SER A CA 1
ATOM 2691 C C . SER A 1 344 ? 25.370 14.937 -14.299 1.00 88.62 344 SER A C 1
ATOM 2693 O O . SER A 1 344 ? 24.702 14.584 -13.329 1.00 88.62 344 SER A O 1
ATOM 2695 N N . THR A 1 345 ? 26.009 16.111 -14.334 1.00 93.81 345 THR A N 1
ATOM 2696 C CA . THR A 1 345 ? 25.956 17.091 -13.238 1.00 93.81 345 THR A CA 1
ATOM 2697 C C . THR A 1 345 ? 24.542 17.636 -13.038 1.00 93.81 345 THR A C 1
ATOM 2699 O O . THR A 1 345 ? 24.063 17.695 -11.907 1.00 93.81 345 THR A O 1
ATOM 2702 N N . LEU A 1 346 ? 23.854 18.002 -14.125 1.00 90.81 346 LEU A N 1
ATOM 2703 C CA . LEU A 1 346 ? 22.471 18.487 -14.077 1.00 90.81 346 LEU A CA 1
ATOM 2704 C C . LEU A 1 346 ? 21.510 17.412 -13.562 1.00 90.81 346 LEU A C 1
ATOM 2706 O O . LEU A 1 346 ? 20.672 17.708 -12.714 1.00 90.81 346 LEU A O 1
ATOM 2710 N N . LEU A 1 347 ? 21.659 16.168 -14.023 1.00 89.00 347 LEU A N 1
ATOM 2711 C CA . LEU A 1 347 ? 20.845 15.042 -13.570 1.00 89.00 347 LEU A CA 1
ATOM 2712 C C . LEU A 1 347 ? 21.075 14.750 -12.081 1.00 89.00 347 LEU A C 1
ATOM 2714 O O . LEU A 1 347 ? 20.114 14.583 -11.338 1.00 89.00 347 LEU A O 1
ATOM 2718 N N . GLY A 1 348 ? 22.329 14.765 -11.621 1.00 92.00 348 GLY A N 1
ATOM 2719 C CA . GLY A 1 348 ? 22.656 14.597 -10.203 1.00 92.00 348 GLY A CA 1
ATOM 2720 C C . GLY A 1 348 ? 22.129 15.736 -9.324 1.00 92.00 348 GLY A C 1
ATOM 2721 O O . GLY A 1 348 ? 21.639 15.495 -8.218 1.00 92.00 348 GLY A O 1
ATOM 2722 N N . ALA A 1 349 ? 22.177 16.979 -9.816 1.00 93.31 349 ALA A N 1
ATOM 2723 C CA . ALA A 1 349 ? 21.585 18.125 -9.131 1.00 93.31 349 ALA A CA 1
ATOM 2724 C C . ALA A 1 349 ? 20.055 18.008 -9.048 1.00 93.31 349 ALA A C 1
ATOM 2726 O O . ALA A 1 349 ? 19.490 18.272 -7.987 1.00 93.31 349 ALA A O 1
ATOM 2727 N N . PHE A 1 350 ? 19.403 17.564 -10.129 1.00 91.00 350 PHE A N 1
ATOM 2728 C CA . PHE A 1 350 ? 17.969 17.282 -10.155 1.00 91.00 350 PHE A CA 1
ATOM 2729 C C . PHE A 1 350 ? 17.590 16.175 -9.160 1.00 91.00 350 PHE A C 1
ATOM 2731 O O . PHE A 1 350 ? 16.729 16.406 -8.315 1.00 91.00 350 PHE A O 1
ATOM 2738 N N . ASP A 1 351 ? 18.278 15.026 -9.184 1.00 90.69 351 ASP A N 1
ATOM 2739 C CA . ASP A 1 351 ? 18.035 13.910 -8.254 1.00 90.69 351 ASP A CA 1
ATOM 2740 C C . ASP A 1 351 ? 18.171 14.362 -6.794 1.00 90.69 351 ASP A C 1
ATOM 2742 O O . ASP A 1 351 ? 17.318 14.090 -5.951 1.00 90.69 351 ASP A O 1
ATOM 2746 N N . THR A 1 352 ? 19.221 15.132 -6.500 1.00 91.81 352 THR A N 1
ATOM 2747 C CA . THR A 1 352 ? 19.470 15.658 -5.153 1.00 91.81 352 THR A CA 1
ATOM 2748 C C . THR A 1 352 ? 18.388 16.645 -4.717 1.00 91.81 352 THR A C 1
ATOM 2750 O O . THR A 1 352 ? 17.962 16.614 -3.562 1.00 91.81 352 THR A O 1
ATOM 2753 N N . ALA A 1 353 ? 17.964 17.546 -5.607 1.00 92.62 353 ALA A N 1
ATOM 2754 C CA . ALA A 1 353 ? 16.914 18.517 -5.314 1.00 92.62 353 ALA A CA 1
ATOM 2755 C C . ALA A 1 353 ? 15.581 17.812 -5.047 1.00 92.62 353 ALA A C 1
ATOM 2757 O O . ALA A 1 353 ? 14.950 18.069 -4.022 1.00 92.62 353 ALA A O 1
ATOM 2758 N N . TRP A 1 354 ? 15.217 16.861 -5.906 1.00 90.00 354 TRP A N 1
ATOM 2759 C CA . TRP A 1 354 ? 13.989 16.095 -5.766 1.00 90.00 354 TRP A CA 1
ATOM 2760 C C . TRP A 1 354 ? 13.971 15.252 -4.486 1.00 90.00 354 TRP A C 1
ATOM 2762 O O . TRP A 1 354 ? 13.006 15.312 -3.731 1.00 90.00 354 TRP A O 1
ATOM 2772 N N . ARG A 1 355 ? 15.052 14.531 -4.160 1.00 89.25 355 ARG A N 1
ATOM 2773 C CA . ARG A 1 355 ? 15.124 13.760 -2.904 1.00 89.25 355 ARG A CA 1
ATOM 2774 C C . ARG A 1 355 ? 14.982 14.638 -1.662 1.00 89.25 355 ARG A C 1
ATOM 2776 O O . ARG A 1 355 ? 14.416 14.196 -0.665 1.00 89.25 355 ARG A O 1
ATOM 2783 N N . LYS A 1 356 ? 15.491 15.875 -1.698 1.00 91.25 356 LYS A N 1
ATOM 2784 C CA . LYS A 1 356 ? 15.306 16.842 -0.603 1.00 91.25 356 LYS A CA 1
ATOM 2785 C C . LYS A 1 356 ? 13.859 17.308 -0.495 1.00 91.25 356 LYS A C 1
ATOM 2787 O O . LYS A 1 356 ? 13.354 17.410 0.618 1.00 91.25 356 LYS A O 1
ATOM 2792 N N . GLU A 1 357 ? 13.208 17.580 -1.621 1.00 91.31 357 GLU A N 1
ATOM 2793 C CA . GLU A 1 357 ? 11.786 17.932 -1.662 1.00 91.31 357 GLU A CA 1
ATOM 2794 C C . GLU A 1 357 ? 10.907 16.777 -1.162 1.00 91.31 357 GLU A C 1
ATOM 2796 O O . GLU A 1 357 ? 10.020 16.980 -0.336 1.00 91.31 357 GLU A O 1
ATOM 2801 N N . ASP A 1 358 ? 11.206 15.549 -1.588 1.00 88.62 358 ASP A N 1
ATOM 2802 C CA . ASP A 1 358 ? 10.543 14.334 -1.124 1.00 88.62 358 ASP A CA 1
ATOM 2803 C C . ASP A 1 358 ? 10.678 14.127 0.383 1.00 88.62 358 ASP A C 1
ATOM 2805 O O . ASP A 1 358 ? 9.683 13.918 1.079 1.00 88.62 358 ASP A O 1
ATOM 2809 N N . LEU A 1 359 ? 11.899 14.262 0.902 1.00 89.06 359 LEU A N 1
ATOM 2810 C CA . LEU A 1 359 ? 12.152 14.195 2.333 1.00 89.06 359 LEU A CA 1
ATOM 2811 C C . LEU A 1 359 ? 11.392 15.290 3.091 1.00 89.06 359 LEU A C 1
ATOM 2813 O O . LEU A 1 359 ? 10.793 15.003 4.125 1.00 89.06 359 LEU A O 1
ATOM 2817 N N . ALA A 1 360 ? 11.384 16.529 2.590 1.00 91.19 360 ALA A N 1
ATOM 2818 C CA . ALA A 1 360 ? 10.652 17.626 3.218 1.00 91.19 360 ALA A CA 1
ATOM 2819 C C . ALA A 1 360 ? 9.148 17.318 3.307 1.00 91.19 360 ALA A C 1
ATOM 2821 O O . ALA A 1 360 ? 8.567 17.431 4.386 1.00 91.19 360 ALA A O 1
ATOM 2822 N N . ARG A 1 361 ? 8.544 16.831 2.217 1.00 89.75 361 ARG A N 1
ATOM 2823 C CA . ARG A 1 361 ? 7.129 16.433 2.173 1.00 89.75 361 ARG A CA 1
ATOM 2824 C C . ARG A 1 361 ? 6.807 15.319 3.173 1.00 89.75 361 ARG A C 1
ATOM 2826 O O . ARG A 1 361 ? 5.808 15.399 3.886 1.00 89.75 361 ARG A O 1
ATOM 2833 N N . ARG A 1 362 ? 7.660 14.292 3.264 1.00 87.44 362 ARG A N 1
ATOM 2834 C CA . ARG A 1 362 ? 7.498 13.197 4.239 1.00 87.44 362 ARG A CA 1
ATOM 2835 C C . ARG A 1 362 ? 7.627 13.701 5.676 1.00 87.44 362 ARG A C 1
ATOM 2837 O O . ARG A 1 362 ? 6.805 13.361 6.522 1.00 87.44 362 ARG A O 1
ATOM 2844 N N . LEU A 1 363 ? 8.606 14.561 5.959 1.00 89.38 363 LEU A N 1
ATOM 2845 C CA . LEU A 1 363 ? 8.773 15.174 7.281 1.00 89.38 363 LEU A CA 1
ATOM 2846 C C . LEU A 1 363 ? 7.563 16.025 7.684 1.00 89.38 363 LEU A C 1
ATOM 2848 O O . LEU A 1 363 ? 7.162 15.993 8.847 1.00 89.38 363 LEU A O 1
ATOM 2852 N N . GLU A 1 364 ? 6.948 16.748 6.747 1.00 90.94 364 GLU A N 1
ATOM 2853 C CA . GLU A 1 364 ? 5.700 17.477 6.997 1.00 90.94 364 GLU A CA 1
ATOM 2854 C C . GLU A 1 364 ? 4.559 16.531 7.389 1.00 90.94 364 GLU A C 1
ATOM 2856 O O . GLU A 1 364 ? 3.874 16.778 8.386 1.00 90.94 364 GLU A O 1
ATOM 2861 N N . GLN A 1 365 ? 4.388 15.416 6.673 1.00 89.31 365 GLN A N 1
ATOM 2862 C CA . GLN A 1 365 ? 3.391 14.394 7.011 1.00 89.31 365 GLN A CA 1
ATOM 2863 C C . GLN A 1 365 ? 3.653 13.777 8.392 1.00 89.31 365 GLN A C 1
ATOM 2865 O O . GLN A 1 365 ? 2.739 13.686 9.217 1.00 89.31 365 GLN A O 1
ATOM 2870 N N . TYR A 1 366 ? 4.906 13.421 8.684 1.00 87.81 366 TYR A N 1
ATOM 2871 C CA . TYR A 1 366 ? 5.313 12.910 9.992 1.00 87.81 366 TYR A CA 1
ATOM 2872 C C . TYR A 1 366 ? 5.027 13.895 11.117 1.00 87.81 366 TYR A C 1
ATOM 2874 O O . TYR A 1 366 ? 4.546 13.508 12.180 1.00 87.81 366 TYR A O 1
ATOM 2882 N N . LEU A 1 367 ? 5.283 15.177 10.882 1.00 90.69 367 LEU A N 1
ATOM 2883 C CA . LEU A 1 367 ? 5.025 16.232 11.844 1.00 90.69 367 LEU A CA 1
ATOM 2884 C C . LEU A 1 367 ? 3.519 16.402 12.102 1.00 90.69 367 LEU A C 1
ATOM 2886 O O . LEU A 1 367 ? 3.133 16.606 13.254 1.00 90.69 367 LEU A O 1
ATOM 2890 N N . VAL A 1 368 ? 2.659 16.264 11.087 1.00 90.31 368 VAL A N 1
ATOM 2891 C CA . VAL A 1 368 ? 1.194 16.243 11.273 1.00 90.31 368 VAL A CA 1
ATOM 2892 C C . VAL A 1 368 ? 0.776 15.065 12.156 1.00 90.31 368 VAL A C 1
ATOM 2894 O O . VAL A 1 368 ? 0.074 15.268 13.150 1.00 90.31 368 VAL A O 1
ATOM 2897 N N . VAL A 1 369 ? 1.259 13.856 11.856 1.00 88.12 369 VAL A N 1
ATOM 2898 C CA . VAL A 1 369 ? 0.956 12.645 12.638 1.00 88.12 369 VAL A CA 1
ATOM 2899 C C . VAL A 1 369 ? 1.458 12.773 14.081 1.00 88.12 369 VAL A C 1
ATOM 2901 O O . VAL A 1 369 ? 0.717 12.494 15.027 1.00 88.12 369 VAL A O 1
ATOM 2904 N N . ALA A 1 370 ? 2.689 13.253 14.271 1.00 88.62 370 ALA A N 1
ATOM 2905 C CA . ALA A 1 370 ? 3.295 13.450 15.584 1.00 88.62 370 ALA A CA 1
ATOM 2906 C C . ALA A 1 370 ? 2.539 14.495 16.414 1.00 88.62 370 ALA A C 1
ATOM 2908 O O . ALA A 1 370 ? 2.300 14.277 17.602 1.00 88.62 370 ALA A O 1
ATOM 2909 N N . ARG A 1 371 ? 2.094 15.600 15.797 1.00 89.50 371 ARG A N 1
ATOM 2910 C CA . ARG A 1 371 ? 1.221 16.587 16.456 1.00 89.50 371 ARG A CA 1
ATOM 2911 C C . ARG A 1 371 ? -0.110 15.969 16.874 1.00 89.50 371 ARG A C 1
ATOM 2913 O O . ARG A 1 371 ? -0.558 16.230 17.987 1.00 89.50 371 ARG A O 1
ATOM 2920 N N . GLY A 1 372 ? -0.708 15.124 16.033 1.00 86.00 372 GLY A N 1
ATOM 2921 C CA . GLY A 1 372 ? -1.925 14.382 16.371 1.00 86.00 372 GLY A CA 1
ATOM 2922 C C . GLY A 1 372 ? -1.732 13.458 17.579 1.00 86.00 372 GLY A C 1
ATOM 2923 O O . GLY A 1 372 ? -2.535 13.485 18.512 1.00 86.00 372 GLY A O 1
ATOM 2924 N N . GLY A 1 373 ? -0.634 12.695 17.611 1.00 85.50 373 GLY A N 1
ATOM 2925 C CA . GLY A 1 373 ? -0.266 11.850 18.755 1.00 85.50 373 GLY A CA 1
ATOM 2926 C C . GLY A 1 373 ? -0.003 12.650 20.030 1.00 85.50 373 GLY A C 1
ATOM 2927 O O . GLY A 1 373 ? -0.541 12.331 21.091 1.00 85.50 373 GLY A O 1
ATOM 2928 N N . GLN A 1 374 ? 0.736 13.757 19.927 1.00 86.12 374 GLN A N 1
ATOM 2929 C CA . GLN A 1 374 ? 0.968 14.670 21.045 1.00 86.12 374 GLN A CA 1
ATOM 2930 C C . GLN A 1 374 ? -0.347 15.249 21.583 1.00 86.12 374 GLN A C 1
ATOM 2932 O O . GLN A 1 374 ? -0.548 15.271 22.797 1.00 86.12 374 GLN A O 1
ATOM 2937 N N . GLN A 1 375 ? -1.249 15.702 20.708 1.00 86.50 375 GLN A N 1
ATOM 2938 C CA . GLN A 1 375 ? -2.547 16.242 21.105 1.00 86.50 375 GLN A CA 1
ATOM 2939 C C . GLN A 1 375 ? -3.386 15.186 21.832 1.00 86.50 375 GLN A C 1
ATOM 2941 O O . GLN A 1 375 ? -3.946 15.481 22.889 1.00 86.50 375 GLN A O 1
ATOM 2946 N N . ARG A 1 376 ? -3.432 13.945 21.327 1.00 83.75 376 ARG A N 1
ATOM 2947 C CA . ARG A 1 376 ? -4.083 12.832 22.034 1.00 83.75 376 ARG A CA 1
ATOM 2948 C C . ARG A 1 376 ? -3.463 12.629 23.413 1.00 83.75 376 ARG A C 1
ATOM 2950 O O . ARG A 1 376 ? -4.180 12.682 24.408 1.00 83.75 376 ARG A O 1
ATOM 2957 N N . ALA A 1 377 ? -2.142 12.480 23.502 1.00 82.88 377 ALA A N 1
ATOM 2958 C CA . ALA A 1 377 ? -1.439 12.288 24.772 1.00 82.88 377 ALA A CA 1
ATOM 2959 C C . ALA A 1 377 ? -1.721 13.417 25.782 1.00 82.88 377 ALA A C 1
ATOM 2961 O O . ALA A 1 377 ? -1.964 13.148 26.959 1.00 82.88 377 ALA A O 1
ATOM 2962 N N . GLN A 1 378 ? -1.767 14.672 25.323 1.00 83.56 378 GLN A N 1
ATOM 2963 C CA . GLN A 1 378 ? -2.143 15.823 26.148 1.00 83.56 378 GLN A CA 1
ATOM 2964 C C . GLN A 1 378 ? -3.585 15.728 26.656 1.00 83.56 378 GLN A C 1
ATOM 2966 O O . GLN A 1 378 ? -3.824 15.971 27.838 1.00 83.56 378 GLN A O 1
ATOM 2971 N N . LEU A 1 379 ? -4.539 15.338 25.805 1.00 79.69 379 LEU A N 1
ATOM 2972 C CA . LEU A 1 379 ? -5.931 15.124 26.212 1.00 79.69 379 LEU A CA 1
ATOM 2973 C C . LEU A 1 379 ? -6.056 13.982 27.231 1.00 79.69 379 LEU A C 1
ATOM 2975 O O . LEU A 1 379 ? -6.809 14.106 28.198 1.00 79.69 379 LEU A O 1
ATOM 2979 N N . HI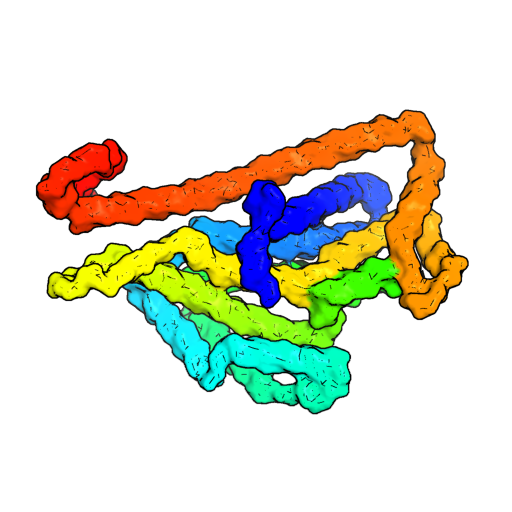S A 1 380 ? -5.294 12.896 27.067 1.00 78.06 380 HIS A N 1
ATOM 2980 C CA . HIS A 1 380 ? -5.259 11.794 28.034 1.00 78.06 380 HIS A CA 1
ATOM 2981 C C . HIS A 1 380 ? -4.688 12.231 29.379 1.00 78.06 380 HIS A C 1
ATOM 2983 O O . HIS A 1 380 ? -5.282 11.936 30.418 1.00 78.06 380 HIS A O 1
ATOM 2989 N N . LEU A 1 381 ? -3.580 12.973 29.368 1.00 77.81 381 LEU A N 1
ATOM 2990 C CA . LEU A 1 381 ? -2.975 13.509 30.581 1.00 77.81 381 LEU A CA 1
ATOM 2991 C C . LEU A 1 381 ? -3.929 14.472 31.298 1.00 77.81 381 LEU A C 1
ATOM 2993 O O . LEU A 1 381 ? -4.152 14.319 32.497 1.00 77.81 381 LEU A O 1
ATOM 2997 N N . ALA A 1 382 ? -4.541 15.408 30.568 1.00 78.25 382 ALA A N 1
ATOM 2998 C CA . ALA A 1 382 ? -5.504 16.356 31.125 1.00 78.25 382 ALA A CA 1
ATOM 2999 C C . ALA A 1 382 ? -6.715 15.635 31.734 1.00 78.25 382 ALA A C 1
ATOM 3001 O O . ALA A 1 382 ? -7.118 15.934 32.858 1.00 78.25 382 ALA A O 1
ATOM 3002 N N . ARG A 1 383 ? -7.252 14.620 31.041 1.00 75.06 383 ARG A N 1
ATOM 3003 C CA . ARG A 1 383 ? -8.326 13.771 31.569 1.00 75.06 383 ARG A CA 1
ATOM 3004 C C . ARG A 1 383 ? -7.904 13.079 32.861 1.00 75.06 383 ARG A C 1
ATOM 3006 O O . ARG A 1 383 ? -8.655 13.126 33.828 1.00 75.06 383 ARG A O 1
ATOM 3013 N N . TYR A 1 384 ? -6.731 12.447 32.892 1.00 75.69 384 TYR A N 1
ATOM 3014 C CA . TYR A 1 384 ? -6.231 11.754 34.081 1.00 75.69 384 TYR A CA 1
ATOM 3015 C C . TYR A 1 384 ? -6.054 12.709 35.268 1.00 75.69 384 TYR A C 1
ATOM 3017 O O . TYR A 1 384 ? -6.455 12.381 36.386 1.00 75.69 384 TYR A O 1
ATOM 3025 N N . GLN A 1 385 ? -5.502 13.899 35.020 1.00 76.25 385 GLN A N 1
ATOM 3026 C CA . GLN A 1 385 ? -5.326 14.939 36.033 1.00 76.25 385 GLN A CA 1
ATOM 3027 C C . GLN A 1 385 ? -6.667 15.432 36.582 1.00 76.25 385 GLN A C 1
ATOM 3029 O O . GLN A 1 385 ? -6.813 15.546 37.792 1.00 76.25 385 GLN A O 1
ATOM 3034 N N . TRP A 1 386 ? -7.665 15.662 35.724 1.00 75.19 386 TRP A N 1
ATOM 3035 C CA . TRP A 1 386 ? -9.010 16.060 36.161 1.00 75.19 386 TRP A CA 1
ATOM 3036 C C . TRP A 1 386 ? -9.737 14.975 36.949 1.00 75.19 386 TRP A C 1
ATOM 3038 O O . TRP A 1 386 ? -10.498 15.267 37.868 1.00 75.19 386 TRP A O 1
ATOM 3048 N N . LEU A 1 387 ? -9.535 13.719 36.570 1.00 74.38 387 LEU A N 1
ATOM 3049 C CA . LEU A 1 387 ? -10.212 12.578 37.173 1.00 74.38 387 LEU A CA 1
ATOM 3050 C C . LEU A 1 387 ? -9.682 12.255 38.570 1.00 74.38 387 LEU A C 1
ATOM 3052 O O . LEU A 1 387 ? -10.443 11.807 39.422 1.00 74.38 387 LEU A O 1
ATOM 3056 N N . ASN A 1 388 ? -8.391 12.506 38.792 1.00 74.19 388 ASN A N 1
ATOM 3057 C CA . ASN A 1 388 ? -7.684 12.228 40.038 1.00 74.19 388 ASN A CA 1
ATOM 3058 C C . ASN A 1 388 ? -7.268 13.510 40.772 1.00 74.19 388 ASN A C 1
ATOM 3060 O O . ASN A 1 388 ? -6.368 13.457 41.608 1.00 74.19 388 ASN A O 1
ATOM 3064 N N . GLU A 1 389 ? -7.895 14.651 40.466 1.00 75.44 389 GLU A N 1
ATOM 3065 C CA . GLU A 1 389 ? -7.538 15.963 41.024 1.00 75.44 389 GLU A CA 1
ATOM 3066 C C . GLU A 1 389 ? -7.481 15.911 42.558 1.00 75.44 389 GLU A C 1
ATOM 3068 O O . GLU A 1 389 ? -6.481 16.308 43.148 1.00 75.44 389 GLU A O 1
ATOM 3073 N N . ASP A 1 390 ? -8.480 15.297 43.199 1.00 73.69 390 ASP A N 1
ATOM 3074 C CA . ASP A 1 390 ? -8.549 15.160 44.659 1.00 73.69 390 ASP A CA 1
ATOM 3075 C C . ASP A 1 390 ? -7.386 14.327 45.238 1.00 73.69 390 ASP A C 1
ATOM 3077 O O . ASP A 1 390 ? -6.788 14.706 46.246 1.00 73.69 390 ASP A O 1
ATOM 3081 N N . LEU A 1 391 ? -7.020 13.215 44.585 1.00 72.50 391 LEU A N 1
ATOM 3082 C CA . LEU A 1 391 ? -5.910 12.345 45.006 1.00 72.50 391 LEU A CA 1
ATOM 3083 C C . LEU A 1 391 ? -4.549 13.024 44.799 1.00 72.50 391 LEU A C 1
ATOM 3085 O O . LEU A 1 391 ? -3.662 12.930 45.647 1.00 72.50 391 LEU A O 1
ATOM 3089 N N . LEU A 1 392 ? -4.386 13.735 43.682 1.00 70.75 392 LEU A N 1
ATOM 3090 C CA . LEU A 1 392 ? -3.158 14.455 43.342 1.00 70.75 392 LEU A CA 1
ATOM 3091 C C . LEU A 1 392 ? -2.930 15.656 44.270 1.00 70.75 392 LEU A C 1
ATOM 3093 O O . LEU A 1 392 ? -1.792 15.916 44.666 1.00 70.75 392 LEU A O 1
ATOM 3097 N N . MET A 1 393 ? -4.007 16.346 44.662 1.00 70.25 393 MET A N 1
ATOM 3098 C CA . MET A 1 393 ? -3.967 17.437 45.639 1.00 70.25 393 MET A CA 1
ATOM 3099 C C . MET A 1 393 ? -3.613 16.936 47.046 1.00 70.25 393 MET A C 1
ATOM 3101 O O . MET A 1 393 ? -2.837 17.585 47.745 1.00 70.25 393 MET A O 1
ATOM 3105 N N . GLN A 1 394 ? -4.114 15.764 47.453 1.00 68.88 394 GLN A N 1
ATOM 3106 C CA . GLN A 1 394 ? -3.770 15.141 48.741 1.00 68.88 394 GLN A CA 1
ATOM 3107 C C . GLN A 1 394 ? -2.319 14.642 48.797 1.00 68.88 394 GLN A C 1
ATOM 3109 O O . GLN A 1 394 ? -1.686 14.710 49.849 1.00 68.88 394 GLN A O 1
ATOM 3114 N N . GLY A 1 395 ? -1.771 14.174 47.672 1.00 65.44 395 GLY A N 1
ATOM 3115 C CA . GLY A 1 395 ? -0.392 13.684 47.577 1.00 65.44 395 GLY A CA 1
ATOM 3116 C C . GLY A 1 395 ? 0.692 14.770 47.557 1.00 65.44 395 GLY A C 1
ATOM 3117 O O . GLY A 1 395 ? 1.866 14.433 47.427 1.00 65.44 395 GLY A O 1
ATOM 3118 N N . ASN A 1 396 ? 0.330 16.058 47.642 1.00 60.97 396 ASN A N 1
ATOM 3119 C CA . ASN A 1 396 ? 1.241 17.205 47.524 1.00 60.97 396 ASN A CA 1
ATOM 3120 C C . ASN A 1 396 ? 2.145 17.152 46.268 1.00 60.97 396 ASN A C 1
ATOM 3122 O O . ASN A 1 396 ? 3.248 17.696 46.248 1.00 60.97 396 ASN A O 1
ATOM 3126 N N . ILE A 1 397 ? 1.666 16.520 45.187 1.00 59.38 397 ILE A N 1
ATOM 3127 C CA . ILE A 1 397 ? 2.360 16.399 43.889 1.00 59.38 397 ILE A CA 1
ATOM 3128 C C . ILE A 1 397 ? 2.125 17.676 43.049 1.00 59.38 397 ILE A C 1
ATOM 3130 O O . ILE A 1 397 ? 1.996 17.648 41.825 1.00 59.38 397 ILE A O 1
ATOM 3134 N N . GLY A 1 398 ? 2.038 18.832 43.718 1.00 52.25 398 GLY A N 1
ATOM 3135 C CA . GLY A 1 398 ? 1.638 20.117 43.135 1.00 52.25 398 GLY A CA 1
ATOM 3136 C C . GLY A 1 398 ? 2.567 20.633 42.029 1.00 52.25 398 GLY A C 1
ATOM 3137 O O . GLY A 1 398 ? 2.165 21.489 41.252 1.00 52.25 398 GLY A O 1
ATOM 3138 N N . ALA A 1 399 ? 3.778 20.083 41.897 1.00 48.16 399 ALA A N 1
ATOM 3139 C CA . ALA A 1 399 ? 4.757 20.483 40.883 1.00 48.16 399 ALA A CA 1
ATOM 3140 C C . ALA A 1 399 ? 4.560 19.834 39.493 1.00 48.16 399 ALA A C 1
ATOM 3142 O O . ALA A 1 399 ? 5.206 20.258 38.540 1.00 48.16 399 ALA A O 1
ATOM 3143 N N . LEU A 1 400 ? 3.673 18.837 39.346 1.00 49.62 400 LEU A N 1
ATOM 3144 C CA . LEU A 1 400 ? 3.296 18.260 38.038 1.00 49.62 400 LEU A CA 1
ATOM 3145 C C . LEU A 1 400 ? 2.027 18.891 37.440 1.00 49.62 400 LEU A C 1
ATOM 3147 O O . LEU A 1 400 ? 1.543 18.448 36.394 1.00 49.62 400 LEU A O 1
ATOM 3151 N N . GLN A 1 401 ? 1.495 19.942 38.072 1.00 53.91 401 GLN A N 1
ATOM 3152 C CA . GLN A 1 401 ? 0.496 20.810 37.460 1.00 53.91 401 GLN A CA 1
ATOM 3153 C C . GLN A 1 401 ? 1.173 21.590 36.329 1.00 53.91 401 GLN A C 1
ATOM 3155 O O . GLN A 1 401 ? 1.711 22.677 36.523 1.00 53.91 401 GLN A O 1
ATOM 3160 N N . SER A 1 402 ? 1.196 20.997 35.134 1.00 49.72 402 SER A N 1
ATOM 3161 C CA . SER A 1 402 ? 1.533 21.726 33.915 1.00 49.72 402 SER A CA 1
ATOM 3162 C C . SER A 1 402 ? 0.674 22.998 33.868 1.00 49.72 402 SER A C 1
ATOM 3164 O O . SER A 1 402 ? -0.549 22.890 34.008 1.00 49.72 402 SER A O 1
ATOM 3166 N N . PRO A 1 403 ? 1.253 24.191 33.637 1.00 49.59 403 PRO A N 1
ATOM 3167 C CA . PRO A 1 403 ? 0.513 25.456 33.610 1.00 49.59 403 PRO A CA 1
ATOM 3168 C C . PRO A 1 403 ? -0.563 25.529 32.508 1.00 49.59 403 PRO A C 1
ATOM 3170 O O . PRO A 1 403 ? -1.292 26.514 32.427 1.00 49.59 403 PRO A O 1
ATOM 3173 N N . SER A 1 404 ? -0.680 24.506 31.654 1.00 50.69 404 SER A N 1
ATOM 3174 C CA . SER A 1 404 ? -1.659 24.425 30.569 1.00 50.69 404 SER A CA 1
ATOM 3175 C C . SER A 1 404 ? -3.003 23.783 30.939 1.00 50.69 404 SER A C 1
ATOM 3177 O O . SER A 1 404 ? -3.932 23.863 30.135 1.00 50.69 404 SER A O 1
ATOM 3179 N N . VAL A 1 405 ? -3.152 23.148 32.109 1.00 54.97 405 VAL A N 1
ATOM 3180 C CA . VAL A 1 405 ? -4.394 22.433 32.458 1.00 54.97 405 VAL A CA 1
ATOM 3181 C C . VAL A 1 405 ? -5.228 23.261 33.432 1.00 54.97 405 VAL A C 1
ATOM 3183 O O . VAL A 1 405 ? -4.909 23.395 34.609 1.00 54.97 405 VAL A O 1
ATOM 3186 N N . SER A 1 406 ? -6.316 23.843 32.918 1.00 58.22 406 SER A N 1
ATOM 3187 C CA . SER A 1 406 ? -7.297 24.581 33.724 1.00 58.22 406 SER A CA 1
ATOM 3188 C C . SER A 1 406 ? -7.917 23.671 34.789 1.00 58.22 406 SER A C 1
ATOM 3190 O O . SER A 1 406 ? -8.246 22.522 34.490 1.00 58.22 406 SER A O 1
ATOM 3192 N N . SER A 1 407 ? -8.112 24.184 36.010 1.00 64.12 407 SER A N 1
ATOM 3193 C CA . SER A 1 407 ? -8.750 23.419 37.094 1.00 64.12 407 SER A CA 1
ATOM 3194 C C . SER A 1 407 ? -10.154 22.947 36.697 1.00 64.12 407 SER A C 1
ATOM 3196 O O . SER A 1 407 ? -10.854 23.630 35.931 1.00 64.12 407 SER A O 1
ATOM 3198 N N . ARG A 1 408 ? -10.614 21.818 37.255 1.00 65.81 408 ARG A N 1
ATOM 3199 C CA . ARG A 1 408 ? -11.976 21.312 37.001 1.00 65.81 408 ARG A CA 1
ATOM 3200 C C . ARG A 1 408 ? -13.029 22.361 37.347 1.00 65.81 408 ARG A C 1
ATOM 3202 O O . ARG A 1 408 ? -14.024 22.498 36.637 1.00 65.81 408 ARG A O 1
ATOM 3209 N N . ALA A 1 409 ? -12.803 23.134 38.409 1.00 64.12 409 ALA A N 1
ATOM 3210 C CA . ALA A 1 409 ? -13.678 24.227 38.819 1.00 64.12 409 ALA A CA 1
ATOM 3211 C C . ALA A 1 409 ? -13.776 25.325 37.745 1.00 64.12 409 ALA A C 1
ATOM 3213 O O . ALA A 1 409 ? -14.883 25.758 37.418 1.00 64.12 409 ALA A O 1
ATOM 3214 N N . THR A 1 410 ? -12.648 25.722 37.149 1.00 66.94 410 THR A N 1
ATOM 3215 C CA . THR A 1 410 ? -12.596 26.725 36.075 1.00 66.94 410 THR A CA 1
ATOM 3216 C C . THR A 1 410 ? -13.372 26.248 34.851 1.00 66.94 410 THR A C 1
ATOM 3218 O O . THR A 1 410 ? -14.264 26.954 34.384 1.00 66.94 410 THR A O 1
ATOM 3221 N N . VAL A 1 411 ? -13.140 25.021 34.382 1.00 65.06 411 VAL A N 1
ATOM 3222 C CA . VAL A 1 411 ? -13.843 24.494 33.200 1.00 65.06 411 VAL A CA 1
ATOM 3223 C C . VAL A 1 411 ? -15.331 24.274 33.466 1.00 65.06 411 VAL A C 1
ATOM 3225 O O . VAL A 1 411 ? -16.165 24.639 32.643 1.00 65.06 411 VAL A O 1
ATOM 3228 N N . MET A 1 412 ? -15.708 23.760 34.638 1.00 64.12 412 MET A N 1
ATOM 3229 C CA . MET A 1 412 ? -17.121 23.626 35.014 1.00 64.12 412 MET A CA 1
ATOM 3230 C C . MET A 1 412 ? -17.823 24.980 35.175 1.00 64.12 412 MET A C 1
ATOM 3232 O O . MET A 1 412 ? -19.049 25.045 35.054 1.00 64.12 412 MET A O 1
ATOM 3236 N N . SER A 1 413 ? -17.077 26.049 35.468 1.00 65.00 413 SER A N 1
ATOM 3237 C CA . SER A 1 413 ? -17.596 27.417 35.471 1.00 65.00 413 SER A CA 1
ATOM 3238 C C . SER A 1 413 ? -17.798 27.939 34.045 1.00 65.00 413 SER A C 1
ATOM 3240 O O . SER A 1 413 ? -18.857 28.488 33.754 1.00 65.00 413 SER A O 1
ATOM 3242 N N . GLU A 1 414 ? -16.865 27.667 33.129 1.00 66.81 414 GLU A N 1
ATOM 3243 C CA . GLU A 1 414 ? -16.968 28.037 31.711 1.00 66.81 414 GLU A CA 1
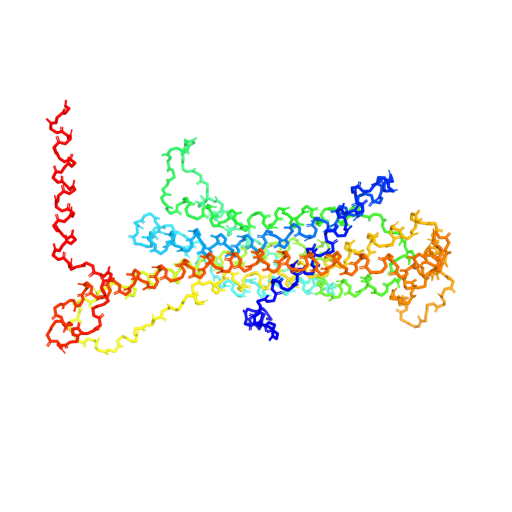ATOM 3244 C C . GLU A 1 414 ? -18.089 27.270 30.997 1.00 66.81 414 GLU A C 1
ATOM 3246 O O . GLU A 1 414 ? -18.924 27.874 30.330 1.00 66.81 414 GLU A O 1
ATOM 3251 N N . ILE A 1 415 ? -18.226 25.960 31.228 1.00 62.91 415 ILE A N 1
ATOM 3252 C CA . ILE A 1 415 ? -19.352 25.166 30.707 1.00 62.91 415 ILE A CA 1
ATOM 3253 C C . ILE A 1 415 ? -20.688 25.704 31.236 1.00 62.91 415 ILE A C 1
ATOM 3255 O O . ILE A 1 415 ? -21.674 25.765 30.497 1.00 62.91 415 ILE A O 1
ATOM 3259 N N . ARG A 1 416 ? -20.741 26.118 32.511 1.00 64.56 416 ARG A N 1
ATOM 3260 C CA . ARG A 1 416 ? -21.937 26.753 33.082 1.00 64.56 416 ARG A CA 1
ATOM 3261 C C . ARG A 1 416 ? -22.244 28.089 32.410 1.00 64.56 416 ARG A C 1
ATOM 3263 O O . ARG A 1 416 ? -23.410 28.318 32.102 1.00 64.56 416 ARG A O 1
ATOM 3270 N N . LYS A 1 417 ? -21.237 28.921 32.125 1.00 65.81 417 LYS A N 1
ATOM 3271 C CA . LYS A 1 417 ? -21.400 30.183 31.380 1.00 65.81 417 LYS A CA 1
ATOM 3272 C C . LYS A 1 417 ? -21.893 29.947 29.951 1.00 65.81 417 LYS A C 1
ATOM 3274 O O . LYS A 1 417 ? -22.846 30.591 29.533 1.00 65.81 417 LYS A O 1
ATOM 3279 N N . VAL A 1 418 ? -21.324 28.979 29.231 1.00 63.19 418 VAL A N 1
ATOM 3280 C CA . VAL A 1 418 ? -21.741 28.634 27.859 1.00 63.19 418 VAL A CA 1
ATOM 3281 C C . VAL A 1 418 ? -23.180 28.109 27.829 1.00 63.19 418 VAL A C 1
ATOM 3283 O O . VAL A 1 418 ? -23.970 28.530 26.986 1.00 63.19 418 VAL A O 1
ATOM 3286 N N . LYS A 1 419 ? -23.571 27.254 28.786 1.00 53.81 419 LYS A N 1
ATOM 3287 C CA . LYS A 1 419 ? -24.975 26.830 28.929 1.00 53.81 419 LYS A CA 1
ATOM 3288 C C . LYS A 1 419 ? -25.905 28.003 29.245 1.00 53.81 419 LYS A C 1
ATOM 3290 O O . LYS A 1 419 ? -27.003 28.044 28.706 1.00 53.81 419 LYS A O 1
ATOM 3295 N N . HIS A 1 420 ? -25.482 28.953 30.079 1.00 52.16 420 HIS A N 1
ATOM 3296 C CA . HIS A 1 420 ? -26.283 30.141 30.388 1.00 52.16 420 HIS A CA 1
ATOM 3297 C C . HIS A 1 420 ? -26.465 31.051 29.162 1.00 52.16 420 HIS A C 1
ATOM 3299 O O . HIS A 1 420 ? -27.577 31.502 28.905 1.00 52.16 420 HIS A O 1
ATOM 3305 N N . ASN A 1 421 ? -25.416 31.242 28.358 1.00 50.19 421 ASN A N 1
ATOM 3306 C CA . ASN A 1 421 ? -25.470 32.047 27.135 1.00 50.19 421 ASN A CA 1
ATOM 3307 C C . ASN A 1 421 ? -26.338 31.400 26.042 1.00 50.19 421 ASN A C 1
ATOM 3309 O O . ASN A 1 421 ? -27.115 32.094 25.392 1.00 50.19 421 ASN A O 1
ATOM 3313 N N . ASN A 1 422 ? -26.281 30.073 25.880 1.00 41.50 422 ASN A N 1
ATOM 3314 C CA . ASN A 1 422 ? -27.148 29.361 24.932 1.00 41.50 422 ASN A CA 1
ATOM 3315 C C . ASN A 1 422 ? -28.623 29.361 25.370 1.00 41.50 422 ASN A C 1
ATOM 3317 O O . ASN A 1 422 ? -29.509 29.418 24.524 1.00 41.50 422 ASN A O 1
ATOM 3321 N N . VAL A 1 423 ? -28.907 29.348 26.677 1.00 44.84 423 VAL A N 1
ATOM 3322 C CA . VAL A 1 423 ? -30.278 29.499 27.197 1.00 44.84 423 VAL A CA 1
ATOM 3323 C C . VAL A 1 423 ? -30.782 30.939 27.037 1.00 44.84 423 VAL A C 1
ATOM 3325 O O . VAL A 1 423 ? -31.949 31.132 26.713 1.00 44.84 423 VAL A O 1
ATOM 3328 N N . GLN A 1 424 ? -29.925 31.956 27.179 1.00 38.88 424 GLN A N 1
ATOM 3329 C CA . GLN A 1 424 ? -30.312 33.351 26.923 1.00 38.88 424 GLN A CA 1
ATOM 3330 C C . GLN A 1 424 ? -30.605 33.636 25.442 1.00 38.88 424 GLN A C 1
ATOM 3332 O O . GLN A 1 424 ? -31.539 34.381 25.156 1.00 38.88 424 GLN A O 1
ATOM 3337 N N . LEU A 1 425 ? -29.883 33.010 24.506 1.00 35.22 425 LEU A N 1
ATOM 3338 C CA . LEU A 1 425 ? -30.176 33.092 23.066 1.00 35.22 425 LEU A CA 1
ATOM 3339 C C . LEU A 1 425 ? -31.520 32.451 22.691 1.00 35.22 425 LEU A C 1
ATOM 3341 O O . LEU A 1 425 ? -32.194 32.953 21.805 1.00 35.22 425 LEU A O 1
ATOM 3345 N N . ILE A 1 426 ? -31.947 31.400 23.398 1.00 37.38 426 ILE A N 1
ATOM 3346 C CA . ILE A 1 426 ? -33.254 30.753 23.176 1.00 37.38 426 ILE A CA 1
ATOM 3347 C C . ILE A 1 426 ? -34.411 31.570 23.783 1.00 37.38 426 ILE A C 1
ATOM 3349 O O . ILE A 1 426 ? -35.538 31.469 23.316 1.00 37.38 426 ILE A O 1
ATOM 3353 N N . ILE A 1 427 ? -34.152 32.398 24.801 1.00 39.25 427 ILE A N 1
ATOM 3354 C CA . ILE A 1 427 ? -35.164 33.265 25.442 1.00 39.25 427 ILE A CA 1
ATOM 3355 C C . ILE A 1 427 ? -35.261 34.647 24.751 1.00 39.25 427 ILE A C 1
ATOM 3357 O O . ILE A 1 427 ? -36.164 35.426 25.048 1.00 39.25 427 ILE A O 1
ATOM 3361 N N . SER A 1 428 ? -34.353 34.962 23.817 1.00 37.31 428 SER A N 1
ATOM 3362 C CA . SER A 1 428 ? -34.322 36.230 23.059 1.00 37.31 428 SER A CA 1
ATOM 3363 C C . SER A 1 428 ? -34.686 36.098 21.569 1.00 37.31 428 SER A C 1
ATOM 3365 O O . SER A 1 428 ? -34.519 37.051 20.807 1.00 37.31 428 SER A O 1
ATOM 3367 N N . THR A 1 429 ? -35.257 34.957 21.186 1.00 35.59 429 THR A N 1
ATOM 3368 C CA . THR A 1 429 ? -36.018 34.717 19.944 1.00 35.59 429 THR A CA 1
ATOM 3369 C C . THR A 1 429 ? -37.431 34.318 20.313 1.00 35.59 429 THR A C 1
ATOM 3371 O O . THR A 1 429 ? -38.360 34.727 19.585 1.00 35.59 429 THR A O 1
#